Protein 1MZR (pdb70)

Nearest PDB structures (foldseek):
  1mzr-assembly1_A  TM=1.001E+00  e=5.559E-54  Escherichia coli
  1a80-assembly1_A  TM=9.757E-01  e=2.999E-34  Corynebacterium sp.
  1m9h-assembly1_A  TM=9.745E-01  e=7.508E-33  Corynebacterium sp.
  4mhb-assembly4_D  TM=9.679E-01  e=5.496E-32  Yersinia pestis
  4mhb-assembly1_A  TM=9.652E-01  e=3.002E-31  Yersinia pestis

CATH classification: 3.20.20.100

Radius of gyration: 33.35 Å; Cα contacts (8 Å, |Δi|>4): 1087; chains: 2; bounding box: 93×65×57 Å

Foldseek 3Di:
DAQDWDQFPVRDIGGLEAAEEAQDDLVLQLLQVLLLVVLPHQEYEEEVVSVRLLSQLVSVVVDPDDPVSHAYEYEDDDVCLQPLVVRLVVSCVSSVHQAHAEYEHEACLVVVRSNLNSVVVVVVCVVVVRYVFYAYELAAPVNQVVNCVPPVDGHREYEYADELQAHPPPRCVVCVVVRHAYEHECHCVVPVVLHQPDPLLVVVCVVVVARSLLVSLLLCVLVRHRYHYYDSDSVVSNSNVPNPPDHADPVSNVVSNVNYNNDDDDDHSHHPPD/DDLAQDWAAFPVRQIGGLEAAEAAADDLVLLLLQLLLLVVLPHQEYEEEVVNVRLLSLLVSQVVDPDDVVSHAYEYEDEDVCLQPVVVRLVVSCVSNVHQAHAEYAHEACQVVVRSNLVSVVVVVVCCVVVRYVFYAYEQDAPVNQVVNCVVPVDGHREYEYADELQANPPPRCVVCVVVRHAYAHDCHCVVPVVLHQPDPLLVVVCVVVVAHSLLVSLLLCVQVRHRYYYYDSDSVVSNSNVPNRPDHDDPVSNVVSNVNYNNDDPDDRRHPPDD

Secondary structure (DSSP, 8-state):
-PPPEEE-TTS-EEESB-EE--S--HHHHHHHHHHHHHHT--EEE--GGGT-HHHHHHHHHHS-S-GGG-EEEEEE-GGGTT-HHHHHHHHHHHHT-S-EEEEEES---TTT--HHHHHHHHHHHHHTTSEEEEEEES--HHHHHHHHHHHS---SEEEEE-BTTB--HHHHHHHHHTT-EEEEESTTTTT-TTTTTSHHHHHHHHHHT--HHHHHHHHHHHTT-EE--B---HHHHHHTT--SS----HHHHHHHHTT------S--TTTTT-/---PPPEEE-TTS-EEESB-EE--S--HHHHHHHHHHHHHHT--EEE--GGGT-HHHHHHHHHH-SS-GGG-EEEEEE-GGGTT-HHHHHHHHHHHHT-S-EEEEEES---TTT--HHHHHHHHHHHHHTTSEEEEEEES--HHHHHHHHHHHS---SEEEEE-BTTB--HHHHHHHHHTT-EEEEESTTTTTTTTTTTSHHHHHHHHHHT--HHHHHHHHHHHTT-EE--B---HHHHHHHH--SS----HHHHHHHHTT------S--TTTS--

Sequence (550 aa):
ANPTVIKLQDGNVMPQLGLGVWQASNEEVITAIQKALEVGYRSIDTAAAYKNEEGVGKALKNASVNREELFITTKLWNDDHKRPREALLDSLKKLQLDYIDLYLMHWPVPAIDHYVEAWKGMIELQKEGLIKSIGVCNFQIHHLQRLIDETGVTPVINQIELHPLMQQRQLHAWNATHKIQTESWSPLAQGGKGVFDQKVIRDLADKYGKTPAQIVIRWHLDSGLVVIPKSVTPSRIAENFDVWDFRLDKDELGEIAKLDQGKRLGPDPDQFGGGLANPTVIKLQDGNVMPQLGLGVWQASNEEVITAIQKALEVGYRSIDTAAAYKNEEGVGKALKNASVNREELFITTKLWNDDHKRPREALLDSLKKLQLDYIDLYLMHWPVPAIDHYVEAWKGMIELQKEGLIKSIGVCNFQIHHLQRLIDETGVTPVINQIELHPLMQQRQLHAWNATHKIQTESWSPLAQGGKGVFDQKVIRDLADKYGKTPAQIVIRWHLDSGLVVIPKSVTPSRIAENFDVWDFRLDKDELGEIAKLDQGKRLGPDPDQFGG

Structure (mmCIF, N/CA/C/O backbone):
data_1MZR
#
_entry.id   1MZR
#
_cell.length_a   139.177
_cell.length_b   145.697
_cell.length_c   79.511
_cell.angle_alpha   90.00
_cell.angle_beta   90.00
_cell.angle_gamma   90.00
#
_symmetry.space_group_name_H-M   'C 2 2 21'
#
loop_
_entity.id
_entity.type
_entity.pdbx_description
1 polymer '2,5-diketo-D-gluconate reductase A'
2 non-polymer 'PHOSPHATE ION'
3 non-polymer GLYCEROL
4 water water
#
loop_
_atom_site.group_PDB
_atom_site.id
_atom_site.type_symbol
_atom_site.label_atom_id
_atom_site.label_alt_id
_atom_site.label_comp_id
_atom_site.label_asym_id
_atom_site.label_entity_id
_atom_site.label_seq_id
_atom_site.pdbx_PDB_ins_code
_atom_site.Cartn_x
_atom_site.Cartn_y
_atom_site.Cartn_z
_atom_site.occupancy
_atom_site.B_iso_or_equiv
_atom_site.auth_seq_id
_atom_site.auth_comp_id
_atom_site.auth_asym_id
_atom_site.auth_atom_id
_atom_site.pdbx_PDB_model_num
ATOM 1 N N . ALA A 1 23 ? 35.038 66.736 12.415 1.00 55.59 3 ALA A N 1
ATOM 2 C CA . ALA A 1 23 ? 34.630 65.779 11.347 1.00 54.95 3 ALA A CA 1
ATOM 3 C C . ALA A 1 23 ? 33.354 65.028 11.717 1.00 54.44 3 ALA A C 1
ATOM 4 O O . ALA A 1 23 ? 32.973 64.947 12.888 1.00 54.29 3 ALA A O 1
ATOM 6 N N . ASN A 1 24 ? 32.692 64.479 10.708 1.00 53.36 4 ASN A N 1
ATOM 7 C CA . ASN A 1 24 ? 31.463 63.733 10.935 1.00 52.55 4 ASN A CA 1
ATOM 8 C C . ASN A 1 24 ? 31.757 62.240 11.005 1.00 50.02 4 ASN A C 1
ATOM 9 O O . ASN A 1 24 ? 32.695 61.752 10.366 1.00 50.09 4 ASN A O 1
ATOM 14 N N . PRO A 1 25 ? 30.970 61.495 11.800 1.00 46.65 5 PRO A N 1
ATOM 15 C CA . PRO A 1 25 ? 31.205 60.052 11.892 1.00 43.74 5 PRO A CA 1
ATOM 16 C C . PRO A 1 25 ? 31.154 59.481 10.471 1.00 41.04 5 PRO A C 1
ATOM 17 O O . PRO A 1 25 ? 30.259 59.817 9.695 1.00 39.75 5 PRO A O 1
ATOM 21 N N . THR A 1 26 ? 32.110 58.630 10.125 1.00 38.01 6 THR A N 1
ATOM 22 C CA . THR A 1 26 ? 32.138 58.062 8.787 1.00 34.73 6 THR A CA 1
ATOM 23 C C . THR A 1 26 ? 31.191 56.881 8.621 1.00 34.46 6 THR A C 1
ATOM 24 O O . THR A 1 26 ? 30.785 56.237 9.595 1.00 32.14 6 THR A O 1
ATOM 28 N N . VAL A 1 27 ? 30.828 56.613 7.372 1.00 33.40 7 VAL A N 1
ATOM 29 C CA . VAL A 1 27 ? 29.975 55.481 7.052 1.00 32.46 7 VAL A CA 1
ATOM 30 C C . VAL A 1 27 ? 30.730 54.626 6.038 1.00 32.15 7 VAL A C 1
ATOM 31 O O . VAL A 1 27 ? 31.647 55.100 5.368 1.00 30.83 7 VAL A O 1
ATOM 35 N N . ILE A 1 28 ? 30.346 53.362 5.941 1.00 31.09 8 ILE A N 1
ATOM 36 C CA . ILE A 1 28 ? 30.978 52.434 5.018 1.00 31.50 8 ILE A CA 1
ATOM 37 C C . ILE A 1 28 ? 29.914 51.890 4.072 1.00 31.76 8 ILE A C 1
ATOM 38 O O . ILE A 1 28 ? 28.813 51.554 4.504 1.00 30.89 8 ILE A O 1
ATOM 43 N N . LYS A 1 29 ? 30.235 51.815 2.784 1.00 32.29 9 LYS A N 1
ATOM 44 C CA . LYS A 1 29 ? 29.285 51.285 1.809 1.00 31.79 9 LYS A CA 1
ATOM 45 C C . LYS A 1 29 ? 29.584 49.799 1.684 1.00 29.58 9 LYS A C 1
ATOM 46 O O . LYS A 1 29 ? 30.705 49.411 1.371 1.00 27.91 9 LYS A O 1
ATOM 52 N N . LEU A 1 30 ? 28.588 48.965 1.938 1.00 28.67 10 LEU A N 1
ATOM 53 C CA . LEU A 1 30 ? 28.783 47.531 1.837 1.00 27.06 10 LEU A CA 1
ATOM 54 C C . LEU A 1 30 ? 28.697 47.132 0.368 1.00 27.63 10 LEU A C 1
ATOM 55 O O . LEU A 1 30 ? 28.203 47.897 -0.457 1.00 26.99 10 LEU A O 1
ATOM 60 N N . GLN A 1 31 ? 29.187 45.935 0.057 1.00 27.15 11 GLN A N 1
ATOM 61 C CA . GLN A 1 31 ? 29.213 45.408 -1.305 1.00 26.98 11 GLN A CA 1
ATOM 62 C C . GLN A 1 31 ? 27.840 45.311 -1.968 1.00 27.19 11 GLN A C 1
ATOM 63 O O . GLN A 1 31 ? 27.748 45.270 -3.190 1.00 29.45 11 GLN A O 1
ATOM 69 N N . ASP A 1 32 ? 26.778 45.277 -1.174 1.00 25.72 12 ASP A N 1
ATOM 70 C CA . ASP A 1 32 ? 25.430 45.167 -1.719 1.00 24.79 12 ASP A CA 1
ATOM 71 C C . ASP A 1 32 ? 24.806 46.549 -1.927 1.00 25.80 12 ASP A C 1
ATOM 72 O O . ASP A 1 32 ? 23.614 46.667 -2.238 1.00 25.75 12 ASP A O 1
ATOM 77 N N . GLY A 1 33 ? 25.606 47.589 -1.715 1.00 25.19 13 GLY A N 1
ATOM 78 C CA . GLY A 1 33 ? 25.119 48.942 -1.888 1.00 27.13 13 GLY A CA 1
ATOM 79 C C . GLY A 1 33 ? 24.567 49.617 -0.642 1.00 28.05 13 GLY A C 1
ATOM 80 O O . GLY A 1 33 ? 24.376 50.831 -0.636 1.00 27.60 13 GLY A O 1
ATOM 81 N N . ASN A 1 34 ? 24.297 48.851 0.413 1.00 28.61 14 ASN A N 1
ATOM 82 C CA . ASN A 1 34 ? 23.776 49.447 1.637 1.00 26.67 14 ASN A CA 1
ATOM 83 C C . ASN A 1 34 ? 24.891 50.185 2.374 1.00 25.68 14 ASN A C 1
ATOM 84 O O . ASN A 1 34 ? 26.065 49.856 2.221 1.00 26.34 14 ASN A O 1
ATOM 89 N N . VAL A 1 35 ? 24.523 51.209 3.142 1.00 26.03 15 VAL A N 1
ATOM 90 C CA . VAL A 1 35 ? 25.499 52.013 3.879 1.00 25.78 15 VAL A CA 1
ATOM 91 C C . VAL A 1 35 ? 25.409 51.753 5.375 1.00 25.47 15 VAL A C 1
ATOM 92 O O . VAL A 1 35 ? 24.317 51.664 5.943 1.00 26.24 15 VAL A O 1
ATOM 96 N N . MET A 1 36 ? 26.565 51.646 6.017 1.00 24.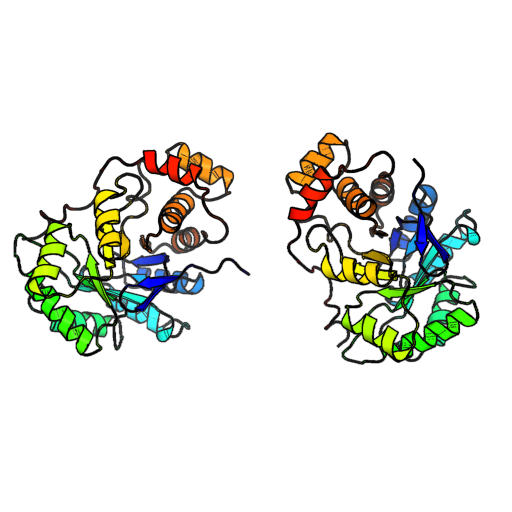56 16 MET A N 1
ATOM 97 C CA . MET A 1 36 ? 26.601 51.344 7.439 1.00 22.98 16 MET A CA 1
ATOM 98 C C . MET A 1 36 ? 27.553 52.251 8.209 1.00 22.45 16 MET A C 1
ATOM 99 O O . MET A 1 36 ? 28.651 52.547 7.733 1.00 22.66 16 MET A O 1
ATOM 104 N N . PRO A 1 37 ? 27.130 52.731 9.398 1.00 21.12 17 PRO A N 1
ATOM 105 C CA . PRO A 1 37 ? 28.001 53.597 10.204 1.00 21.47 17 PRO A CA 1
ATOM 106 C C . PRO A 1 37 ? 29.249 52.776 10.538 1.00 20.82 17 PRO A C 1
ATOM 107 O O . PRO A 1 37 ? 29.143 51.595 10.846 1.00 21.90 17 PRO A O 1
ATOM 111 N N . GLN A 1 38 ? 30.424 53.383 10.473 1.00 20.88 18 GLN A N 1
ATOM 112 C CA . GLN A 1 38 ? 31.647 52.643 10.767 1.00 21.79 18 GLN A CA 1
ATOM 113 C C . GLN A 1 38 ? 31.867 52.336 12.258 1.00 21.49 18 GLN A C 1
ATOM 114 O O . GLN A 1 38 ? 32.622 51.430 12.604 1.00 21.94 18 GLN A O 1
ATOM 120 N N . LEU A 1 39 ? 31.212 53.097 13.127 1.00 21.12 19 LEU A N 1
ATOM 121 C CA . LEU A 1 39 ? 31.323 52.899 14.569 1.00 20.59 19 LEU A CA 1
ATOM 122 C C . LEU A 1 39 ? 29.930 52.680 15.122 1.00 20.58 19 LEU A C 1
ATOM 123 O O . LEU A 1 39 ? 29.021 53.463 14.850 1.00 21.43 19 LEU A O 1
ATOM 128 N N . GLY A 1 40 ? 29.758 51.606 15.884 1.00 21.40 20 GLY A N 1
ATOM 129 C CA . GLY A 1 40 ? 28.470 51.312 16.482 1.00 20.64 20 GLY A CA 1
ATOM 130 C C . GLY A 1 40 ? 28.625 50.848 17.922 1.00 21.66 20 GLY A C 1
ATOM 131 O O . GLY A 1 40 ? 29.748 50.631 18.397 1.00 20.57 20 GLY A O 1
ATOM 132 N N . LEU A 1 41 ? 27.496 50.698 18.612 1.00 21.58 21 LEU A N 1
ATOM 133 C CA . LEU A 1 41 ? 27.488 50.251 19.996 1.00 21.85 21 LEU A CA 1
ATOM 134 C C . LEU A 1 41 ? 27.104 48.795 20.101 1.00 22.12 21 LEU A C 1
ATOM 135 O O . LEU A 1 41 ? 26.053 48.376 19.604 1.00 21.14 21 LEU A O 1
ATOM 140 N N . GLY A 1 42 ? 27.955 48.024 20.762 1.00 21.93 22 GLY A N 1
ATOM 141 C CA . GLY A 1 42 ? 27.663 46.622 20.954 1.00 23.07 22 GLY A CA 1
ATOM 142 C C . GLY A 1 42 ? 26.950 46.448 22.284 1.00 25.42 22 GLY A C 1
ATOM 143 O O . GLY A 1 42 ? 27.347 47.021 23.295 1.00 24.51 22 GLY A O 1
ATOM 144 N N . VAL A 1 43 ? 25.881 45.667 22.275 1.00 27.39 23 VAL A N 1
ATOM 145 C CA . VAL A 1 43 ? 25.115 45.399 23.477 1.00 31.17 23 VAL A CA 1
ATOM 146 C C . VAL A 1 43 ? 25.106 43.887 23.660 1.00 33.95 23 VAL A C 1
ATOM 147 O O . VAL A 1 43 ? 24.632 43.149 22.791 1.00 33.28 23 VAL A O 1
ATOM 151 N N . TRP A 1 44 ? 25.644 43.423 24.780 1.00 35.97 24 TRP A N 1
ATOM 152 C CA . TRP A 1 44 ? 25.687 41.995 25.044 1.00 40.44 24 TRP A CA 1
ATOM 153 C C . TRP A 1 44 ? 24.751 41.555 26.167 1.00 40.88 24 TRP A C 1
ATOM 154 O O . TRP A 1 44 ? 23.627 42.028 26.269 1.00 40.62 24 TRP A O 1
ATOM 165 N N . GLN A 1 45 ? 25.241 40.647 27.001 1.00 44.26 25 GLN A N 1
ATOM 166 C CA . GLN A 1 45 ? 24.512 40.061 28.126 1.00 47.12 25 GLN A CA 1
ATOM 167 C C . GLN A 1 45 ? 23.564 40.940 28.960 1.00 46.68 25 GLN A C 1
ATOM 168 O O . GLN A 1 45 ? 22.403 40.582 29.151 1.00 48.01 25 GLN A O 1
ATOM 174 N N . ALA A 1 46 ? 24.077 42.059 29.464 1.00 45.18 26 ALA A N 1
ATOM 175 C CA . ALA A 1 46 ? 23.347 43.026 30.300 1.00 44.40 26 ALA A CA 1
ATOM 176 C C . ALA A 1 46 ? 21.833 42.896 30.530 1.00 43.12 26 ALA A C 1
ATOM 177 O O . ALA A 1 46 ? 21.098 42.316 29.742 1.00 43.20 26 ALA A O 1
ATOM 179 N N . SER A 1 47 ? 21.376 43.474 31.634 1.00 42.04 27 SER A N 1
ATOM 180 C CA . SER A 1 47 ? 19.962 43.462 31.970 1.00 40.42 27 SER A CA 1
ATOM 181 C C . SER A 1 47 ? 19.257 44.549 31.161 1.00 40.91 27 SER A C 1
ATOM 182 O O . SER A 1 47 ? 19.904 45.417 30.558 1.00 40.44 27 SER A O 1
ATOM 185 N N . ASN A 1 48 ? 17.933 44.491 31.140 1.00 39.75 28 ASN A N 1
ATOM 186 C CA . ASN A 1 48 ? 17.145 45.468 30.415 1.00 40.52 28 ASN A CA 1
ATOM 187 C C . ASN A 1 48 ? 17.465 46.880 30.899 1.00 40.14 28 ASN A C 1
ATOM 188 O O . ASN A 1 48 ? 17.487 47.826 30.110 1.00 39.04 28 ASN A O 1
ATOM 193 N N . GLU A 1 49 ? 17.721 47.014 32.199 1.00 38.49 29 GLU A N 1
ATOM 194 C CA . GLU A 1 49 ? 18.038 48.318 32.768 1.00 37.20 29 GLU A CA 1
ATOM 195 C C . GLU A 1 49 ? 19.287 48.876 32.106 1.00 35.00 29 GLU A C 1
ATOM 196 O O . GLU A 1 49 ? 19.284 49.998 31.599 1.00 33.21 29 GLU A O 1
ATOM 202 N N . GLU A 1 50 ? 20.357 48.087 32.126 1.00 32.21 30 GLU A N 1
ATOM 203 C CA . GLU A 1 50 ? 21.614 48.511 31.537 1.00 31.42 30 GLU A CA 1
ATOM 204 C C . GLU A 1 50 ? 21.460 48.802 30.048 1.00 29.78 30 GLU A C 1
ATOM 205 O O . GLU A 1 50 ? 21.923 49.831 29.559 1.00 27.89 30 GLU A O 1
ATOM 211 N N . VAL A 1 51 ? 20.786 47.901 29.338 1.00 29.62 31 VAL A N 1
ATOM 212 C CA . VAL A 1 51 ? 20.576 48.040 27.901 1.00 27.93 31 VAL A CA 1
ATOM 213 C C . VAL A 1 51 ? 19.843 49.324 27.512 1.00 26.77 31 VAL A C 1
ATOM 214 O O . VAL A 1 51 ? 20.333 50.093 26.687 1.00 24.14 31 VAL A O 1
ATOM 218 N N . ILE A 1 52 ? 18.675 49.557 28.101 1.00 25.94 32 ILE A N 1
ATOM 219 C CA . ILE A 1 52 ? 17.896 50.753 27.783 1.00 25.54 32 ILE A CA 1
ATOM 220 C C . ILE A 1 52 ? 18.668 52.040 28.047 1.00 24.75 32 ILE A C 1
ATOM 221 O O . ILE A 1 52 ? 18.651 52.967 27.235 1.00 22.72 32 ILE A O 1
ATOM 226 N N . THR A 1 53 ? 19.355 52.093 29.183 1.00 24.03 33 THR A N 1
ATOM 227 C CA . THR A 1 53 ? 20.130 53.268 29.536 1.00 23.77 33 THR A CA 1
ATOM 228 C C . THR A 1 53 ? 21.338 53.444 28.608 1.00 23.40 33 THR A C 1
ATOM 229 O O . THR A 1 53 ? 21.650 54.559 28.190 1.00 22.28 33 THR A O 1
ATOM 233 N N . ALA A 1 54 ? 22.013 52.346 28.286 1.00 21.82 34 ALA A N 1
ATOM 234 C CA . ALA A 1 54 ? 23.176 52.414 27.412 1.00 22.67 34 ALA A CA 1
ATOM 235 C C . ALA A 1 54 ? 22.800 52.942 26.036 1.00 22.41 34 ALA A C 1
ATOM 236 O O . ALA A 1 54 ? 23.482 53.809 25.492 1.00 21.44 34 ALA A O 1
ATOM 238 N N . ILE A 1 55 ? 21.717 52.420 25.468 1.00 23.44 35 ILE A N 1
ATOM 239 C CA . ILE A 1 55 ? 21.302 52.860 24.143 1.00 25.40 35 ILE A CA 1
ATOM 240 C C . ILE A 1 55 ? 20.848 54.318 24.156 1.00 27.31 35 ILE A C 1
ATOM 241 O O . ILE A 1 55 ? 21.220 55.091 23.274 1.00 28.31 35 ILE A O 1
ATOM 246 N N . GLN A 1 56 ? 20.059 54.709 25.154 1.00 28.34 36 GLN A N 1
ATOM 247 C CA . GLN A 1 56 ? 19.622 56.100 25.227 1.00 28.63 36 GLN A CA 1
ATOM 248 C C . GLN A 1 56 ? 20.861 57.008 25.209 1.00 27.02 36 GLN A C 1
ATOM 249 O O . GLN A 1 56 ? 20.911 58.009 24.490 1.00 24.40 36 GLN A O 1
ATOM 255 N N . LYS A 1 57 ? 21.873 56.644 25.990 1.00 25.06 37 LYS A N 1
ATOM 256 C CA . LYS A 1 57 ? 23.094 57.434 26.042 1.00 25.59 37 LYS A CA 1
ATOM 257 C C . LYS A 1 57 ? 23.811 57.468 24.684 1.00 26.56 37 LYS A C 1
ATOM 258 O O . LYS A 1 57 ? 24.196 58.535 24.197 1.00 26.77 37 LYS A O 1
ATOM 264 N N . ALA A 1 58 ? 23.976 56.303 24.065 1.00 26.05 38 ALA A N 1
ATOM 265 C CA . ALA A 1 58 ? 24.644 56.214 22.768 1.00 25.48 38 ALA A CA 1
ATOM 266 C C . ALA A 1 58 ? 23.941 57.013 21.649 1.00 26.32 38 ALA A C 1
ATOM 267 O O . ALA A 1 58 ? 24.591 57.735 20.890 1.00 24.36 38 ALA A O 1
ATOM 269 N N . LEU A 1 59 ? 22.620 56.883 21.543 1.00 26.37 39 LEU A N 1
ATOM 270 C CA . LEU A 1 59 ? 21.884 57.608 20.505 1.00 27.99 39 LEU A CA 1
ATOM 271 C C . LEU A 1 59 ? 22.028 59.099 20.743 1.00 28.84 39 LEU A C 1
ATOM 272 O O . LEU A 1 59 ? 22.143 59.887 19.804 1.00 29.08 39 LEU A O 1
ATOM 277 N N . GLU A 1 60 ? 22.049 59.474 22.014 1.00 29.57 40 GLU A N 1
ATOM 278 C CA . GLU A 1 60 ? 22.181 60.866 22.396 1.00 31.25 40 GLU A CA 1
ATOM 279 C C . GLU A 1 60 ? 23.538 61.448 21.989 1.00 30.31 40 GLU A C 1
ATOM 280 O O . GLU A 1 60 ? 23.618 62.579 21.512 1.00 30.34 40 GLU A O 1
ATOM 286 N N . VAL A 1 61 ? 24.603 60.671 22.167 1.00 29.16 41 VAL A N 1
ATOM 287 C CA . VAL A 1 61 ? 25.936 61.150 21.835 1.00 27.46 41 VAL A CA 1
ATOM 288 C C . VAL A 1 61 ? 26.223 61.116 20.332 1.00 27.34 41 VAL A C 1
ATOM 289 O O . VAL A 1 61 ? 27.115 61.805 19.858 1.00 28.90 41 VAL A O 1
ATOM 293 N N . GLY A 1 62 ? 25.472 60.320 19.578 1.00 27.32 42 GLY A N 1
ATOM 294 C CA . GLY A 1 62 ? 25.696 60.269 18.138 1.00 26.60 42 GLY A CA 1
ATOM 295 C C . GLY A 1 62 ? 25.706 58.914 17.449 1.00 25.40 42 GLY A C 1
ATOM 296 O O . GLY A 1 62 ? 25.675 58.850 16.224 1.00 24.75 42 GLY A O 1
ATOM 297 N N . TYR A 1 63 ? 25.756 57.828 18.211 1.00 24.83 43 TYR A N 1
ATOM 298 C CA . TYR A 1 63 ? 25.771 56.495 17.609 1.00 24.83 43 TYR A CA 1
ATOM 299 C C . TYR A 1 63 ? 24.518 56.306 16.772 1.00 24.66 43 TYR A C 1
ATOM 300 O O . TYR A 1 63 ? 23.431 56.680 17.189 1.00 25.03 43 TYR A O 1
ATOM 309 N N . ARG A 1 64 ? 24.668 55.723 15.594 1.00 24.00 44 ARG A N 1
ATOM 310 C CA . ARG A 1 64 ? 23.519 55.471 14.742 1.00 24.69 44 ARG A CA 1
ATOM 311 C C . ARG A 1 64 ? 23.505 54.001 14.364 1.00 25.57 44 ARG A C 1
ATOM 312 O O . ARG A 1 64 ? 22.702 53.559 13.540 1.00 28.16 44 ARG A O 1
ATOM 320 N N . SER A 1 65 ? 24.413 53.249 14.976 1.00 23.91 45 SER A N 1
ATOM 321 C CA . SER A 1 65 ? 24.512 51.821 14.735 1.00 21.89 45 SER A CA 1
ATOM 322 C C . SER A 1 65 ? 24.465 51.109 16.085 1.00 20.57 45 SER A C 1
ATOM 323 O O . SER A 1 65 ? 25.280 51.388 16.962 1.00 21.03 45 SER A O 1
ATOM 326 N N . ILE A 1 66 ? 23.492 50.215 16.245 1.00 20.12 46 ILE A N 1
ATOM 327 C CA . ILE A 1 66 ? 23.312 49.430 17.471 1.00 22.05 46 ILE A CA 1
ATOM 328 C C . ILE A 1 66 ? 23.403 47.946 17.108 1.00 22.14 46 ILE A C 1
ATOM 329 O O . ILE A 1 66 ? 22.681 47.473 16.229 1.00 22.63 46 ILE A O 1
ATOM 334 N N . ASP A 1 67 ? 24.259 47.212 17.811 1.00 21.66 47 ASP A N 1
ATOM 335 C CA . ASP A 1 67 ? 24.464 45.786 17.544 1.00 22.35 47 ASP A CA 1
ATOM 336 C C . ASP A 1 67 ? 24.038 44.909 18.733 1.00 22.53 47 ASP A C 1
ATOM 337 O O . ASP A 1 67 ? 24.542 45.058 19.845 1.00 21.22 47 ASP A O 1
ATOM 342 N N . THR A 1 68 ? 23.106 43.996 18.492 1.00 22.05 48 THR A N 1
ATOM 343 C CA . THR A 1 68 ? 22.637 43.102 19.543 1.00 22.95 48 THR A CA 1
ATOM 344 C C . THR 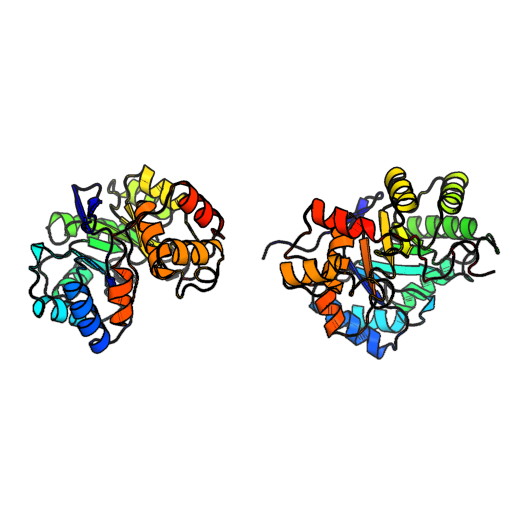A 1 68 ? 22.582 41.674 18.996 1.00 21.97 48 THR A C 1
ATOM 345 O O . THR A 1 68 ? 23.045 41.418 17.884 1.00 22.28 48 THR A O 1
ATOM 349 N N . ALA A 1 69 ? 22.056 40.743 19.786 1.00 21.81 49 ALA A N 1
ATOM 350 C CA . ALA A 1 69 ? 21.952 39.344 19.365 1.00 24.02 49 ALA A CA 1
ATOM 351 C C . ALA A 1 69 ? 20.804 38.643 20.094 1.00 25.26 49 ALA A C 1
ATOM 352 O O . ALA A 1 69 ? 20.557 38.908 21.276 1.00 25.84 49 ALA A O 1
ATOM 354 N N . ALA A 1 70 ? 20.112 37.742 19.401 1.00 25.39 50 ALA A N 1
ATOM 355 C CA . ALA A 1 70 ? 19.006 37.031 20.024 1.00 25.28 50 ALA A CA 1
ATOM 356 C C . ALA A 1 70 ? 19.494 36.249 21.243 1.00 26.41 50 ALA A C 1
ATOM 357 O O . ALA A 1 70 ? 18.801 36.177 22.254 1.00 24.74 50 ALA A O 1
ATOM 359 N N . ALA A 1 71 ? 20.698 35.690 21.165 1.00 26.11 51 ALA A N 1
ATOM 360 C CA . ALA A 1 71 ? 21.216 34.902 22.281 1.00 28.68 51 ALA A CA 1
ATOM 361 C C . ALA A 1 71 ? 21.396 35.686 23.570 1.00 29.23 51 ALA A C 1
ATOM 362 O O . ALA A 1 71 ? 21.493 35.096 24.641 1.00 29.41 51 ALA A O 1
ATOM 364 N N . TYR A 1 72 ? 21.438 37.010 23.484 1.00 30.89 52 TYR A N 1
ATOM 365 C CA . TYR A 1 72 ? 21.623 37.802 24.689 1.00 32.89 52 TYR A CA 1
ATOM 366 C C . TYR A 1 72 ? 20.331 38.037 25.458 1.00 34.57 52 TYR A C 1
ATOM 367 O O . TYR A 1 72 ? 20.353 38.565 26.565 1.00 34.05 52 TYR A O 1
ATOM 376 N N . LYS A 1 73 ? 19.207 37.641 24.869 1.00 35.35 53 LYS A N 1
ATOM 377 C CA . LYS A 1 73 ? 17.915 37.776 25.533 1.00 36.57 53 LYS A CA 1
ATOM 378 C C . LYS A 1 73 ? 17.499 39.184 25.949 1.00 36.33 53 LYS A C 1
ATOM 379 O O . LYS A 1 73 ? 16.740 39.334 26.908 1.00 36.80 53 LYS A O 1
ATOM 385 N N . ASN A 1 74 ? 17.992 40.216 25.267 1.00 35.36 54 ASN A N 1
ATOM 386 C CA . ASN A 1 74 ? 17.592 41.572 25.619 1.00 33.28 54 ASN A CA 1
ATOM 387 C C . ASN A 1 74 ? 17.147 42.404 24.422 1.00 30.87 54 ASN A C 1
ATOM 388 O O . ASN A 1 74 ? 17.185 43.634 24.452 1.00 29.62 54 ASN A O 1
ATOM 393 N N . GLU A 1 75 ? 16.702 41.726 23.374 1.00 30.14 55 GLU A N 1
ATOM 394 C CA . GLU A 1 75 ? 16.228 42.416 22.187 1.00 30.10 55 GLU A CA 1
ATOM 395 C C . GLU A 1 75 ? 15.000 43.256 22.535 1.00 31.52 55 GLU A C 1
ATOM 396 O O . GLU A 1 75 ? 14.787 44.318 21.947 1.00 30.69 55 GLU A O 1
ATOM 402 N N . GLU A 1 76 ? 14.191 42.781 23.482 1.00 31.79 56 GLU A N 1
ATOM 403 C CA . GLU A 1 76 ? 12.998 43.519 23.899 1.00 34.01 56 GLU A CA 1
ATOM 404 C C . GLU A 1 76 ? 13.409 44.849 24.514 1.00 32.29 56 GLU A C 1
ATOM 405 O O . GLU A 1 76 ? 12.798 45.879 24.242 1.00 31.65 56 GLU A O 1
ATOM 411 N N . GLY A 1 77 ? 14.455 44.819 25.335 1.00 29.74 57 GLY A N 1
ATOM 412 C CA . GLY A 1 77 ? 14.941 46.041 25.949 1.00 29.12 57 GLY A CA 1
ATOM 413 C C . GLY A 1 77 ? 15.483 46.979 24.882 1.00 28.53 57 GLY A C 1
ATOM 414 O O . GLY A 1 77 ? 15.291 48.195 24.946 1.00 27.72 57 GLY A O 1
ATOM 415 N N . VAL A 1 78 ? 16.167 46.408 23.894 1.00 27.48 58 VAL A N 1
ATOM 416 C CA . VAL A 1 78 ? 16.719 47.196 22.799 1.00 26.04 58 VAL A CA 1
ATOM 417 C C . VAL A 1 78 ? 15.582 47.824 21.996 1.00 25.69 58 VAL A C 1
ATOM 418 O O . VAL A 1 78 ? 15.660 48.982 21.582 1.00 23.85 58 VAL A O 1
ATOM 422 N N . GLY A 1 79 ? 14.537 47.036 21.766 1.00 26.50 59 GLY A N 1
ATOM 423 C CA . GLY A 1 79 ? 13.392 47.513 21.015 1.00 28.62 59 GLY A CA 1
ATOM 424 C C . GLY A 1 79 ? 12.731 48.681 21.725 1.00 29.40 59 GLY A C 1
ATOM 425 O O . GLY A 1 79 ? 12.396 49.680 21.089 1.00 29.77 59 GLY A O 1
ATOM 426 N N . LYS A 1 80 ? 12.557 48.559 23.041 1.00 28.52 60 LYS A N 1
ATOM 427 C CA . LYS A 1 80 ? 11.936 49.618 23.835 1.00 30.35 60 LYS A CA 1
ATOM 428 C C . LYS A 1 80 ? 12.769 50.888 23.828 1.00 29.44 60 LYS A C 1
ATOM 429 O O . LYS A 1 80 ? 12.223 51.984 23.815 1.00 29.76 60 LYS A O 1
ATOM 435 N N . ALA A 1 81 ? 14.090 50.745 23.836 1.00 27.59 61 ALA A N 1
ATOM 436 C CA . ALA A 1 81 ? 14.955 51.909 23.818 1.00 27.71 61 ALA A CA 1
ATOM 437 C C . ALA A 1 81 ? 14.840 52.635 22.482 1.00 28.74 61 ALA A C 1
ATOM 438 O O . ALA A 1 81 ? 14.907 53.859 22.433 1.00 27.84 61 ALA A O 1
ATOM 440 N N . LEU A 1 82 ? 14.674 51.885 21.395 1.00 30.83 62 LEU A N 1
ATOM 441 C CA . LEU A 1 82 ? 14.561 52.501 20.073 1.00 32.91 62 LEU A CA 1
ATOM 442 C C . LEU A 1 82 ? 13.247 53.279 19.937 1.00 34.59 62 LEU A C 1
ATOM 443 O O . LEU A 1 82 ? 13.215 54.353 19.341 1.00 35.42 62 LEU A O 1
ATOM 448 N N . LYS A 1 83 ? 12.165 52.743 20.490 1.00 36.81 63 LYS A N 1
ATOM 449 C CA . LYS A 1 83 ? 10.884 53.445 20.438 1.00 40.06 63 LYS A CA 1
ATOM 450 C C . LYS A 1 83 ? 11.041 54.779 21.172 1.00 41.91 63 LYS A C 1
ATOM 451 O O . LYS A 1 83 ? 10.801 55.847 20.604 1.00 42.31 63 LYS A O 1
ATOM 457 N N . ASN A 1 84 ? 11.465 54.693 22.433 1.00 43.54 64 ASN A N 1
ATOM 458 C CA . ASN A 1 84 ? 11.666 55.854 23.297 1.00 45.78 64 ASN A CA 1
ATOM 459 C C . ASN A 1 84 ? 12.534 56.935 22.670 1.00 47.64 64 ASN A C 1
ATOM 460 O O . ASN A 1 84 ? 12.377 58.119 22.968 1.00 48.54 64 ASN A O 1
ATOM 465 N N . ALA A 1 85 ? 13.462 56.522 21.815 1.00 49.03 65 ALA A N 1
ATOM 466 C CA . ALA A 1 85 ? 14.367 57.453 21.162 1.00 49.50 65 ALA A CA 1
ATOM 467 C C . ALA A 1 85 ? 13.627 58.330 20.162 1.00 49.99 65 ALA A C 1
ATOM 468 O O . ALA A 1 85 ? 12.525 57.998 19.734 1.00 50.08 65 ALA A O 1
ATOM 470 N N . SER A 1 86 ? 14.241 59.452 19.797 1.00 51.11 66 SER A N 1
ATOM 471 C CA . SER A 1 86 ? 13.651 60.371 18.831 1.00 52.30 66 SER A CA 1
ATOM 472 C C . SER A 1 86 ? 14.165 60.086 17.425 1.00 51.71 66 SER A C 1
ATOM 473 O O . SER A 1 86 ? 13.471 60.337 16.441 1.00 53.27 66 SER A O 1
ATOM 476 N N . VAL A 1 87 ? 15.384 59.563 17.334 1.00 50.46 67 VAL A N 1
ATOM 477 C CA . VAL A 1 87 ? 15.985 59.238 16.047 1.00 48.36 67 VAL A CA 1
ATOM 478 C C . VAL A 1 87 ? 14.974 58.424 15.242 1.00 47.11 67 VAL A C 1
ATOM 479 O O . VAL A 1 87 ? 14.301 57.564 15.793 1.00 46.98 67 VAL A O 1
ATOM 483 N N . ASN A 1 88 ? 14.861 58.700 13.947 1.00 45.72 68 ASN A N 1
ATOM 484 C CA . ASN A 1 88 ? 13.916 57.970 13.102 1.00 45.36 68 ASN A CA 1
ATOM 485 C C . ASN A 1 88 ? 14.482 56.604 12.729 1.00 43.38 68 ASN A C 1
ATOM 486 O O . ASN A 1 88 ? 15.693 56.449 12.576 1.00 41.83 68 ASN A O 1
ATOM 491 N N . ARG A 1 89 ? 13.598 55.622 12.578 1.00 42.51 69 ARG A N 1
ATOM 492 C CA . ARG A 1 89 ? 14.003 54.269 12.208 1.00 40.74 69 ARG A CA 1
ATOM 493 C C . ARG A 1 89 ? 14.977 54.297 11.043 1.00 41.12 69 ARG A C 1
ATOM 494 O O . ARG A 1 89 ? 16.084 53.761 11.134 1.00 41.54 69 ARG A O 1
ATOM 502 N N . GLU A 1 90 ? 14.553 54.926 9.949 1.00 40.31 70 GLU A N 1
ATOM 503 C CA . GLU A 1 90 ? 15.366 55.020 8.743 1.00 40.49 70 GLU A CA 1
ATOM 504 C C . GLU A 1 90 ? 16.789 55.520 8.970 1.00 38.58 70 GLU A C 1
ATOM 505 O O . GLU A 1 90 ? 17.676 55.271 8.145 1.00 36.99 70 GLU A O 1
ATOM 511 N N . GLU A 1 91 ? 17.007 56.225 10.077 1.00 36.33 71 GLU A N 1
ATOM 512 C CA . GLU A 1 91 ? 18.333 56.754 10.395 1.00 36.27 71 GLU A CA 1
ATOM 513 C C . GLU A 1 91 ? 19.153 55.772 11.230 1.00 33.44 71 GLU A C 1
ATOM 514 O O . GLU A 1 91 ? 20.353 55.957 11.428 1.00 32.68 71 GLU A O 1
ATOM 520 N N . LEU A 1 92 ? 18.497 54.731 11.720 1.00 30.90 72 LEU A N 1
ATOM 521 C CA . LEU A 1 92 ? 19.162 53.738 12.552 1.00 29.35 72 LEU A CA 1
ATOM 522 C C . LEU A 1 92 ? 19.583 52.473 11.811 1.00 28.02 72 LEU A C 1
ATOM 523 O O . LEU A 1 92 ? 18.859 51.948 10.953 1.00 28.06 72 LEU A O 1
ATOM 528 N N . PHE A 1 93 ? 20.768 51.990 12.158 1.00 25.16 73 PHE A N 1
ATOM 529 C CA . PHE A 1 93 ? 21.289 50.778 11.573 1.00 22.24 73 PHE A CA 1
ATOM 530 C C . PHE A 1 93 ? 21.305 49.754 12.701 1.00 21.88 73 PHE A C 1
ATOM 531 O O . PHE A 1 93 ? 22.178 49.773 13.575 1.00 20.36 73 PHE A O 1
ATOM 539 N N . ILE A 1 94 ? 20.316 48.872 12.684 1.00 21.16 74 ILE A N 1
ATOM 540 C CA . ILE A 1 94 ? 20.193 47.857 13.709 1.00 21.64 74 ILE A CA 1
ATOM 541 C C . ILE A 1 94 ? 20.663 46.498 13.218 1.00 21.87 74 ILE A C 1
ATOM 542 O O . ILE A 1 94 ? 20.290 46.054 12.128 1.00 23.73 74 ILE A O 1
ATOM 547 N N . THR A 1 95 ? 21.487 45.847 14.033 1.00 20.45 75 THR A N 1
ATOM 548 C CA . THR A 1 95 ? 22.018 44.524 13.720 1.00 19.35 75 THR A CA 1
ATOM 549 C C . THR A 1 95 ? 21.609 43.537 14.804 1.00 20.59 75 THR A C 1
ATOM 550 O O . THR A 1 95 ? 21.650 43.860 15.995 1.00 18.28 75 THR A O 1
ATOM 554 N N . THR A 1 96 ? 21.159 42.353 14.410 1.00 20.54 76 THR A N 1
ATOM 555 C CA . THR A 1 96 ? 20.884 41.329 15.408 1.00 21.42 76 THR A CA 1
ATOM 556 C C . THR A 1 96 ? 21.403 40.043 14.801 1.00 21.87 76 THR A C 1
ATOM 557 O O . THR A 1 96 ? 21.821 40.035 13.636 1.00 21.11 76 THR A O 1
ATOM 561 N N . LYS A 1 97 ? 21.394 38.958 15.566 1.00 22.66 77 LYS A N 1
ATOM 562 C CA . LYS A 1 97 ? 21.976 37.727 15.062 1.00 21.58 77 LYS A CA 1
ATOM 563 C C . LYS A 1 97 ? 21.196 36.448 15.307 1.00 22.84 77 LYS A C 1
ATOM 564 O O . LYS A 1 97 ? 20.505 36.310 16.322 1.00 23.50 77 LYS A O 1
ATOM 570 N N . LEU A 1 98 ? 21.354 35.506 14.375 1.00 21.27 78 LEU A N 1
ATOM 571 C CA . LEU A 1 98 ? 20.709 34.194 14.416 1.00 20.23 78 LEU A CA 1
ATOM 572 C C . LEU A 1 98 ? 21.486 33.273 15.353 1.00 21.25 78 LEU A C 1
ATOM 573 O O . LEU A 1 98 ? 22.664 32.993 15.106 1.00 23.14 78 LEU A O 1
ATOM 578 N N . TRP A 1 99 ? 20.843 32.803 16.422 1.00 21.43 79 TRP A N 1
ATOM 579 C CA . TRP A 1 99 ? 21.510 31.929 17.384 1.00 23.27 79 TRP A CA 1
ATOM 580 C C . TRP A 1 99 ? 21.819 30.522 16.851 1.00 23.97 79 TRP A C 1
ATOM 581 O O . TRP A 1 99 ? 21.153 30.019 15.951 1.00 23.97 79 TRP A O 1
ATOM 592 N N . ASN A 1 100 ? 22.842 29.901 17.430 1.00 24.50 80 ASN A N 1
ATOM 593 C CA . ASN A 1 100 ? 23.304 28.577 17.026 1.00 26.53 80 ASN A CA 1
ATOM 594 C C . ASN A 1 100 ? 22.242 27.496 16.816 1.00 28.95 80 ASN A C 1
ATOM 595 O O . ASN A 1 100 ? 22.235 26.813 15.782 1.00 28.31 80 ASN A O 1
ATOM 600 N N . ASP A 1 101 ? 21.336 27.325 17.773 1.00 30.05 81 ASP A N 1
ATOM 601 C CA . ASP A 1 101 ? 20.354 26.273 17.592 1.00 31.88 81 ASP A CA 1
ATOM 602 C C . ASP A 1 101 ? 19.159 26.638 16.728 1.00 30.50 81 ASP A C 1
ATOM 603 O O . ASP A 1 101 ? 18.147 25.941 16.740 1.00 31.28 81 ASP A O 1
ATOM 608 N N . ASP A 1 102 ? 19.287 27.709 15.951 1.00 29.12 82 ASP A N 1
ATOM 609 C CA . ASP A 1 102 ? 18.204 28.125 15.060 1.00 28.84 82 ASP A CA 1
ATOM 610 C C . ASP A 1 102 ? 18.624 28.067 13.594 1.00 28.86 82 ASP A C 1
ATOM 611 O O . ASP A 1 102 ? 17.870 28.486 12.709 1.00 28.92 82 ASP A O 1
ATOM 616 N N . HIS A 1 103 ? 19.819 27.539 13.332 1.00 26.56 83 HIS A N 1
ATOM 617 C CA . HIS A 1 103 ? 20.304 27.468 11.958 1.00 27.76 83 HIS A CA 1
ATOM 618 C C . HIS A 1 103 ? 19.344 26.836 10.961 1.00 28.18 83 HIS A C 1
ATOM 619 O O . HIS A 1 103 ? 19.323 27.234 9.800 1.00 28.00 83 HIS A O 1
ATOM 626 N N . LYS A 1 104 ? 18.545 25.871 11.399 1.00 29.03 84 LYS A N 1
ATOM 627 C CA . LYS A 1 104 ? 17.600 25.225 10.491 1.00 33.49 84 LYS A CA 1
ATOM 628 C C . LYS A 1 104 ? 16.277 25.994 10.367 1.00 34.24 84 LYS A C 1
ATOM 629 O O . LYS A 1 104 ? 15.491 25.729 9.463 1.00 36.38 84 LYS A O 1
ATOM 635 N N . ARG A 1 105 ? 16.035 26.946 11.263 1.00 34.36 85 ARG A N 1
ATOM 636 C CA . ARG A 1 105 ? 14.794 27.724 11.225 1.00 33.34 85 ARG A CA 1
ATOM 637 C C . ARG A 1 105 ? 15.047 29.237 11.298 1.00 30.27 85 ARG A C 1
ATOM 638 O O . ARG A 1 105 ? 14.558 29.920 12.195 1.00 30.30 85 ARG A O 1
ATOM 646 N N . PRO A 1 106 ? 15.802 29.786 10.335 1.00 28.95 86 PRO A N 1
ATOM 647 C CA . PRO A 1 106 ? 16.072 31.228 10.372 1.00 28.05 86 PRO A CA 1
ATOM 648 C C . PRO A 1 106 ? 14.835 32.136 10.296 1.00 28.48 86 PRO A C 1
ATOM 649 O O . PRO A 1 106 ? 14.811 33.192 10.935 1.00 28.25 86 PRO A O 1
ATOM 653 N N . ARG A 1 107 ? 13.825 31.738 9.519 1.00 27.50 87 ARG A N 1
ATOM 654 C CA . ARG A 1 107 ? 12.597 32.534 9.395 1.00 28.47 87 ARG A CA 1
ATOM 655 C C . ARG A 1 107 ? 11.928 32.714 10.764 1.00 27.98 87 ARG A C 1
ATOM 656 O O . ARG A 1 107 ? 11.584 33.827 11.158 1.00 29.77 87 ARG A O 1
ATOM 664 N N . GLU A 1 108 ? 11.754 31.613 11.484 1.00 28.13 88 GLU A N 1
ATOM 665 C CA . GLU A 1 108 ? 11.142 31.628 12.807 1.00 27.28 88 GLU A CA 1
ATOM 666 C C . GLU A 1 108 ? 11.962 32.492 13.783 1.00 28.44 88 GLU A C 1
ATOM 667 O O . GLU A 1 108 ? 11.407 33.257 14.576 1.00 27.44 88 GLU A O 1
ATOM 673 N N . ALA A 1 109 ? 13.287 32.380 13.714 1.00 26.97 89 ALA A N 1
ATOM 674 C CA . ALA A 1 109 ? 14.166 33.149 14.600 1.00 25.23 89 ALA A CA 1
ATOM 675 C C . ALA A 1 109 ? 14.145 34.646 14.296 1.00 24.80 89 ALA A C 1
ATOM 676 O O . ALA A 1 109 ? 14.103 35.476 15.208 1.00 23.70 89 ALA A O 1
ATOM 678 N N . LEU A 1 110 ? 14.179 34.986 13.013 1.00 25.86 90 LEU A N 1
ATOM 679 C CA . LEU A 1 110 ? 14.169 36.387 12.587 1.00 28.45 90 LEU A CA 1
ATOM 680 C C . LEU A 1 110 ? 12.882 37.110 12.992 1.00 30.41 90 LEU A C 1
ATOM 681 O O . LEU A 1 110 ? 12.929 38.224 13.526 1.00 28.96 90 LEU A O 1
ATOM 686 N N . LEU A 1 111 ? 11.738 36.474 12.732 1.00 30.78 91 LEU A N 1
ATOM 687 C CA . LEU A 1 111 ? 10.439 37.053 13.077 1.00 31.68 91 LEU A CA 1
ATOM 688 C C . LEU A 1 111 ? 10.354 37.230 14.588 1.00 31.55 91 LEU A C 1
ATOM 689 O O . LEU A 1 111 ? 9.810 38.214 15.076 1.00 32.25 91 LEU A O 1
ATOM 694 N N . ASP A 1 112 ? 10.894 36.271 15.329 1.00 30.44 92 ASP A N 1
ATOM 695 C CA . ASP A 1 112 ? 10.890 36.364 16.776 1.00 31.00 92 ASP A CA 1
ATOM 696 C C . ASP A 1 112 ? 11.730 37.584 17.189 1.00 30.37 92 ASP A C 1
ATOM 697 O O . ASP A 1 112 ? 11.365 38.313 18.114 1.00 30.09 92 ASP A O 1
ATOM 702 N N . SER A 1 113 ? 12.849 37.805 16.496 1.00 27.73 93 SER A N 1
ATOM 703 C CA . SER A 1 113 ? 13.721 38.946 16.789 1.00 26.54 93 SER A CA 1
ATOM 704 C C . SER A 1 113 ? 13.030 40.244 16.437 1.00 25.23 93 SER A C 1
ATOM 705 O O . SER A 1 113 ? 12.953 41.158 17.252 1.00 25.75 93 SER A O 1
ATOM 708 N N . LEU A 1 114 ? 12.546 40.328 15.207 1.00 24.35 94 LEU A N 1
ATOM 709 C CA . LEU A 1 114 ? 11.851 41.524 14.743 1.00 25.98 94 LEU A CA 1
ATOM 710 C C . LEU A 1 114 ? 10.696 41.877 15.687 1.00 27.20 94 LEU A C 1
ATOM 711 O O . LEU A 1 114 ? 10.445 43.052 15.966 1.00 27.96 94 LEU A O 1
ATOM 716 N N . LYS A 1 115 ? 10.017 40.859 16.207 1.00 28.42 95 LYS A N 1
ATOM 717 C CA . LYS A 1 115 ? 8.911 41.098 17.123 1.00 30.23 95 LYS A CA 1
ATOM 718 C C . LYS A 1 115 ? 9.422 41.712 18.422 1.00 30.31 95 LYS A C 1
ATOM 719 O O . LYS A 1 115 ? 8.898 42.724 18.888 1.00 31.21 95 LYS A O 1
ATOM 725 N N . LYS A 1 116 ? 10.447 41.106 19.008 1.00 29.78 96 LYS A N 1
ATOM 726 C CA . LYS A 1 116 ? 11.001 41.627 20.247 1.00 28.62 96 LYS A CA 1
ATOM 727 C C . LYS A 1 116 ? 11.601 43.014 20.058 1.00 28.27 96 LYS A C 1
ATOM 728 O O . LYS A 1 116 ? 11.472 43.878 20.926 1.00 28.94 96 LYS A O 1
ATOM 734 N N . LEU A 1 117 ? 12.243 43.237 18.917 1.00 26.42 97 LEU A N 1
ATOM 735 C CA . LEU A 1 117 ? 12.848 44.533 18.622 1.00 24.86 97 LEU A CA 1
ATOM 736 C C . LEU A 1 117 ? 11.796 45.563 18.183 1.00 25.61 97 LEU A C 1
ATOM 737 O O . LEU A 1 117 ? 12.080 46.756 18.095 1.00 23.47 97 LEU A O 1
ATOM 742 N N . GLN A 1 118 ? 10.586 45.095 17.897 1.00 27.52 98 GLN A N 1
ATOM 743 C CA . GLN A 1 118 ? 9.515 45.974 17.434 1.00 28.73 98 GLN A CA 1
ATOM 744 C C . GLN A 1 118 ? 9.903 46.669 16.132 1.00 27.30 98 GLN A C 1
ATOM 745 O O . GLN A 1 118 ? 9.702 47.868 15.981 1.00 28.95 98 GLN A O 1
ATOM 751 N N . LEU A 1 119 ? 10.458 45.911 15.192 1.00 26.75 99 LEU A N 1
ATOM 752 C CA . LEU A 1 119 ? 10.864 46.457 13.898 1.00 26.01 99 LEU A CA 1
ATOM 753 C C . LEU A 1 119 ? 10.174 45.662 12.796 1.00 25.25 99 LEU A C 1
ATOM 754 O O . LEU A 1 119 ? 9.691 44.560 13.036 1.00 25.96 99 LEU A O 1
ATOM 759 N N . ASP A 1 120 ? 10.115 46.216 11.591 1.00 25.67 100 ASP A N 1
ATOM 760 C CA . ASP A 1 120 ? 9.484 45.506 10.483 1.00 25.38 100 ASP A CA 1
ATOM 761 C C . ASP A 1 120 ? 10.584 44.832 9.695 1.00 26.56 100 ASP A C 1
ATOM 762 O O . ASP A 1 120 ? 10.334 43.884 8.951 1.00 26.18 100 ASP A O 1
ATOM 767 N N . TYR A 1 121 ? 11.804 45.342 9.862 1.00 25.93 101 TYR A N 1
ATOM 768 C CA . TYR A 1 121 ? 12.963 44.815 9.156 1.00 26.48 101 TYR A CA 1
ATOM 769 C C . TYR A 1 121 ? 14.247 45.068 9.955 1.00 27.11 101 TYR A C 1
ATOM 770 O O . TYR A 1 121 ? 14.291 45.953 10.817 1.00 25.69 101 TYR A O 1
ATOM 779 N N . ILE A 1 122 ? 15.286 44.287 9.668 1.00 26.38 102 ILE A N 1
ATOM 780 C CA . ILE A 1 122 ? 16.570 44.459 10.341 1.00 24.89 102 ILE A CA 1
ATOM 781 C C . ILE A 1 122 ? 17.541 44.960 9.269 1.00 24.44 102 ILE A C 1
ATOM 782 O O . ILE A 1 122 ? 17.441 44.570 8.099 1.00 25.08 102 ILE A O 1
ATOM 787 N N . ASP A 1 123 ? 18.459 45.840 9.645 1.00 22.74 103 ASP A N 1
ATOM 788 C CA . ASP A 1 123 ? 19.407 46.374 8.672 1.00 21.97 103 ASP A CA 1
ATOM 789 C C . ASP A 1 123 ? 20.511 45.401 8.289 1.00 22.18 103 ASP A C 1
ATOM 790 O O . ASP A 1 123 ? 20.996 45.406 7.152 1.00 20.06 103 ASP A O 1
ATOM 795 N N . LEU A 1 124 ? 20.902 44.570 9.250 1.00 20.59 104 LEU A N 1
ATOM 796 C CA . LEU A 1 124 ? 21.952 43.589 9.047 1.00 18.53 104 LEU A CA 1
ATOM 797 C C . LEU A 1 124 ? 21.635 42.361 9.883 1.00 19.35 104 LEU A C 1
ATOM 798 O O . LEU A 1 124 ? 21.434 42.455 11.100 1.00 16.67 104 LEU A O 1
ATOM 803 N N . TYR A 1 125 ? 21.555 41.209 9.233 1.00 17.78 105 TYR A N 1
ATOM 804 C CA . TYR A 1 125 ? 21.280 39.986 9.969 1.00 20.62 105 TYR A CA 1
ATOM 805 C C . TYR A 1 125 ? 22.538 39.137 9.820 1.00 21.17 105 TYR A C 1
ATOM 806 O O . TYR A 1 125 ? 22.992 38.887 8.700 1.00 22.25 105 TYR A O 1
ATOM 815 N N . LEU A 1 126 ? 23.092 38.712 10.955 1.00 21.36 106 LEU A N 1
ATOM 816 C CA . LEU A 1 126 ? 24.328 37.935 10.993 1.00 20.41 106 LEU A CA 1
ATOM 817 C C . LEU A 1 126 ? 24.174 36.578 11.648 1.00 21.11 106 LEU A C 1
ATOM 818 O O . LEU A 1 126 ? 23.449 36.426 12.644 1.00 21.20 106 LEU A O 1
ATOM 823 N N . MET A 1 127 ? 24.856 35.581 11.096 1.00 20.55 107 MET A N 1
ATOM 824 C CA . MET A 1 127 ? 24.816 34.262 11.705 1.00 20.22 107 MET A CA 1
ATOM 825 C C . MET A 1 127 ? 25.814 34.442 12.846 1.00 19.55 107 MET A C 1
ATOM 826 O O . MET A 1 127 ? 26.944 34.868 12.611 1.00 20.69 107 MET A O 1
ATOM 831 N N . HIS A 1 128 ? 25.393 34.145 14.071 1.00 18.97 108 HIS A N 1
ATOM 832 C CA . HIS A 1 128 ? 26.253 34.328 15.239 1.00 17.46 108 HIS A CA 1
ATOM 833 C C . HIS A 1 128 ? 27.541 33.499 15.220 1.00 17.84 108 HIS A C 1
ATOM 834 O O . HIS A 1 128 ? 28.605 34.032 15.516 1.00 18.36 108 HIS A O 1
ATOM 841 N N . TRP A 1 129 ? 27.446 32.209 14.891 1.00 18.30 109 TRP A N 1
ATOM 842 C CA . TRP A 1 129 ? 28.621 31.320 14.805 1.00 18.26 109 TRP A CA 1
ATOM 843 C C . TRP A 1 129 ? 28.376 30.278 13.723 1.00 19.60 109 TRP A C 1
ATOM 844 O O . TRP A 1 129 ? 27.227 29.927 13.423 1.00 18.39 109 TRP A O 1
ATOM 855 N N . PRO A 1 130 ? 29.449 29.758 13.122 1.00 19.14 110 PRO A N 1
ATOM 856 C CA . PRO A 1 130 ? 29.210 28.748 12.085 1.00 18.93 110 PRO A CA 1
ATOM 857 C C . PRO A 1 130 ? 28.875 27.383 12.701 1.00 20.10 110 PRO A C 1
ATOM 858 O O . PRO A 1 130 ? 28.112 26.601 12.126 1.00 21.61 110 PRO A O 1
ATOM 862 N N . VAL A 1 131 ? 29.423 27.116 13.885 1.00 19.95 111 VAL A N 1
ATOM 863 C CA . VAL A 1 131 ? 29.205 25.840 14.562 1.00 20.59 111 VAL A CA 1
ATOM 864 C C . VAL A 1 131 ? 29.455 24.699 13.549 1.00 21.77 111 VAL A C 1
ATOM 865 O O . VAL A 1 131 ? 28.562 23.913 13.234 1.00 21.75 111 VAL A O 1
ATOM 869 N N . PRO A 1 132 ? 30.684 24.610 13.022 1.00 22.68 112 PRO A N 1
ATOM 870 C CA . PRO A 1 132 ? 31.031 23.567 12.049 1.00 23.06 112 PRO A CA 1
ATOM 871 C C . PRO A 1 132 ? 30.749 22.137 12.520 1.00 23.95 112 PRO A C 1
ATOM 872 O O . PRO A 1 132 ? 30.534 21.251 11.700 1.00 26.45 112 PRO A O 1
ATOM 876 N N . ALA A 1 133 ? 30.747 21.907 13.830 1.00 25.06 113 ALA A N 1
ATOM 877 C CA . ALA A 1 133 ? 30.466 20.569 14.360 1.00 26.64 113 ALA A CA 1
ATOM 878 C C . ALA A 1 133 ? 29.056 20.097 13.977 1.00 27.61 113 ALA A C 1
ATOM 879 O O . ALA A 1 133 ? 28.850 18.922 13.684 1.00 26.88 113 ALA A O 1
ATOM 881 N N . ILE A 1 134 ? 28.091 21.016 13.982 1.00 28.93 114 ILE A N 1
ATOM 882 C CA . ILE A 1 134 ? 26.703 20.686 13.630 1.00 29.38 114 ILE A CA 1
ATOM 883 C C . ILE A 1 134 ? 26.549 20.736 12.113 1.00 29.57 114 ILE A C 1
ATOM 884 O O . ILE A 1 134 ? 25.823 19.946 11.514 1.00 30.57 114 ILE A O 1
ATOM 889 N N . ASP A 1 135 ? 27.240 21.688 11.502 1.00 29.34 115 ASP A N 1
ATOM 890 C CA . ASP A 1 135 ? 27.218 21.854 10.061 1.00 29.14 115 ASP A CA 1
ATOM 891 C C . ASP A 1 135 ? 25.832 22.105 9.463 1.00 29.70 115 ASP A C 1
ATOM 892 O O . ASP A 1 135 ? 25.359 21.346 8.615 1.00 29.86 115 ASP A O 1
ATOM 897 N N . HIS A 1 136 ? 25.186 23.172 9.916 1.00 27.35 116 HIS A N 1
ATOM 898 C CA . HIS A 1 136 ? 23.882 23.569 9.390 1.00 27.15 116 HIS A CA 1
ATOM 899 C C . HIS A 1 136 ? 23.988 25.026 8.985 1.00 26.88 116 HIS A C 1
ATOM 900 O O . HIS A 1 136 ? 22.978 25.669 8.722 1.00 25.19 116 HIS A O 1
ATOM 907 N N . TYR A 1 137 ? 25.214 25.550 8.938 1.00 25.86 117 TYR A N 1
ATOM 908 C CA . TYR A 1 137 ? 25.383 26.950 8.609 1.00 24.19 117 TYR A CA 1
ATOM 909 C C . TYR A 1 137 ? 25.056 27.273 7.160 1.00 24.95 117 TYR A C 1
ATOM 910 O O . TYR A 1 137 ? 24.687 28.404 6.842 1.00 24.24 117 TYR A O 1
ATOM 919 N N . VAL A 1 138 ? 25.172 26.281 6.282 1.00 24.95 118 VAL A N 1
ATOM 920 C CA . VAL A 1 138 ? 24.825 26.498 4.886 1.00 24.92 118 VAL A CA 1
ATOM 921 C C . VAL A 1 138 ? 23.298 26.663 4.820 1.00 26.75 118 VAL A C 1
ATOM 922 O O . VAL A 1 138 ? 22.793 27.560 4.141 1.00 27.27 118 VAL A O 1
ATOM 926 N N . GLU A 1 139 ? 22.578 25.796 5.528 1.00 27.83 119 GLU A N 1
ATOM 927 C CA . GLU A 1 139 ? 21.116 25.847 5.572 1.00 30.29 119 GLU A CA 1
ATOM 928 C C . GLU A 1 139 ? 20.659 27.197 6.093 1.00 29.50 119 GLU A C 1
ATOM 929 O O . GLU A 1 139 ? 19.727 27.797 5.562 1.00 29.72 119 GLU A O 1
ATOM 935 N N . ALA A 1 140 ? 21.323 27.669 7.141 1.00 27.83 120 ALA A N 1
ATOM 936 C CA . ALA A 1 140 ? 20.990 28.953 7.729 1.00 26.15 120 ALA A CA 1
ATOM 937 C C . ALA A 1 140 ? 21.135 30.064 6.690 1.00 25.84 120 ALA A C 1
ATOM 938 O O . ALA A 1 140 ? 20.241 30.900 6.531 1.00 25.61 120 ALA A O 1
ATOM 940 N N . TRP A 1 141 ? 22.254 30.054 5.973 1.00 23.65 121 TRP A N 1
ATOM 941 C CA . TRP A 1 141 ? 22.546 31.071 4.966 1.00 23.00 121 TRP A CA 1
ATOM 942 C C . TRP A 1 141 ? 21.529 31.086 3.825 1.00 24.72 121 TRP A C 1
ATOM 943 O O . TRP A 1 141 ? 21.133 32.152 3.349 1.00 24.57 121 TRP A O 1
ATOM 954 N N . LYS A 1 142 ? 21.120 29.909 3.368 1.00 24.94 122 LYS A N 1
ATOM 955 C CA . LYS A 1 142 ? 20.147 29.835 2.284 1.00 25.85 122 LYS A CA 1
ATOM 956 C C . LYS A 1 142 ? 18.843 30.451 2.767 1.00 26.73 122 LYS A C 1
ATOM 957 O O . LYS A 1 142 ? 18.170 31.160 2.026 1.00 27.52 122 LYS A O 1
ATOM 963 N N . GLY A 1 143 ? 18.498 30.177 4.022 1.00 27.13 123 GLY A N 1
ATOM 964 C CA . GLY A 1 143 ? 17.287 30.732 4.591 1.00 26.93 123 GLY A CA 1
ATOM 965 C C . GLY A 1 143 ? 17.403 32.242 4.700 1.00 28.55 123 GLY A C 1
ATOM 966 O O . GLY A 1 143 ? 16.446 32.967 4.416 1.00 29.86 123 GLY A O 1
ATOM 967 N N . MET A 1 144 ? 18.581 32.724 5.096 1.00 26.31 124 MET A N 1
ATOM 968 C CA . MET A 1 144 ? 18.800 34.155 5.240 1.00 24.02 124 MET A CA 1
ATOM 969 C C . MET A 1 144 ? 18.718 34.845 3.890 1.00 23.93 124 MET A C 1
ATOM 970 O O . MET A 1 144 ? 18.290 35.999 3.795 1.00 22.88 124 MET A O 1
ATOM 975 N N . ILE A 1 145 ? 19.129 34.128 2.848 1.00 23.70 125 ILE A N 1
ATOM 976 C CA . ILE A 1 145 ? 19.096 34.646 1.486 1.00 24.31 125 ILE A CA 1
ATOM 977 C C . ILE A 1 145 ? 17.651 34.853 1.048 1.00 25.91 125 ILE A C 1
ATOM 978 O O . ILE A 1 145 ? 17.349 35.779 0.299 1.00 24.90 125 ILE A O 1
ATOM 983 N N . GLU A 1 146 ? 16.768 33.991 1.542 1.00 27.96 126 GLU A N 1
ATOM 984 C CA . GLU A 1 146 ? 15.350 34.050 1.215 1.00 30.11 126 GLU A CA 1
ATOM 985 C C . GLU A 1 146 ? 14.618 35.117 2.014 1.00 29.91 126 GLU A C 1
ATOM 986 O O . 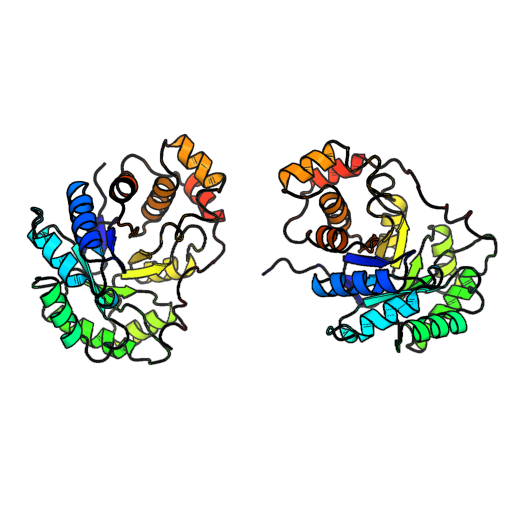GLU A 1 146 ? 13.687 35.736 1.513 1.00 29.32 126 GLU A O 1
ATOM 992 N N . LEU A 1 147 ? 15.034 35.325 3.258 1.00 28.57 127 LEU A N 1
ATOM 993 C CA . LEU A 1 147 ? 14.411 36.342 4.080 1.00 28.38 127 LEU A CA 1
ATOM 994 C C . LEU A 1 147 ? 14.833 37.705 3.541 1.00 28.47 127 LEU A C 1
ATOM 995 O O . LEU A 1 147 ? 14.073 38.670 3.616 1.00 31.60 127 LEU A O 1
ATOM 1000 N N . GLN A 1 148 ? 16.033 37.782 2.974 1.00 28.19 128 GLN A N 1
ATOM 1001 C CA . GLN A 1 148 ? 16.519 39.040 2.411 1.00 28.39 128 GLN A CA 1
ATOM 1002 C C . GLN A 1 148 ? 15.722 39.402 1.162 1.00 30.87 128 GLN A C 1
ATOM 1003 O O . GLN A 1 148 ? 15.435 40.579 0.920 1.00 31.89 128 GLN A O 1
ATOM 1009 N N . LYS A 1 149 ? 15.387 38.395 0.357 1.00 30.87 129 LYS A N 1
ATOM 1010 C CA . LYS A 1 149 ? 14.621 38.636 -0.858 1.00 32.72 129 LYS A CA 1
ATOM 1011 C C . LYS A 1 149 ? 13.252 39.230 -0.517 1.00 32.66 129 LYS A C 1
ATOM 1012 O O . LYS A 1 149 ? 12.760 40.107 -1.219 1.00 32.20 129 LYS A O 1
ATOM 1018 N N . GLU A 1 150 ? 12.663 38.746 0.572 1.00 32.43 130 GLU A N 1
ATOM 1019 C CA . GLU A 1 150 ? 11.363 39.197 1.044 1.00 33.92 130 GLU A CA 1
ATOM 1020 C C . GLU A 1 150 ? 11.435 40.546 1.749 1.00 34.83 130 GLU A C 1
ATOM 1021 O O . GLU A 1 150 ? 10.460 40.991 2.357 1.00 35.01 130 GLU A O 1
ATOM 1027 N N . GLY A 1 151 ? 12.601 41.179 1.681 1.00 34.29 131 GLY A N 1
ATOM 1028 C CA . GLY A 1 151 ? 12.786 42.480 2.294 1.00 34.12 131 GLY A CA 1
ATOM 1029 C C . GLY A 1 151 ? 12.821 42.575 3.810 1.00 33.36 131 GLY A C 1
ATOM 1030 O O . GLY A 1 151 ? 12.862 43.684 4.339 1.00 34.62 131 GLY A O 1
ATOM 1031 N N . LEU A 1 152 ? 12.801 41.445 4.515 1.00 31.82 132 LEU A N 1
ATOM 1032 C CA . LEU A 1 152 ? 12.833 41.470 5.983 1.00 29.82 132 LEU A CA 1
ATOM 1033 C C . LEU A 1 152 ? 14.225 41.807 6.515 1.00 29.24 132 LEU A C 1
ATOM 1034 O O . LEU A 1 152 ? 14.393 42.147 7.688 1.00 28.70 132 LEU A O 1
ATOM 1039 N N . ILE A 1 153 ? 15.218 41.693 5.640 1.00 28.40 133 ILE A N 1
ATOM 1040 C CA . ILE A 1 153 ? 16.601 41.970 5.985 1.00 25.25 133 ILE A CA 1
ATOM 1041 C C . ILE A 1 153 ? 17.167 42.815 4.874 1.00 24.94 133 ILE A C 1
ATOM 1042 O O . ILE A 1 153 ? 16.961 42.496 3.706 1.00 26.89 133 ILE A O 1
ATOM 1047 N N . LYS A 1 154 ? 17.873 43.890 5.204 1.00 25.05 134 LYS A N 1
ATOM 1048 C CA . LYS A 1 154 ? 18.484 44.686 4.143 1.00 24.63 134 LYS A CA 1
ATOM 1049 C C . LYS A 1 154 ? 19.781 43.983 3.713 1.00 24.97 134 LYS A C 1
ATOM 1050 O O . LYS A 1 154 ? 19.947 43.640 2.542 1.00 25.60 134 LYS A O 1
ATOM 1056 N N . SER A 1 155 ? 20.688 43.755 4.666 1.00 23.61 135 SER A N 1
ATOM 1057 C CA . SER A 1 155 ? 21.964 43.092 4.383 1.00 22.58 135 SER A CA 1
ATOM 1058 C C . SER A 1 155 ? 22.194 41.849 5.244 1.00 23.29 135 SER A C 1
ATOM 1059 O O . SER A 1 155 ? 21.821 41.824 6.417 1.00 20.83 135 SER A O 1
ATOM 1062 N N . ILE A 1 156 ? 22.817 40.820 4.668 1.00 22.24 136 ILE A N 1
ATOM 1063 C CA . ILE A 1 156 ? 23.114 39.611 5.432 1.00 21.62 136 ILE A CA 1
ATOM 1064 C C . ILE A 1 156 ? 24.622 39.402 5.540 1.00 21.17 136 ILE A C 1
ATOM 1065 O O . ILE A 1 156 ? 25.379 39.759 4.634 1.00 20.26 136 ILE A O 1
ATOM 1070 N N . GLY A 1 157 ? 25.046 38.843 6.668 1.00 20.47 137 GLY A N 1
ATOM 1071 C CA . GLY A 1 157 ? 26.455 38.602 6.906 1.00 18.07 137 GLY A CA 1
ATOM 1072 C C . GLY A 1 157 ? 26.635 37.543 7.980 1.00 19.55 137 GLY A C 1
ATOM 1073 O O . GLY A 1 157 ? 25.666 36.915 8.407 1.00 19.13 137 GLY A O 1
ATOM 1074 N N . VAL A 1 158 ? 27.874 37.362 8.430 1.00 17.90 138 VAL A N 1
ATOM 1075 C CA . VAL A 1 158 ? 28.181 36.370 9.441 1.00 17.45 138 VAL A CA 1
ATOM 1076 C C . VAL A 1 158 ? 29.129 36.903 10.512 1.00 17.60 138 VAL A C 1
ATOM 1077 O O . VAL A 1 158 ? 29.731 37.969 10.364 1.00 15.62 138 VAL A O 1
ATOM 1081 N N . CYS A 1 159 ? 29.243 36.135 11.591 1.00 16.35 139 CYS A N 1
ATOM 1082 C CA . CYS A 1 159 ? 30.152 36.449 12.681 1.00 17.19 139 CYS A CA 1
ATOM 1083 C C . CYS A 1 159 ? 31.050 35.241 12.871 1.00 17.06 139 CYS A C 1
ATOM 1084 O O . CYS A 1 159 ? 30.616 34.107 12.676 1.00 18.54 139 CYS A O 1
ATOM 1087 N N . ASN A 1 160 ? 32.303 35.481 13.241 1.00 16.78 140 ASN A N 1
ATOM 1088 C CA . ASN A 1 160 ? 33.216 34.395 13.534 1.00 17.06 140 ASN A CA 1
ATOM 1089 C C . ASN A 1 160 ? 33.336 33.320 12.453 1.00 16.77 140 ASN A C 1
ATOM 1090 O O . ASN A 1 160 ? 33.398 32.128 12.753 1.00 15.71 140 ASN A O 1
ATOM 1095 N N . PHE A 1 161 ? 33.354 33.741 11.194 1.00 16.93 141 PHE A N 1
ATOM 1096 C CA . PHE A 1 161 ? 33.505 32.801 10.084 1.00 16.26 141 PHE A CA 1
ATOM 1097 C C . PHE A 1 161 ? 34.952 32.780 9.615 1.00 16.97 141 PHE A C 1
ATOM 1098 O O . PHE A 1 161 ? 35.547 33.833 9.377 1.00 16.91 141 PHE A O 1
ATOM 1106 N N . GLN A 1 162 ? 35.522 31.582 9.499 1.00 17.61 142 GLN A N 1
ATOM 1107 C CA . GLN A 1 162 ? 36.900 31.429 9.037 1.00 18.22 142 GLN A CA 1
ATOM 1108 C C . GLN A 1 162 ? 36.851 31.337 7.524 1.00 19.22 142 GLN A C 1
ATOM 1109 O O . GLN A 1 162 ? 35.790 31.113 6.944 1.00 16.84 142 GLN A O 1
ATOM 1115 N N . ILE A 1 163 ? 38.008 31.496 6.889 1.00 19.14 143 ILE A N 1
ATOM 1116 C CA . ILE A 1 163 ? 38.083 31.431 5.438 1.00 20.05 143 ILE A CA 1
ATOM 1117 C C . ILE A 1 163 ? 37.355 30.219 4.823 1.00 20.51 143 ILE A C 1
ATOM 1118 O O . ILE A 1 163 ? 36.598 30.370 3.869 1.00 20.56 143 ILE A O 1
ATOM 1123 N N . HIS A 1 164 ? 37.563 29.024 5.364 1.00 19.30 144 HIS A N 1
ATOM 1124 C CA . HIS A 1 164 ? 36.919 27.858 4.773 1.00 19.75 144 HIS A CA 1
ATOM 1125 C C . HIS A 1 164 ? 35.402 27.848 4.944 1.00 20.49 144 HIS A C 1
ATOM 1126 O O . HIS A 1 164 ? 34.678 27.255 4.130 1.00 21.04 144 HIS A O 1
ATOM 1133 N N . HIS A 1 165 ? 34.919 28.505 5.993 1.00 17.91 145 HIS A N 1
ATOM 1134 C CA . HIS A 1 165 ? 33.482 28.583 6.224 1.00 19.18 145 HIS A CA 1
ATOM 1135 C C . HIS A 1 165 ? 32.908 29.494 5.131 1.00 18.09 145 HIS A C 1
ATOM 1136 O O . HIS A 1 165 ? 31.878 29.194 4.528 1.00 17.91 145 HIS A O 1
ATOM 1143 N N . LEU A 1 166 ? 33.600 30.601 4.872 1.00 17.69 146 LEU A N 1
ATOM 1144 C CA . LEU A 1 166 ? 33.176 31.556 3.852 1.00 18.55 146 LEU A CA 1
ATOM 1145 C C . LEU A 1 166 ? 33.162 30.924 2.456 1.00 21.20 146 LEU A C 1
ATOM 1146 O O . LEU A 1 166 ? 32.196 31.096 1.707 1.00 19.58 146 LEU A O 1
ATOM 1151 N N . GLN A 1 167 ? 34.229 30.199 2.103 1.00 24.58 147 GLN A N 1
ATOM 1152 C CA . GLN A 1 167 ? 34.293 29.530 0.797 1.00 26.55 147 GLN A CA 1
ATOM 1153 C C . GLN A 1 167 ? 33.125 28.578 0.614 1.00 26.20 147 GLN A C 1
ATOM 1154 O O . GLN A 1 167 ? 32.522 28.530 -0.452 1.00 27.21 147 GLN A O 1
ATOM 1160 N N . ARG A 1 168 ? 32.833 27.799 1.650 1.00 25.94 148 ARG A N 1
ATOM 1161 C CA . ARG A 1 168 ? 31.724 26.850 1.610 1.00 25.84 148 ARG A CA 1
ATOM 1162 C C . ARG A 1 168 ? 30.410 27.586 1.294 1.00 26.58 148 ARG A C 1
ATOM 1163 O O . ARG A 1 168 ? 29.595 27.096 0.512 1.00 25.90 148 ARG A O 1
ATOM 1171 N N . LEU A 1 169 ? 30.198 28.757 1.894 1.00 25.66 149 LEU A N 1
ATOM 1172 C CA . LEU A 1 169 ? 28.963 29.501 1.627 1.00 26.38 149 LEU A CA 1
ATOM 1173 C C . LEU A 1 169 ? 28.935 29.970 0.181 1.00 27.36 149 LEU A C 1
ATOM 1174 O O . LEU A 1 169 ? 27.920 29.854 -0.501 1.00 28.19 149 LEU A O 1
ATOM 1179 N N . ILE A 1 170 ? 30.057 30.510 -0.275 1.00 27.56 150 ILE A N 1
ATOM 1180 C CA . ILE A 1 170 ? 30.177 31.009 -1.629 1.00 28.62 150 ILE A CA 1
ATOM 1181 C C . ILE A 1 170 ? 29.983 29.854 -2.615 1.00 31.07 150 ILE A C 1
ATOM 1182 O O . ILE A 1 170 ? 29.128 29.914 -3.496 1.00 29.65 150 ILE A O 1
ATOM 1187 N N . ASP A 1 171 ? 30.759 28.791 -2.449 1.00 31.15 151 ASP A N 1
ATOM 1188 C CA . ASP A 1 171 ? 30.650 27.642 -3.340 1.00 32.21 151 ASP A CA 1
ATOM 1189 C C . ASP A 1 171 ? 29.231 27.076 -3.417 1.00 31.79 151 ASP A C 1
ATOM 1190 O O . ASP A 1 171 ? 28.763 26.718 -4.493 1.00 31.25 151 ASP A O 1
ATOM 1195 N N . GLU A 1 172 ? 28.532 27.018 -2.291 1.00 29.97 152 GLU A N 1
ATOM 1196 C CA . GLU A 1 172 ? 27.199 26.444 -2.301 1.00 28.50 152 GLU A CA 1
ATOM 1197 C C . GLU A 1 172 ? 25.997 27.334 -2.592 1.00 27.54 152 GLU A C 1
ATOM 1198 O O . GLU A 1 172 ? 24.921 26.818 -2.879 1.00 26.76 152 GLU A O 1
ATOM 1204 N N . THR A 1 173 ? 26.157 28.652 -2.537 1.00 26.28 153 THR A N 1
ATOM 1205 C CA . THR A 1 173 ? 25.021 29.540 -2.792 1.00 25.61 153 THR A CA 1
ATOM 1206 C C . THR A 1 173 ? 25.311 30.665 -3.780 1.00 26.36 153 THR A C 1
ATOM 1207 O O . THR A 1 173 ? 24.386 31.295 -4.305 1.00 27.44 153 THR A O 1
ATOM 1211 N N . GLY A 1 174 ? 26.590 30.927 -4.023 1.00 25.34 154 GLY A N 1
ATOM 1212 C CA . GLY A 1 174 ? 26.946 32.005 -4.919 1.00 24.88 154 GLY A CA 1
ATOM 1213 C C . GLY A 1 174 ? 26.727 33.353 -4.248 1.00 26.13 154 GLY A C 1
ATOM 1214 O O . GLY A 1 174 ? 26.998 34.394 -4.849 1.00 26.02 154 GLY A O 1
ATOM 1215 N N . VAL A 1 175 ? 26.246 33.346 -3.003 1.00 24.80 155 VAL A N 1
ATOM 1216 C CA . VAL A 1 175 ? 25.998 34.592 -2.277 1.00 24.85 155 VAL A CA 1
ATOM 1217 C C . VAL A 1 175 ? 27.010 34.854 -1.160 1.00 23.84 155 VAL A C 1
ATOM 1218 O O . VAL A 1 175 ? 27.089 34.119 -0.172 1.00 24.53 155 VAL A O 1
ATOM 1222 N N . THR A 1 176 ? 27.780 35.918 -1.324 1.00 22.84 156 THR A N 1
ATOM 1223 C CA . THR A 1 176 ? 28.808 36.276 -0.364 1.00 23.63 156 THR A CA 1
ATOM 1224 C C . THR A 1 176 ? 28.330 37.235 0.712 1.00 24.87 156 THR A C 1
ATOM 1225 O O . THR A 1 176 ? 27.561 38.163 0.448 1.00 24.87 156 THR A O 1
ATOM 1229 N N . PRO A 1 177 ? 28.778 37.014 1.956 1.00 24.51 157 PRO A N 1
ATOM 1230 C CA . PRO A 1 177 ? 28.383 37.887 3.060 1.00 22.19 157 PRO A CA 1
ATOM 1231 C C . PRO A 1 177 ? 28.933 39.290 2.812 1.00 20.50 157 PRO A C 1
ATOM 1232 O O . PRO A 1 177 ? 29.993 39.444 2.202 1.00 20.78 157 PRO A O 1
ATOM 1236 N N . VAL A 1 178 ? 28.223 40.316 3.265 1.00 18.99 158 VAL A N 1
ATOM 1237 C CA . VAL A 1 178 ? 28.729 41.678 3.098 1.00 17.74 158 VAL A CA 1
ATOM 1238 C C . VAL A 1 178 ? 29.532 42.072 4.347 1.00 17.00 158 VAL A C 1
ATOM 1239 O O . VAL A 1 178 ? 30.287 43.042 4.342 1.00 16.48 158 VAL A O 1
ATOM 1243 N N . ILE A 1 179 ? 29.372 41.290 5.414 1.00 18.53 159 ILE A N 1
ATOM 1244 C CA . ILE A 1 179 ? 30.055 41.544 6.685 1.00 17.22 159 ILE A CA 1
ATOM 1245 C C . ILE A 1 179 ? 30.499 40.230 7.325 1.00 17.43 159 ILE A C 1
ATOM 1246 O O . ILE A 1 179 ? 29.769 39.231 7.267 1.00 16.69 159 ILE A O 1
ATOM 1251 N N . ASN A 1 180 ? 31.707 40.234 7.898 1.00 16.12 160 ASN A N 1
ATOM 1252 C CA . ASN A 1 180 ? 32.208 39.095 8.682 1.00 16.84 160 ASN A CA 1
ATOM 1253 C C . ASN A 1 180 ? 32.665 39.774 9.983 1.00 16.19 160 ASN A C 1
ATOM 1254 O O . ASN A 1 180 ? 33.709 40.444 10.023 1.00 16.52 160 ASN A O 1
ATOM 1259 N N . GLN A 1 181 ? 31.853 39.636 11.032 1.00 17.51 161 GLN A N 1
ATOM 1260 C CA . GLN A 1 181 ? 32.147 40.242 12.328 1.00 14.50 161 GLN A CA 1
ATOM 1261 C C . GLN A 1 181 ? 32.982 39.281 13.170 1.00 15.86 161 GLN A C 1
ATOM 1262 O O . GLN A 1 181 ? 32.484 38.266 13.647 1.00 16.60 161 GLN A O 1
ATOM 1268 N N . ILE A 1 182 ? 34.251 39.630 13.381 1.00 16.28 162 ILE A N 1
ATOM 1269 C CA . ILE A 1 182 ? 35.182 38.761 14.092 1.00 14.77 162 ILE A CA 1
ATOM 1270 C C . ILE A 1 182 ? 35.943 39.441 15.232 1.00 16.67 162 ILE A C 1
ATOM 1271 O O . ILE A 1 182 ? 36.000 40.671 15.305 1.00 17.65 162 ILE A O 1
ATOM 1276 N N . GLU A 1 183 ? 36.524 38.640 16.123 1.00 16.43 163 GLU A N 1
ATOM 1277 C CA . GLU A 1 183 ? 37.303 39.197 17.223 1.00 16.05 163 GLU A CA 1
ATOM 1278 C C . GLU A 1 183 ? 38.556 39.780 16.587 1.00 17.75 163 GLU A C 1
ATOM 1279 O O . GLU A 1 183 ? 39.300 39.075 15.900 1.00 16.98 163 GLU A O 1
ATOM 1285 N N . LEU A 1 184 ? 38.796 41.062 16.819 1.00 16.90 164 LEU A N 1
ATOM 1286 C CA . LEU A 1 184 ? 39.963 41.702 16.246 1.00 16.54 164 LEU A CA 1
ATOM 1287 C C . LEU A 1 184 ? 40.349 42.884 17.124 1.00 16.88 164 LEU A C 1
ATOM 1288 O O . LEU A 1 184 ? 39.529 43.756 17.410 1.00 17.71 164 LEU A O 1
ATOM 1293 N N . HIS A 1 185 ? 41.608 42.894 17.556 1.00 17.99 165 HIS A N 1
ATOM 1294 C CA . HIS A 1 185 ? 42.146 43.945 18.416 1.00 17.06 165 HIS A CA 1
ATOM 1295 C C . HIS A 1 185 ? 43.671 43.982 18.258 1.00 17.83 165 HIS A C 1
ATOM 1296 O O . HIS A 1 185 ? 44.240 43.179 17.519 1.00 18.47 165 HIS A O 1
ATOM 1303 N N . PRO A 1 186 ? 44.356 44.916 18.942 1.00 18.77 166 PRO A N 1
ATOM 1304 C CA . PRO A 1 186 ? 45.814 44.988 18.805 1.00 17.67 166 PRO A CA 1
ATOM 1305 C C . PRO A 1 186 ? 46.603 43.708 19.064 1.00 17.96 166 PRO A C 1
ATOM 1306 O O . PRO A 1 186 ? 47.697 43.549 18.524 1.00 17.89 166 PRO A O 1
ATOM 1310 N N . LEU A 1 187 ? 46.065 42.795 19.873 1.00 18.34 167 LEU A N 1
ATOM 1311 C CA . LEU A 1 187 ? 46.774 41.544 20.159 1.00 17.34 167 LEU A CA 1
ATOM 1312 C C . LEU A 1 187 ? 46.476 40.408 19.156 1.00 17.49 167 LEU A C 1
ATOM 1313 O O . LEU A 1 187 ? 47.182 39.382 19.130 1.00 15.70 167 LEU A O 1
ATOM 1318 N N . MET A 1 188 ? 45.427 40.587 18.353 1.00 16.11 168 MET A N 1
ATOM 1319 C CA . MET A 1 188 ? 45.066 39.626 17.301 1.00 18.47 168 MET A CA 1
ATOM 1320 C C . MET A 1 188 ? 44.479 40.423 16.139 1.00 17.88 168 MET A C 1
ATOM 1321 O O . MET A 1 188 ? 43.263 40.571 15.994 1.00 17.06 168 MET A O 1
ATOM 1326 N N . GLN A 1 189 ? 45.375 40.918 15.298 1.00 19.66 169 GLN A N 1
ATOM 1327 C CA . GLN A 1 189 ? 44.997 41.773 14.187 1.00 18.82 169 GLN A CA 1
ATOM 1328 C C . GLN A 1 189 ? 44.381 41.108 12.952 1.00 18.57 169 GLN A C 1
ATOM 1329 O O . GLN A 1 189 ? 43.916 41.796 12.031 1.00 16.33 169 GLN A O 1
ATOM 1335 N N . GLN A 1 190 ? 44.346 39.778 12.956 1.00 17.20 170 GLN A N 1
ATOM 1336 C CA . GLN A 1 190 ? 43.736 39.013 11.865 1.00 19.53 170 GLN A CA 1
ATOM 1337 C C . GLN A 1 190 ? 44.101 39.551 10.470 1.00 19.38 170 GLN A C 1
ATOM 1338 O O . GLN A 1 190 ? 43.224 39.729 9.628 1.00 18.25 170 GLN A O 1
ATOM 1344 N N . ARG A 1 191 ? 45.383 39.793 10.222 1.00 18.01 171 ARG A N 1
ATOM 1345 C CA . ARG A 1 191 ? 45.800 40.312 8.931 1.00 21.13 171 ARG A CA 1
ATOM 1346 C C . ARG A 1 191 ? 45.325 39.417 7.801 1.00 20.84 171 ARG A C 1
ATOM 1347 O O . ARG A 1 191 ? 44.862 39.892 6.773 1.00 23.35 171 ARG A O 1
ATOM 1355 N N . GLN A 1 192 ? 45.436 38.115 8.004 1.00 21.49 172 GLN A N 1
ATOM 1356 C CA . GLN A 1 192 ? 45.049 37.147 6.993 1.00 21.79 172 GLN A CA 1
ATOM 1357 C C . GLN A 1 192 ? 43.555 37.121 6.649 1.00 20.88 172 GLN A C 1
ATOM 1358 O O . GLN A 1 192 ? 43.189 37.257 5.486 1.00 20.19 172 GLN A O 1
ATOM 1364 N N . LEU A 1 193 ? 42.697 36.934 7.652 1.00 20.00 173 LEU A N 1
ATOM 1365 C CA . LEU A 1 193 ? 41.249 36.883 7.417 1.00 19.46 173 LEU A CA 1
ATOM 1366 C C . LEU A 1 193 ? 40.759 38.240 6.922 1.00 19.35 173 LEU A C 1
ATOM 1367 O O . LEU A 1 193 ? 39.868 38.325 6.068 1.00 19.40 173 LEU A O 1
ATOM 1372 N N . HIS A 1 194 ? 41.347 39.297 7.470 1.00 16.99 174 HIS A N 1
ATOM 1373 C CA . HIS A 1 194 ? 41.013 40.651 7.073 1.00 19.43 174 HIS A CA 1
ATOM 1374 C C . HIS A 1 194 ? 41.295 40.790 5.568 1.00 21.08 174 HIS A C 1
ATOM 1375 O O . HIS A 1 194 ? 40.453 41.281 4.805 1.00 20.49 174 HIS A O 1
ATOM 1382 N N . ALA A 1 195 ? 42.483 40.349 5.155 1.00 19.86 175 ALA A N 1
ATOM 1383 C CA . ALA A 1 195 ? 42.888 40.424 3.755 1.00 21.34 175 ALA A CA 1
ATOM 1384 C C . ALA A 1 195 ? 41.967 39.616 2.860 1.00 20.97 175 ALA A C 1
ATOM 1385 O O . ALA A 1 195 ? 41.554 40.081 1.796 1.00 23.06 175 ALA A O 1
ATOM 1387 N N . TRP A 1 196 ? 41.649 38.402 3.294 1.00 20.02 176 TRP A N 1
ATOM 1388 C CA . TRP A 1 196 ? 40.783 37.517 2.532 1.00 19.08 176 TRP A CA 1
ATOM 1389 C C . TRP A 1 196 ? 39.363 38.093 2.402 1.00 20.92 176 TRP A C 1
ATOM 1390 O O . TRP A 1 196 ? 38.746 38.005 1.332 1.00 19.01 176 TRP A O 1
ATOM 1401 N N . ASN A 1 197 ? 38.843 38.655 3.496 1.00 20.21 177 ASN A N 1
ATOM 1402 C CA . ASN A 1 197 ? 37.506 39.267 3.506 1.00 19.85 177 ASN A CA 1
ATOM 1403 C C . ASN A 1 197 ? 37.471 40.358 2.429 1.00 20.61 177 ASN A C 1
ATOM 1404 O O . ASN A 1 197 ? 36.594 40.377 1.562 1.00 19.08 177 ASN A O 1
ATOM 1409 N N . ALA A 1 198 ? 38.426 41.281 2.519 1.00 21.72 178 ALA A N 1
ATOM 1410 C CA . ALA A 1 198 ? 38.512 42.399 1.587 1.00 23.53 178 ALA A CA 1
ATOM 1411 C C . ALA A 1 198 ? 38.579 41.938 0.129 1.00 25.15 178 ALA A C 1
ATOM 1412 O O . ALA A 1 198 ? 37.872 42.471 -0.724 1.00 26.56 178 ALA A O 1
ATOM 1414 N N . THR A 1 199 ? 39.430 40.954 -0.147 1.00 25.47 179 THR A N 1
ATOM 1415 C CA . THR A 1 199 ? 39.591 40.441 -1.501 1.00 26.78 179 THR A CA 1
ATOM 1416 C C . THR A 1 199 ? 38.281 39.915 -2.054 1.00 26.37 179 THR A C 1
ATOM 1417 O O . THR A 1 199 ? 38.061 39.935 -3.256 1.00 28.09 179 THR A O 1
ATOM 1421 N N . HIS A 1 200 ? 37.405 39.450 -1.175 1.00 25.90 180 HIS A N 1
ATOM 1422 C CA . HIS A 1 200 ? 36.122 38.916 -1.605 1.00 26.08 180 HIS A CA 1
ATOM 1423 C C . HIS A 1 200 ? 34.990 39.891 -1.340 1.00 25.59 180 HIS A C 1
ATOM 1424 O O . HIS A 1 200 ? 33.832 39.500 -1.241 1.00 26.63 180 HIS A O 1
ATOM 1431 N N . LYS A 1 201 ? 35.336 41.169 -1.242 1.00 25.01 181 LYS A N 1
ATOM 1432 C CA . LYS A 1 201 ? 34.353 42.213 -0.990 1.00 26.45 181 LYS A CA 1
ATOM 1433 C C . LYS A 1 201 ? 33.503 41.981 0.259 1.00 24.32 181 LYS A C 1
ATOM 1434 O O . LYS A 1 201 ? 32.299 42.263 0.282 1.00 23.14 181 LYS A O 1
ATOM 1440 N N . ILE A 1 202 ? 34.144 41.460 1.297 1.00 23.54 182 ILE A N 1
ATOM 1441 C CA . ILE A 1 202 ? 33.478 41.240 2.566 1.00 21.20 182 ILE A CA 1
ATOM 1442 C C . ILE A 1 202 ? 34.067 42.282 3.499 1.00 21.32 182 ILE A C 1
ATOM 1443 O O . ILE A 1 202 ? 35.287 42.398 3.599 1.00 18.79 182 ILE A O 1
ATOM 1448 N N . GLN A 1 203 ? 33.205 43.052 4.158 1.00 20.81 183 GLN A N 1
ATOM 1449 C CA . GLN A 1 203 ? 33.657 44.084 5.083 1.00 21.47 183 GLN A CA 1
ATOM 1450 C C . GLN A 1 203 ? 33.914 43.489 6.453 1.00 21.61 183 GLN A C 1
ATOM 1451 O O . GLN A 1 203 ? 33.016 42.914 7.071 1.00 20.51 183 GLN A O 1
ATOM 1457 N N . THR A 1 204 ? 35.144 43.644 6.923 1.00 20.89 184 THR A N 1
ATOM 1458 C CA . THR A 1 204 ? 35.545 43.129 8.226 1.00 19.78 184 THR A CA 1
ATOM 1459 C C . THR A 1 204 ? 35.033 44.037 9.343 1.00 18.95 184 THR A C 1
ATOM 1460 O O . THR A 1 204 ? 35.235 45.250 9.299 1.00 17.30 184 THR A O 1
ATOM 1464 N N . GLU A 1 205 ? 34.371 43.446 10.334 1.00 18.46 185 GLU A N 1
ATOM 1465 C CA . GLU A 1 205 ? 33.845 44.200 11.475 1.00 18.75 185 GLU A CA 1
ATOM 1466 C C . GLU A 1 205 ? 34.439 43.622 12.766 1.00 17.80 185 GLU A C 1
ATOM 1467 O O . GLU A 1 205 ? 34.395 42.412 12.983 1.00 18.23 185 GLU A O 1
ATOM 1473 N N . SER A 1 206 ? 34.994 44.481 13.618 1.00 18.13 186 SER A N 1
ATOM 1474 C CA . SER A 1 206 ? 35.635 44.028 14.858 1.00 20.08 186 SER A CA 1
ATOM 1475 C C . SER A 1 206 ? 34.784 43.972 16.115 1.00 20.60 186 SER A C 1
ATOM 1476 O O . SER A 1 206 ? 34.181 44.978 16.486 1.00 20.86 186 SER A O 1
ATOM 1479 N N . TRP A 1 207 ? 34.720 42.813 16.768 1.00 20.34 187 TRP A N 1
ATOM 1480 C CA . TRP A 1 207 ? 34.048 42.782 18.063 1.00 22.61 187 TRP A CA 1
ATOM 1481 C C . TRP A 1 207 ? 35.198 42.628 19.073 1.00 22.74 187 TRP A C 1
ATOM 1482 O O . TRP A 1 207 ? 36.286 42.155 18.725 1.00 22.59 187 TRP A O 1
ATOM 1493 N N . SER A 1 208 ? 34.981 43.076 20.303 1.00 23.39 188 SER A N 1
ATOM 1494 C CA . SER A 1 208 ? 36.030 43.052 21.319 1.00 21.36 188 SER A CA 1
ATOM 1495 C C . SER A 1 208 ? 37.212 43.858 20.752 1.00 21.73 188 SER A C 1
ATOM 1496 O O . SER A 1 208 ? 38.375 43.440 20.824 1.00 22.29 188 SER A O 1
ATOM 1499 N N . PRO A 1 209 ? 36.924 45.043 20.187 1.00 20.82 189 PRO A N 1
ATOM 1500 C CA . PRO A 1 209 ? 37.986 45.870 19.614 1.00 21.25 189 PRO A CA 1
ATOM 1501 C C . PRO A 1 209 ? 39.020 46.357 20.618 1.00 21.82 189 PRO A C 1
ATOM 1502 O O . PRO A 1 209 ? 40.142 46.673 20.241 1.00 20.26 189 PRO A O 1
ATOM 1506 N N . LEU A 1 210 ? 38.643 46.419 21.891 1.00 22.40 190 LEU A N 1
ATOM 1507 C CA . LEU A 1 210 ? 39.574 46.874 22.920 1.00 26.08 190 LEU A CA 1
ATOM 1508 C C . LEU A 1 210 ? 40.275 45.716 23.617 1.00 27.16 190 LEU A C 1
ATOM 1509 O O . LEU A 1 210 ? 40.814 45.886 24.703 1.00 28.25 190 LEU A O 1
ATOM 1514 N N . ALA A 1 211 ? 40.275 44.544 22.992 1.00 28.02 191 ALA A N 1
ATOM 1515 C CA . ALA A 1 211 ? 40.912 43.372 23.585 1.00 30.27 191 ALA A CA 1
ATOM 1516 C C . ALA A 1 211 ? 40.390 43.145 24.997 1.00 32.29 191 ALA A C 1
ATOM 1517 O O . ALA A 1 211 ? 41.167 42.957 25.938 1.00 31.15 191 ALA A O 1
ATOM 1519 N N . GLN A 1 212 ? 39.071 43.178 25.137 1.00 35.40 192 GLN A N 1
ATOM 1520 C CA . GLN A 1 212 ? 38.418 42.957 26.420 1.00 39.85 192 GLN A CA 1
ATOM 1521 C C . GLN A 1 212 ? 39.196 43.576 27.573 1.00 42.30 192 GLN A C 1
ATOM 1522 O O . GLN A 1 212 ? 39.970 42.885 28.245 1.00 45.04 192 GLN A O 1
ATOM 1528 N N . GLY A 1 213 ? 39.018 44.875 27.794 1.00 42.40 193 GLY A N 1
ATOM 1529 C CA . GLY A 1 213 ? 39.712 45.510 28.902 1.00 42.93 193 GLY A CA 1
ATOM 1530 C C . GLY A 1 213 ? 40.969 46.302 28.604 1.00 42.58 193 GLY A C 1
ATOM 1531 O O . GLY A 1 213 ? 41.269 47.254 29.323 1.00 44.50 193 GLY A O 1
ATOM 1532 N N . GLY A 1 214 ? 41.721 45.917 27.580 1.00 40.47 194 GLY A N 1
ATOM 1533 C CA . GLY A 1 214 ? 42.926 46.659 27.253 1.00 38.90 194 GLY A CA 1
ATOM 1534 C C . GLY A 1 214 ? 44.182 46.064 27.853 1.00 39.00 194 GLY A C 1
ATOM 1535 O O . GLY A 1 214 ? 45.288 46.572 27.647 1.00 38.40 194 GLY A O 1
ATOM 1536 N N . LYS A 1 215 ? 44.008 44.981 28.599 1.00 38.73 195 LYS A N 1
ATOM 1537 C CA . LYS A 1 215 ? 45.123 44.291 29.236 1.00 39.12 195 LYS A CA 1
ATOM 1538 C C . LYS A 1 215 ? 46.142 43.904 28.165 1.00 37.44 195 LYS A C 1
ATOM 1539 O O . LYS A 1 215 ? 45.812 43.178 27.227 1.00 37.57 195 LYS A O 1
ATOM 1545 N N . GLY A 1 216 ? 47.373 44.388 28.307 1.00 35.25 196 GLY A N 1
ATOM 1546 C CA . GLY A 1 216 ? 48.407 44.075 27.332 1.00 33.52 196 GLY A CA 1
ATOM 1547 C C . GLY A 1 216 ? 48.373 45.000 26.124 1.00 32.39 196 GLY A C 1
ATOM 1548 O O . GLY A 1 216 ? 49.091 44.791 25.141 1.00 31.73 196 GLY A O 1
ATOM 1549 N N . VAL A 1 217 ? 47.530 46.029 26.198 1.00 30.21 197 VAL A N 1
ATOM 1550 C CA . VAL A 1 217 ? 47.407 46.995 25.111 1.00 28.98 197 VAL A CA 1
ATOM 1551 C C . VAL A 1 217 ? 47.505 48.431 25.630 1.00 28.65 197 VAL A C 1
ATOM 1552 O O . VAL A 1 217 ? 48.434 49.165 25.281 1.00 28.85 197 VAL A O 1
ATOM 1556 N N . PHE A 1 218 ? 46.552 48.830 26.467 1.00 28.66 198 PHE A N 1
ATOM 1557 C CA . PHE A 1 218 ? 46.550 50.191 26.994 1.00 31.34 198 PHE A CA 1
ATOM 1558 C C . PHE A 1 218 ? 47.866 50.508 27.693 1.00 31.81 198 PHE A C 1
ATOM 1559 O O . PHE A 1 218 ? 48.327 51.638 27.654 1.00 31.30 198 PHE A O 1
ATOM 1567 N N . ASP A 1 219 ? 48.470 49.498 28.311 1.00 33.78 199 ASP A N 1
ATOM 1568 C CA . ASP A 1 219 ? 49.728 49.664 29.037 1.00 36.57 199 ASP A CA 1
ATOM 1569 C C . ASP A 1 219 ? 50.983 49.639 28.164 1.00 36.49 199 ASP A C 1
ATOM 1570 O O . ASP A 1 219 ? 52.094 49.706 28.682 1.00 34.50 199 ASP A O 1
ATOM 1575 N N . GLN A 1 220 ? 50.812 49.532 26.848 1.00 36.28 200 GLN A N 1
ATOM 1576 C CA . GLN A 1 220 ? 51.956 49.494 25.940 1.00 35.71 200 GLN A CA 1
ATOM 1577 C C . GLN A 1 220 ? 52.471 50.892 25.620 1.00 35.11 200 GLN A C 1
ATOM 1578 O O . GLN A 1 220 ? 51.696 51.833 25.441 1.00 32.40 200 GLN A O 1
ATOM 1584 N N . LYS A 1 221 ? 53.790 51.018 25.538 1.00 35.53 201 LYS A N 1
ATOM 1585 C CA . LYS A 1 221 ? 54.413 52.304 25.265 1.00 36.88 201 LYS A CA 1
ATOM 1586 C C . LYS A 1 221 ? 53.868 52.965 24.001 1.00 37.06 201 LYS A C 1
ATOM 1587 O O . LYS A 1 221 ? 53.611 54.171 23.985 1.00 37.43 201 LYS A O 1
ATOM 1593 N N . VAL A 1 222 ? 53.695 52.185 22.940 1.00 35.96 202 VAL A N 1
ATOM 1594 C CA . VAL A 1 222 ? 53.186 52.744 21.701 1.00 35.23 202 VAL A CA 1
ATOM 1595 C C . VAL A 1 222 ? 51.815 53.382 21.910 1.00 34.24 202 VAL A C 1
ATOM 1596 O O . VAL A 1 222 ? 51.561 54.490 21.435 1.00 34.69 202 VAL A O 1
ATOM 1600 N N . ILE A 1 223 ? 50.934 52.695 22.630 1.00 32.36 203 ILE A N 1
ATOM 1601 C CA . ILE A 1 223 ? 49.604 53.228 22.874 1.00 32.30 203 ILE A CA 1
ATOM 1602 C C . ILE A 1 223 ? 49.645 54.433 23.818 1.00 34.10 203 ILE A C 1
ATOM 1603 O O . ILE A 1 223 ? 49.006 55.457 23.549 1.00 33.29 203 ILE A O 1
ATOM 1608 N N . ARG A 1 224 ? 50.397 54.316 24.912 1.00 35.67 204 ARG A N 1
ATOM 1609 C CA . ARG A 1 224 ? 50.490 55.403 25.887 1.00 38.00 204 ARG A CA 1
ATOM 1610 C C . ARG A 1 224 ? 51.013 56.706 25.287 1.00 38.09 204 ARG A C 1
ATOM 1611 O O . ARG A 1 224 ? 50.463 57.780 25.544 1.00 39.28 204 ARG A O 1
ATOM 1619 N N . ASP A 1 225 ? 52.078 56.621 24.497 1.00 38.12 205 ASP A N 1
ATOM 1620 C CA . ASP A 1 225 ? 52.642 57.812 23.871 1.00 37.37 205 ASP A CA 1
ATOM 1621 C C . ASP A 1 225 ? 51.623 58.410 22.898 1.00 36.94 205 ASP A C 1
ATOM 1622 O O . ASP A 1 225 ? 51.473 59.632 22.818 1.00 36.60 205 ASP A O 1
ATOM 1627 N N . LEU A 1 226 ? 50.923 57.543 22.166 1.00 35.21 206 LEU A N 1
ATOM 1628 C CA . LEU A 1 226 ? 49.901 57.985 21.222 1.00 33.94 206 LEU A CA 1
ATOM 1629 C C . LEU A 1 226 ? 48.807 58.717 22.003 1.00 33.47 206 LEU A C 1
ATOM 1630 O O . LEU A 1 226 ? 48.344 59.789 21.603 1.00 31.81 206 LEU A O 1
ATOM 1635 N N . ALA A 1 227 ? 48.401 58.125 23.122 1.00 33.92 207 ALA A N 1
ATOM 1636 C CA . ALA A 1 227 ? 47.372 58.707 23.980 1.00 35.77 207 ALA A CA 1
ATOM 1637 C C . ALA A 1 227 ? 47.770 60.106 24.452 1.00 37.44 207 ALA A C 1
ATOM 1638 O O . ALA A 1 227 ? 46.939 61.008 24.524 1.00 37.23 207 ALA A O 1
ATOM 1640 N N . ASP A 1 228 ? 49.046 60.285 24.766 1.00 39.11 208 ASP A N 1
ATOM 1641 C CA . ASP A 1 228 ? 49.527 61.574 25.236 1.00 41.95 208 ASP A CA 1
ATOM 1642 C C . ASP A 1 228 ? 49.744 62.580 24.112 1.00 40.81 208 ASP A C 1
ATOM 1643 O O . ASP A 1 228 ? 49.544 63.776 24.302 1.00 41.35 208 ASP A O 1
ATOM 1648 N N . LYS A 1 229 ? 50.151 62.102 22.942 1.00 40.11 209 LYS A N 1
ATOM 1649 C CA . LYS A 1 229 ? 50.355 62.992 21.805 1.00 39.46 209 LYS A CA 1
ATOM 1650 C C . LYS A 1 229 ? 49.025 63.581 21.327 1.00 39.13 209 LYS A C 1
ATOM 1651 O O . LYS A 1 229 ? 48.953 64.750 20.942 1.00 39.16 209 LYS A O 1
ATOM 1657 N N . TYR A 1 230 ? 47.973 62.769 21.351 1.00 37.41 210 TYR A N 1
ATOM 1658 C CA . TYR A 1 230 ? 46.666 63.224 20.889 1.00 36.44 210 TYR A CA 1
ATOM 1659 C C . TYR A 1 230 ? 45.712 63.665 21.990 1.00 35.49 210 TYR A C 1
ATOM 1660 O O . TYR A 1 230 ? 44.642 64.188 21.699 1.00 35.89 210 TYR A O 1
ATOM 1669 N N . GLY A 1 231 ? 46.100 63.458 23.244 1.00 35.38 211 GLY A N 1
ATOM 1670 C CA . GLY A 1 231 ? 45.245 63.846 24.353 1.00 35.20 211 GLY A CA 1
ATOM 1671 C C . GLY A 1 231 ? 43.990 62.999 24.380 1.00 35.43 211 GLY A C 1
ATOM 1672 O O . GLY A 1 231 ? 42.897 63.481 24.666 1.00 37.12 211 GLY A O 1
ATOM 1673 N N . LYS A 1 232 ? 44.156 61.720 24.084 1.00 33.60 212 LYS A N 1
ATOM 1674 C CA . LYS A 1 232 ? 43.042 60.788 24.062 1.00 33.16 212 LYS A CA 1
ATOM 1675 C C . LYS A 1 232 ? 43.313 59.655 25.028 1.00 32.51 212 LYS A C 1
ATOM 1676 O O . LYS A 1 232 ? 44.448 59.451 25.455 1.00 33.05 212 LYS A O 1
ATOM 1682 N N . THR A 1 233 ? 42.263 58.919 25.370 1.00 31.86 213 THR A N 1
ATOM 1683 C CA . THR A 1 233 ? 42.407 57.770 26.245 1.00 31.23 213 THR A CA 1
ATOM 1684 C C . THR A 1 233 ? 42.954 56.637 25.377 1.00 31.03 213 THR A C 1
ATOM 1685 O O . THR A 1 233 ? 42.824 56.665 24.149 1.00 30.49 213 THR A O 1
ATOM 1689 N N . PRO A 1 234 ? 43.581 55.628 26.000 1.00 29.84 214 PRO A N 1
ATOM 1690 C CA . PRO A 1 234 ? 44.111 54.521 25.204 1.00 28.43 214 PRO A CA 1
ATOM 1691 C C . PRO A 1 234 ? 43.002 53.864 24.377 1.00 27.34 214 PRO A C 1
ATOM 1692 O O . PRO A 1 234 ? 43.223 53.474 23.235 1.00 27.97 214 PRO A O 1
ATOM 1696 N N . ALA A 1 235 ? 41.809 53.745 24.955 1.00 26.56 215 ALA A N 1
ATOM 1697 C CA . ALA A 1 235 ? 40.685 53.133 24.249 1.00 26.06 215 ALA A CA 1
ATOM 1698 C C . ALA A 1 235 ? 40.338 53.950 23.004 1.00 26.03 215 ALA A C 1
ATOM 1699 O O . ALA A 1 235 ? 39.991 53.399 21.956 1.00 26.72 215 ALA A O 1
ATOM 1701 N N . GLN A 1 236 ? 40.435 55.267 23.120 1.00 25.86 216 GLN A N 1
ATOM 1702 C CA . GLN A 1 236 ? 40.155 56.137 21.989 1.00 25.59 216 GLN A CA 1
ATOM 1703 C C . GLN A 1 236 ? 41.228 55.943 20.906 1.00 25.09 216 GLN A C 1
ATOM 1704 O O . GLN A 1 236 ? 40.920 55.974 19.712 1.00 24.14 216 GLN A O 1
ATOM 1710 N N . ILE A 1 237 ? 42.476 55.724 21.321 1.00 23.52 217 ILE A N 1
ATOM 1711 C CA . ILE A 1 237 ? 43.562 55.499 20.365 1.00 23.97 217 ILE A CA 1
ATOM 1712 C C . ILE A 1 237 ? 43.329 54.187 19.601 1.00 24.06 217 ILE A C 1
ATOM 1713 O O . ILE A 1 237 ? 43.469 54.131 18.369 1.00 23.95 217 ILE A O 1
ATOM 1718 N N . VAL A 1 238 ? 42.965 53.143 20.343 1.00 21.29 218 VAL A N 1
ATOM 1719 C CA . VAL A 1 238 ? 42.708 51.828 19.767 1.00 21.53 218 VAL A CA 1
ATOM 1720 C C . VAL A 1 238 ? 41.494 51.834 18.834 1.00 21.03 218 VAL A C 1
ATOM 1721 O O . VAL A 1 238 ? 41.500 51.178 17.795 1.00 19.72 218 VAL A O 1
ATOM 1725 N N . ILE A 1 239 ? 40.446 52.561 19.200 1.00 20.51 219 ILE A N 1
ATOM 1726 C CA . ILE A 1 239 ? 39.277 52.615 18.334 1.00 19.58 219 ILE A CA 1
ATOM 1727 C C . ILE A 1 239 ? 39.636 53.355 17.041 1.00 20.32 219 ILE A C 1
ATOM 1728 O O . ILE A 1 239 ? 39.204 52.965 15.949 1.00 20.09 219 ILE A O 1
ATOM 1733 N N . ARG A 1 240 ? 40.424 54.418 17.158 1.00 19.25 220 ARG A N 1
ATOM 1734 C CA . ARG A 1 240 ? 40.827 55.183 15.976 1.00 20.77 220 ARG A CA 1
ATOM 1735 C C . ARG A 1 240 ? 41.644 54.260 15.067 1.00 22.11 220 ARG A C 1
ATOM 1736 O O . ARG A 1 240 ? 41.572 54.351 13.845 1.00 23.27 2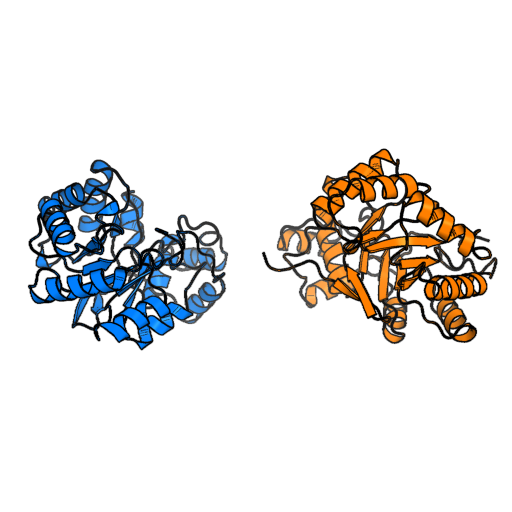20 ARG A O 1
ATOM 1744 N N . TRP A 1 241 ? 42.422 53.377 15.688 1.00 21.81 221 TRP A N 1
ATOM 1745 C CA . TRP A 1 241 ? 43.244 52.423 14.961 1.00 21.75 221 TRP A CA 1
ATOM 1746 C C . TRP A 1 241 ? 42.358 51.541 14.080 1.00 22.97 221 TRP A C 1
ATOM 1747 O O . TRP A 1 241 ? 42.656 51.329 12.901 1.00 22.93 221 TRP A O 1
ATOM 1758 N N . HIS A 1 242 ? 41.268 51.031 14.648 1.00 21.74 222 HIS A N 1
ATOM 1759 C CA . HIS A 1 242 ? 40.352 50.204 13.878 1.00 21.86 222 HIS A CA 1
ATOM 1760 C C . HIS A 1 242 ? 39.803 51.014 12.706 1.00 21.96 222 HIS A C 1
ATOM 1761 O O . HIS A 1 242 ? 39.742 50.520 11.585 1.00 22.71 222 HIS A O 1
ATOM 1768 N N . LEU A 1 243 ? 39.393 52.252 12.973 1.00 21.26 223 LEU A N 1
ATOM 1769 C CA . LEU A 1 243 ? 38.824 53.109 11.937 1.00 23.57 223 LEU A CA 1
ATOM 1770 C C . LEU A 1 243 ? 39.807 53.355 10.797 1.00 24.52 223 LEU A C 1
ATOM 1771 O O . LEU A 1 243 ? 39.476 53.115 9.638 1.00 23.92 223 LEU A O 1
ATOM 1776 N N . ASP A 1 244 ? 41.012 53.817 11.129 1.00 26.25 224 ASP A N 1
ATOM 1777 C CA . ASP A 1 244 ? 42.026 54.085 10.112 1.00 28.54 224 ASP A CA 1
ATOM 1778 C C . ASP A 1 244 ? 42.539 52.826 9.413 1.00 27.64 224 ASP A C 1
ATOM 1779 O O . ASP A 1 244 ? 43.264 52.914 8.417 1.00 28.67 224 ASP A O 1
ATOM 1784 N N . SER A 1 245 ? 42.158 51.660 9.931 1.00 26.47 225 SER A N 1
ATOM 1785 C CA . SER A 1 245 ? 42.538 50.379 9.321 1.00 23.31 225 SER A CA 1
ATOM 1786 C C . SER A 1 245 ? 41.414 49.954 8.364 1.00 24.10 225 SER A C 1
ATOM 1787 O O . SER A 1 245 ? 41.475 48.886 7.750 1.00 23.99 225 SER A O 1
ATOM 1790 N N . GLY A 1 246 ? 40.376 50.782 8.272 1.00 22.19 226 GLY A N 1
ATOM 1791 C CA . GLY A 1 246 ? 39.263 50.491 7.383 1.00 21.93 226 GLY A CA 1
ATOM 1792 C C . GLY A 1 246 ? 38.298 49.453 7.920 1.00 23.05 226 GLY A C 1
ATOM 1793 O O . GLY A 1 246 ? 37.598 48.789 7.159 1.00 24.09 226 GLY A O 1
ATOM 1794 N N . LEU A 1 247 ? 38.249 49.313 9.237 1.00 20.35 227 LEU A N 1
ATOM 1795 C CA . LEU A 1 247 ? 37.362 48.342 9.852 1.00 20.05 227 LEU A CA 1
ATOM 1796 C C . LEU A 1 247 ? 36.097 48.981 10.415 1.00 20.11 227 LEU A C 1
ATOM 1797 O O . LEU A 1 247 ? 36.105 50.148 10.833 1.00 21.32 227 LEU A O 1
ATOM 1802 N N . VAL A 1 248 ? 35.002 48.226 10.397 1.00 19.15 228 VAL A N 1
ATOM 1803 C CA . VAL A 1 248 ? 33.765 48.690 11.021 1.00 20.49 228 VAL A CA 1
ATOM 1804 C C . VAL A 1 248 ? 34.032 48.212 12.459 1.00 21.07 228 VAL A C 1
ATOM 1805 O O . VAL A 1 248 ? 34.529 47.104 12.645 1.00 21.99 228 VAL A O 1
ATOM 1809 N N . VAL A 1 249 ? 33.732 49.023 13.471 1.00 22.31 229 VAL A N 1
ATOM 1810 C CA . VAL A 1 249 ? 34.042 48.613 14.844 1.00 22.81 229 VAL A CA 1
ATOM 1811 C C . VAL A 1 249 ? 32.879 48.763 15.817 1.00 23.94 229 VAL A C 1
ATOM 1812 O O . VAL A 1 249 ? 32.120 49.742 15.762 1.00 22.83 229 VAL A O 1
ATOM 1816 N N . ILE A 1 250 ? 32.742 47.781 16.707 1.00 24.30 230 ILE A N 1
ATOM 1817 C CA . ILE A 1 250 ? 31.642 47.749 17.666 1.00 25.10 230 ILE A CA 1
ATOM 1818 C C . ILE A 1 250 ? 32.046 47.648 19.148 1.00 25.07 230 ILE A C 1
ATOM 1819 O O . ILE A 1 250 ? 31.829 46.625 19.793 1.00 25.69 230 ILE A O 1
ATOM 1824 N N . PRO A 1 251 ? 32.630 48.712 19.712 1.00 23.78 231 PRO A N 1
ATOM 1825 C CA . PRO A 1 251 ? 33.006 48.601 21.129 1.00 23.93 231 PRO A CA 1
ATOM 1826 C C . PRO A 1 251 ? 31.773 48.384 22.007 1.00 24.26 231 PRO A C 1
ATOM 1827 O O . PRO A 1 251 ? 30.741 49.030 21.816 1.00 23.45 231 PRO A O 1
ATOM 1831 N N . LYS A 1 252 ? 31.881 47.450 22.942 1.00 24.69 232 LYS A N 1
ATOM 1832 C CA . LYS A 1 252 ? 30.787 47.120 23.852 1.00 26.71 232 LYS A CA 1
ATOM 1833 C C . LYS A 1 252 ? 30.937 47.838 25.183 1.00 27.37 232 LYS A C 1
ATOM 1834 O O . LYS A 1 252 ? 32.022 47.857 25.764 1.00 27.45 232 LYS A O 1
ATOM 1840 N N . SER A 1 253 ? 29.844 48.416 25.672 1.00 27.35 233 SER A N 1
ATOM 1841 C CA . SER A 1 253 ? 29.870 49.116 26.949 1.00 26.82 233 SER A CA 1
ATOM 1842 C C . SER A 1 253 ? 28.488 49.550 27.402 1.00 26.64 233 SER A C 1
ATOM 1843 O O . SER A 1 253 ? 27.639 49.902 26.579 1.00 25.78 233 SER A O 1
ATOM 1846 N N . VAL A 1 254 ? 28.270 49.522 28.715 1.00 23.27 234 VAL A N 1
ATOM 1847 C CA . VAL A 1 254 ? 27.004 49.963 29.282 1.00 22.41 234 VAL A CA 1
ATOM 1848 C C . VAL A 1 254 ? 27.255 51.075 30.303 1.00 21.32 234 VAL A C 1
ATOM 1849 O O . VAL A 1 254 ? 26.360 51.458 31.043 1.00 23.19 234 VAL A O 1
ATOM 1853 N N . THR A 1 255 ? 28.481 51.595 30.319 1.00 21.11 235 THR A N 1
ATOM 1854 C CA . THR A 1 255 ? 28.875 52.677 31.222 1.00 20.65 235 THR A CA 1
ATOM 1855 C C . THR A 1 255 ? 28.744 54.000 30.465 1.00 21.46 235 THR A C 1
ATOM 1856 O O . THR A 1 255 ? 29.498 54.269 29.532 1.00 21.17 235 THR A O 1
ATOM 1860 N N . PRO A 1 256 ? 27.799 54.855 30.874 1.00 22.05 236 PRO A N 1
ATOM 1861 C CA . PRO A 1 256 ? 27.590 56.145 30.205 1.00 21.32 236 PRO A CA 1
ATOM 1862 C C . PRO A 1 256 ? 28.845 56.915 29.784 1.00 23.65 236 PRO A C 1
ATOM 1863 O O . PRO A 1 256 ? 28.981 57.285 28.611 1.00 23.93 236 PRO A O 1
ATOM 1867 N N . SER A 1 257 ? 29.767 57.156 30.714 1.00 21.78 237 SER A N 1
ATOM 1868 C CA . SER A 1 257 ? 30.958 57.921 30.362 1.00 22.97 237 SER A CA 1
ATOM 1869 C C . SER A 1 257 ? 31.855 57.253 29.324 1.00 22.47 237 SER A C 1
ATOM 1870 O O . SER A 1 257 ? 32.518 57.933 28.547 1.00 23.16 237 SER A O 1
ATOM 1873 N N . ARG A 1 258 ? 31.888 55.927 29.306 1.00 22.71 238 ARG A N 1
ATOM 1874 C CA . ARG A 1 258 ? 32.715 55.221 28.337 1.00 22.78 238 ARG A CA 1
ATOM 1875 C C . ARG A 1 258 ? 32.052 55.105 26.963 1.00 21.15 238 ARG A C 1
ATOM 1876 O O . ARG A 1 258 ? 32.730 55.032 25.942 1.00 20.92 238 ARG A O 1
ATOM 1884 N N . ILE A 1 259 ? 30.726 55.097 26.947 1.00 20.68 239 ILE A N 1
ATOM 1885 C CA . ILE A 1 259 ? 29.974 55.031 25.707 1.00 21.05 239 ILE A CA 1
ATOM 1886 C C . ILE A 1 259 ? 30.280 56.331 24.962 1.00 24.07 239 ILE A C 1
ATOM 1887 O O . ILE A 1 259 ? 30.471 56.336 23.742 1.00 23.39 239 ILE A O 1
ATOM 1892 N N . ALA A 1 260 ? 30.360 57.430 25.713 1.00 23.15 240 ALA A N 1
ATOM 1893 C CA . ALA A 1 260 ? 30.639 58.738 25.134 1.00 24.66 240 ALA A CA 1
ATOM 1894 C C . ALA A 1 260 ? 32.102 58.849 24.705 1.00 26.13 240 ALA A C 1
ATOM 1895 O O . ALA A 1 260 ? 32.411 59.323 23.612 1.00 26.56 240 ALA A O 1
ATOM 1897 N N . GLU A 1 261 ? 33.001 58.420 25.582 1.00 26.21 241 GLU A N 1
ATOM 1898 C CA . GLU A 1 261 ? 34.435 58.444 25.310 1.00 27.19 241 GLU A CA 1
ATOM 1899 C C . GLU A 1 261 ? 34.779 57.708 23.998 1.00 26.85 241 GLU A C 1
ATOM 1900 O O . GLU A 1 261 ? 35.527 58.223 23.167 1.00 25.15 241 GLU A O 1
ATOM 1906 N N . ASN A 1 262 ? 34.222 56.508 23.831 1.00 25.21 242 ASN A N 1
ATOM 1907 C CA . ASN A 1 262 ? 34.461 55.678 22.650 1.00 24.86 242 ASN A CA 1
ATOM 1908 C C . ASN A 1 262 ? 33.967 56.297 21.352 1.00 25.99 242 ASN A C 1
ATOM 1909 O O . ASN A 1 262 ? 34.396 55.890 20.281 1.00 26.55 242 ASN A O 1
ATOM 1914 N N . PHE A 1 263 ? 33.065 57.271 21.437 1.00 25.79 243 PHE A N 1
ATOM 1915 C CA . PHE A 1 263 ? 32.553 57.903 20.230 1.00 25.67 243 PHE A CA 1
ATOM 1916 C C . PHE A 1 263 ? 33.330 59.174 19.869 1.00 26.93 243 PHE A C 1
ATOM 1917 O O . PHE A 1 263 ? 33.205 59.700 18.757 1.00 26.22 243 PHE A O 1
ATOM 1925 N N . ASP A 1 264 ? 34.134 59.657 20.811 1.00 25.84 244 ASP A N 1
ATOM 1926 C CA . ASP A 1 264 ? 34.911 60.870 20.610 1.00 27.42 244 ASP A CA 1
ATOM 1927 C C . ASP A 1 264 ? 36.238 60.522 19.946 1.00 28.25 244 ASP A C 1
ATOM 1928 O O . ASP A 1 264 ? 37.306 60.693 20.538 1.00 27.17 244 ASP A O 1
ATOM 1933 N N . VAL A 1 265 ? 36.164 60.043 18.706 1.00 27.59 245 VAL A N 1
ATOM 1934 C CA . VAL A 1 265 ? 37.362 59.646 17.967 1.00 28.68 245 VAL A CA 1
ATOM 1935 C C . VAL A 1 265 ? 37.396 60.208 16.543 1.00 29.30 245 VAL A C 1
ATOM 1936 O O . VAL A 1 265 ? 38.148 59.732 15.694 1.00 30.05 245 VAL A O 1
ATOM 1940 N N . TRP A 1 266 ? 36.593 61.234 16.296 1.00 30.78 246 TRP A N 1
ATOM 1941 C CA . TRP A 1 266 ? 36.501 61.836 14.971 1.00 32.18 246 TRP A CA 1
ATOM 1942 C C . TRP A 1 266 ? 37.349 63.081 14.738 1.00 33.32 246 TRP A C 1
ATOM 1943 O O . TRP A 1 266 ? 37.416 63.577 13.614 1.00 34.91 246 TRP A O 1
ATOM 1954 N N . ASP A 1 267 ? 38.008 63.573 15.782 1.00 33.46 247 ASP A N 1
ATOM 1955 C CA . ASP A 1 267 ? 38.818 64.775 15.659 1.00 33.27 247 ASP A CA 1
ATOM 1956 C C . ASP A 1 267 ? 40.315 64.518 15.537 1.00 33.11 247 ASP A C 1
ATOM 1957 O O . ASP A 1 267 ? 41.131 65.357 15.909 1.00 31.69 247 ASP A O 1
ATOM 1962 N N . PHE A 1 268 ? 40.679 63.352 15.021 1.00 32.36 248 PHE A N 1
ATOM 1963 C CA . PHE A 1 268 ? 42.080 63.034 14.832 1.00 32.09 248 PHE A CA 1
ATOM 1964 C C . PHE A 1 268 ? 42.197 61.776 14.011 1.00 32.17 248 PHE A C 1
ATOM 1965 O O . PHE A 1 268 ? 41.216 61.076 13.812 1.00 32.02 248 PHE A O 1
ATOM 1973 N N . ARG A 1 269 ? 43.395 61.518 13.506 1.00 33.87 249 ARG A N 1
ATOM 1974 C CA . ARG A 1 269 ? 43.660 60.346 12.689 1.00 36.26 249 ARG A CA 1
ATOM 1975 C C . ARG A 1 269 ? 45.089 59.896 12.949 1.00 35.39 249 ARG A C 1
ATOM 1976 O O . ARG A 1 269 ? 45.967 60.726 13.175 1.00 36.31 249 ARG A O 1
ATOM 1984 N N . LEU A 1 270 ? 45.327 58.589 12.927 1.00 34.42 250 LEU A N 1
ATOM 1985 C CA . LEU A 1 270 ? 46.672 58.069 13.156 1.00 33.17 250 LEU A CA 1
ATOM 1986 C C . LEU A 1 270 ? 47.464 58.089 11.844 1.00 34.35 250 LEU A C 1
ATOM 1987 O O . LEU A 1 270 ? 46.909 57.825 10.776 1.00 34.01 250 LEU A O 1
ATOM 1992 N N . ASP A 1 271 ? 48.752 58.418 11.933 1.00 34.96 251 ASP A N 1
ATOM 1993 C CA . ASP A 1 271 ? 49.635 58.476 10.764 1.00 37.90 251 ASP A CA 1
ATOM 1994 C C . ASP A 1 271 ? 50.004 57.075 10.284 1.00 37.74 251 ASP A C 1
ATOM 1995 O O . ASP A 1 271 ? 49.901 56.110 11.036 1.00 38.12 251 ASP A O 1
ATOM 2000 N N . LYS A 1 272 ? 50.438 56.971 9.033 1.00 38.49 252 LYS A N 1
ATOM 2001 C CA . LYS A 1 272 ? 50.839 55.684 8.465 1.00 39.73 252 LYS A CA 1
ATOM 2002 C C . LYS A 1 272 ? 51.872 55.052 9.385 1.00 38.26 252 LYS A C 1
ATOM 2003 O O . LYS A 1 272 ? 51.822 53.861 9.677 1.00 39.05 252 LYS A O 1
ATOM 2009 N N . ASP A 1 273 ? 52.809 55.867 9.849 1.00 37.69 253 ASP A N 1
ATOM 2010 C CA . ASP A 1 273 ? 53.855 55.388 10.732 1.00 36.82 253 ASP A CA 1
ATOM 2011 C C . ASP A 1 273 ? 53.333 54.965 12.088 1.00 35.27 253 ASP A C 1
ATOM 2012 O O . ASP A 1 273 ? 53.807 53.990 12.672 1.00 34.36 253 ASP A O 1
ATOM 2017 N N . GLU A 1 274 ? 52.355 55.700 12.595 1.00 33.04 254 GLU A N 1
ATOM 2018 C CA . GLU A 1 274 ? 51.771 55.369 13.883 1.00 33.03 254 GLU A CA 1
ATOM 2019 C C . GLU A 1 274 ? 51.004 54.049 13.774 1.00 31.51 254 GLU A C 1
ATOM 2020 O O . GLU A 1 274 ? 51.048 53.223 14.683 1.00 30.37 254 GLU A O 1
ATOM 2026 N N . LEU A 1 275 ? 50.319 53.847 12.653 1.00 30.44 255 LEU A N 1
ATOM 2027 C CA . LEU A 1 275 ? 49.585 52.603 12.433 1.00 30.17 255 LEU A CA 1
ATOM 2028 C C . LEU A 1 275 ? 50.613 51.460 12.373 1.00 29.87 255 LEU A C 1
ATOM 2029 O O . LEU A 1 275 ? 50.388 50.369 12.896 1.00 30.26 255 LEU A O 1
ATOM 2034 N N . GLY A 1 276 ? 51.754 51.724 11.746 1.00 30.02 256 GLY A N 1
ATOM 2035 C CA . GLY A 1 276 ? 52.785 50.708 11.647 1.00 28.43 256 GLY A CA 1
ATOM 2036 C C . GLY A 1 276 ? 53.295 50.284 13.014 1.00 29.13 256 GLY A C 1
ATOM 2037 O O . GLY A 1 276 ? 53.594 49.111 13.246 1.00 28.94 256 GLY A O 1
ATOM 2038 N N . GLU A 1 277 ? 53.400 51.245 13.925 1.00 28.52 257 GLU A N 1
ATOM 2039 C CA . GLU A 1 277 ? 53.868 50.969 15.275 1.00 27.57 257 GLU A CA 1
ATOM 2040 C C . GLU A 1 277 ? 52.884 50.087 16.034 1.00 26.41 257 GLU A C 1
ATOM 2041 O O . GLU A 1 277 ? 53.286 49.224 16.816 1.00 24.87 257 GLU A O 1
ATOM 2047 N N . ILE A 1 278 ? 51.592 50.302 15.811 1.00 25.06 258 ILE A N 1
ATOM 2048 C CA . ILE A 1 278 ? 50.591 49.496 16.497 1.00 23.70 258 ILE A CA 1
ATOM 2049 C C . ILE A 1 278 ? 50.567 48.088 15.917 1.00 23.28 258 ILE A C 1
ATOM 2050 O O . ILE A 1 278 ? 50.273 47.121 16.614 1.00 22.02 258 ILE A O 1
ATOM 2055 N N . ALA A 1 279 ? 50.909 47.980 14.640 1.00 23.35 259 ALA A N 1
ATOM 2056 C CA . ALA A 1 279 ? 50.929 46.696 13.950 1.00 23.86 259 ALA A CA 1
ATOM 2057 C C . ALA A 1 279 ? 51.862 45.692 14.622 1.00 24.52 259 ALA A C 1
ATOM 2058 O O . ALA A 1 279 ? 51.620 44.493 14.545 1.00 25.30 259 ALA A O 1
ATOM 2060 N N . LYS A 1 280 ? 52.913 46.180 15.283 1.00 24.56 260 LYS A N 1
ATOM 2061 C CA . LYS A 1 280 ? 53.871 45.305 15.962 1.00 25.77 260 LYS A CA 1
ATOM 2062 C C . LYS A 1 280 ? 53.293 44.624 17.184 1.00 25.12 260 LYS A C 1
ATOM 2063 O O . LYS A 1 280 ? 53.928 43.741 17.743 1.00 25.06 260 LYS A O 1
ATOM 2069 N N . LEU A 1 281 ? 52.120 45.045 17.636 1.00 23.29 261 LEU A N 1
ATOM 2070 C CA . LEU A 1 281 ? 51.544 44.429 18.828 1.00 23.55 261 LEU A CA 1
ATOM 2071 C C . LEU A 1 281 ? 50.875 43.082 18.566 1.00 23.02 261 LEU A C 1
ATOM 2072 O O . LEU A 1 281 ? 50.597 42.335 19.503 1.00 20.95 261 LEU A O 1
ATOM 2077 N N . ASP A 1 282 ? 50.622 42.770 17.299 1.00 21.87 262 ASP A N 1
ATOM 2078 C CA . ASP A 1 282 ? 49.958 41.516 16.947 1.00 21.68 262 ASP A CA 1
ATOM 2079 C C . ASP A 1 282 ? 50.663 40.299 17.536 1.00 20.96 262 ASP A C 1
ATOM 2080 O O . ASP A 1 282 ? 51.860 40.108 17.350 1.00 22.60 262 ASP A O 1
ATOM 2085 N N . GLN A 1 283 ? 49.907 39.476 18.245 1.00 22.44 263 GLN A N 1
ATOM 2086 C CA . GLN A 1 283 ? 50.441 38.262 18.863 1.00 24.52 263 GLN A CA 1
ATOM 2087 C C . GLN A 1 283 ? 49.610 37.073 18.423 1.00 23.27 263 GLN A C 1
ATOM 2088 O O . GLN A 1 283 ? 49.880 35.949 18.827 1.00 22.57 263 GLN A O 1
ATOM 2094 N N . GLY A 1 284 ? 48.584 37.330 17.619 1.00 24.08 264 GLY A N 1
ATOM 2095 C CA . GLY A 1 284 ? 47.698 36.263 17.191 1.00 23.53 264 GLY A CA 1
ATOM 2096 C C . GLY A 1 284 ? 47.057 35.650 18.431 1.00 23.39 264 GLY A C 1
ATOM 2097 O O . GLY A 1 284 ? 46.837 34.449 18.488 1.00 23.71 264 GLY A O 1
ATOM 2098 N N . LYS A 1 285 ? 46.754 36.482 19.428 1.00 22.94 265 LYS A N 1
ATOM 2099 C CA . LYS A 1 285 ? 46.175 36.008 20.691 1.00 23.10 265 LYS A CA 1
ATOM 2100 C C . LYS A 1 285 ? 44.665 36.134 20.771 1.00 22.95 265 LYS A C 1
ATOM 2101 O O . LYS A 1 285 ? 44.130 37.238 20.929 1.00 20.67 265 LYS A O 1
ATOM 2107 N N . ARG A 1 286 ? 43.979 34.996 20.674 1.00 23.27 266 ARG A N 1
ATOM 2108 C CA . ARG A 1 286 ? 42.517 34.966 20.739 1.00 23.39 266 ARG A CA 1
ATOM 2109 C C . ARG A 1 286 ? 42.060 34.973 22.191 1.00 24.18 266 ARG A C 1
ATOM 2110 O O . ARG A 1 286 ? 42.506 34.154 22.985 1.00 24.33 266 ARG A O 1
ATOM 2118 N N . LEU A 1 287 ? 41.155 35.886 22.527 1.00 25.00 267 LEU A N 1
ATOM 2119 C CA . LEU A 1 287 ? 40.653 36.001 23.891 1.00 25.39 267 LEU A CA 1
ATOM 2120 C C . LEU A 1 287 ? 39.260 35.414 24.060 1.00 26.64 267 LEU A C 1
ATOM 2121 O O . LEU A 1 287 ? 38.899 34.973 25.148 1.00 27.58 267 LEU A O 1
ATOM 2126 N N . GLY A 1 288 ? 38.477 35.421 22.985 1.00 26.01 268 GLY A N 1
ATOM 2127 C CA . GLY A 1 288 ? 37.128 34.894 23.059 1.00 24.99 268 GLY A CA 1
ATOM 2128 C C . GLY A 1 288 ? 37.025 33.463 22.589 1.00 23.84 268 GLY A C 1
ATOM 2129 O O . GLY A 1 288 ? 38.040 32.800 22.393 1.00 24.64 268 GLY A O 1
ATOM 2130 N N . PRO A 1 289 ? 35.798 32.963 22.386 1.00 23.45 269 PRO A N 1
ATOM 2131 C CA . PRO A 1 289 ? 35.552 31.592 21.933 1.00 22.74 269 PRO A CA 1
ATOM 2132 C C . PRO A 1 289 ? 36.174 31.307 20.566 1.00 23.29 269 PRO A C 1
ATOM 2133 O O . PRO A 1 289 ? 36.350 32.204 19.734 1.00 22.61 269 PRO A O 1
ATOM 2137 N N . ASP A 1 290 ? 36.485 30.038 20.348 1.00 22.29 270 ASP A N 1
ATOM 2138 C CA . ASP A 1 290 ? 37.102 29.571 19.119 1.00 22.67 270 ASP A CA 1
ATOM 2139 C C . ASP A 1 290 ? 36.064 29.218 18.046 1.00 22.76 270 ASP A C 1
ATOM 2140 O O . ASP A 1 290 ? 35.261 28.304 18.221 1.00 22.99 270 ASP A O 1
ATOM 2145 N N . PRO A 1 291 ? 36.082 29.939 16.910 1.00 22.79 271 PRO A N 1
ATOM 2146 C CA . PRO A 1 291 ? 35.164 29.747 15.777 1.00 22.63 271 PRO A CA 1
ATOM 2147 C C . PRO A 1 291 ? 35.036 28.302 15.323 1.00 24.04 271 PRO A C 1
ATOM 2148 O O . PRO A 1 291 ? 33.958 27.850 14.936 1.00 22.77 271 PRO A O 1
ATOM 2152 N N . ASP A 1 292 ? 36.153 27.587 15.352 1.00 24.67 272 ASP A N 1
ATOM 2153 C CA . ASP A 1 292 ? 36.186 26.202 14.910 1.00 25.98 272 ASP A CA 1
ATOM 2154 C C . ASP A 1 292 ? 35.698 25.182 15.932 1.00 26.06 272 ASP A C 1
ATOM 2155 O O . ASP A 1 292 ? 35.452 24.038 15.580 1.00 27.58 272 ASP A O 1
ATOM 2160 N N . GLN A 1 293 ? 35.544 25.583 17.188 1.00 26.74 273 GLN A N 1
ATOM 2161 C CA . GLN A 1 293 ? 35.096 24.637 18.207 1.00 27.82 273 GLN A CA 1
ATOM 2162 C C . GLN A 1 293 ? 33.826 25.042 18.946 1.00 27.28 273 GLN A C 1
ATOM 2163 O O . GLN A 1 293 ? 33.101 24.183 19.432 1.00 26.80 273 GLN A O 1
ATOM 2169 N N . PHE A 1 294 ? 33.547 26.340 19.020 1.00 26.78 274 PHE A N 1
ATOM 2170 C CA . PHE A 1 294 ? 32.374 26.801 19.749 1.00 25.68 274 PHE A CA 1
ATOM 2171 C C . PHE A 1 294 ? 31.065 26.253 19.197 1.00 25.42 274 PHE A C 1
ATOM 2172 O O . PHE A 1 294 ? 30.821 26.264 17.980 1.00 23.81 274 PHE A O 1
ATOM 2180 N N . GLY A 1 295 ? 30.240 25.759 20.119 1.00 25.85 275 GLY A N 1
ATOM 2181 C CA . GLY A 1 295 ? 28.953 25.187 19.767 1.00 28.72 275 GLY A CA 1
ATOM 2182 C C . GLY A 1 295 ? 29.020 23.684 19.544 1.00 31.02 275 GLY A C 1
ATOM 2183 O O . GLY A 1 295 ? 27.991 23.010 19.505 1.00 29.14 275 GLY A O 1
ATOM 2184 N N . GLY A 1 296 ? 30.237 23.161 19.412 1.00 32.20 276 GLY A N 1
ATOM 2185 C CA . GLY A 1 296 ? 30.422 21.743 19.162 1.00 36.67 276 GLY A CA 1
ATOM 2186 C C . GLY A 1 296 ? 30.610 20.870 20.391 1.00 39.63 276 GLY A C 1
ATOM 2187 O O . GLY A 1 296 ? 30.453 21.381 21.525 1.00 40.79 276 GLY A O 1
ATOM 2189 N N . GLY B 1 21 ? 53.118 29.142 23.717 1.00 57.79 1 GLY B N 1
ATOM 2190 C CA . GLY B 1 21 ? 54.313 29.248 24.591 1.00 57.62 1 GLY B CA 1
ATOM 2191 C C . GLY B 1 21 ? 55.597 29.006 23.827 1.00 57.85 1 GLY B C 1
ATOM 2192 O O . GLY B 1 21 ? 56.214 27.945 23.942 1.00 58.63 1 GLY B O 1
ATOM 2193 N N . LEU B 1 22 ? 55.996 29.990 23.031 1.00 56.98 2 LEU B N 1
ATOM 2194 C CA . LEU B 1 22 ? 57.219 29.874 22.258 1.00 55.89 2 LEU B CA 1
ATOM 2195 C C . LEU B 1 22 ? 58.413 30.280 23.132 1.00 54.43 2 LEU B C 1
ATOM 2196 O O . LEU B 1 22 ? 58.257 30.501 24.342 1.00 55.59 2 LEU B O 1
ATOM 2201 N N . ALA B 1 23 ? 59.598 30.368 22.531 1.00 50.87 3 ALA B N 1
ATOM 2202 C CA . ALA B 1 23 ? 60.808 30.714 23.276 1.00 45.61 3 ALA B CA 1
ATOM 2203 C C . ALA B 1 23 ? 61.154 29.539 24.187 1.00 41.66 3 ALA B C 1
ATOM 2204 O O . ALA B 1 23 ? 61.194 29.680 25.407 1.00 42.26 3 ALA B O 1
ATOM 2206 N N . ASN B 1 24 ? 61.372 28.372 23.589 1.00 37.09 4 ASN B N 1
ATOM 2207 C CA . ASN B 1 24 ? 61.723 27.179 24.352 1.00 33.21 4 ASN B CA 1
ATOM 2208 C C . ASN B 1 24 ? 63.176 27.284 24.793 1.00 29.57 4 ASN B C 1
ATOM 2209 O O . ASN B 1 24 ? 63.962 27.998 24.175 1.00 28.08 4 ASN B O 1
ATOM 2214 N N . PRO B 1 25 ? 63.550 26.566 25.866 1.00 25.49 5 PRO B N 1
ATOM 2215 C CA . PRO B 1 25 ? 64.938 26.610 26.331 1.00 24.10 5 PRO B CA 1
ATOM 2216 C C . PRO B 1 25 ? 65.832 26.121 25.182 1.00 24.06 5 PRO B C 1
ATOM 2217 O O . PRO B 1 25 ? 65.467 25.224 24.415 1.00 22.85 5 PRO B O 1
ATOM 2221 N N . THR B 1 26 ? 67.001 26.721 25.061 1.00 21.97 6 THR B N 1
ATOM 2222 C CA . THR B 1 26 ? 67.916 26.359 24.001 1.00 20.16 6 THR B CA 1
ATOM 2223 C C . THR B 1 26 ? 68.704 25.089 24.297 1.00 19.39 6 THR B C 1
ATOM 2224 O O . THR B 1 26 ? 69.049 24.815 25.445 1.00 17.56 6 THR B O 1
ATOM 2228 N N . VAL B 1 27 ? 68.955 24.305 23.247 1.00 17.29 7 VAL B N 1
ATOM 2229 C CA . VAL B 1 27 ? 69.754 23.093 23.347 1.00 16.44 7 VAL B CA 1
ATOM 2230 C C . VAL B 1 27 ? 70.879 23.272 22.321 1.00 16.62 7 VAL B C 1
ATOM 2231 O O . VAL B 1 27 ? 70.696 23.951 21.312 1.00 14.17 7 VAL B O 1
ATOM 2235 N N . ILE B 1 28 ? 72.038 22.675 22.566 1.00 15.72 8 ILE B N 1
ATOM 2236 C CA . ILE B 1 28 ? 73.148 22.836 21.642 1.00 17.90 8 ILE B CA 1
ATOM 2237 C C . ILE B 1 28 ? 73.755 21.498 21.240 1.00 17.90 8 ILE B C 1
ATOM 2238 O O . ILE B 1 28 ? 73.806 20.557 22.040 1.00 18.11 8 ILE B O 1
ATOM 2243 N N . LYS B 1 29 ? 74.211 21.413 19.994 1.00 17.77 9 LYS B N 1
ATOM 2244 C CA . LYS B 1 29 ? 74.810 20.182 19.494 1.00 18.80 9 LYS B CA 1
ATOM 2245 C C . LYS B 1 29 ? 76.294 20.146 19.839 1.00 19.18 9 LYS B C 1
ATOM 2246 O O . LYS B 1 29 ? 77.016 21.099 19.549 1.00 19.98 9 LYS B O 1
ATOM 2252 N N . LEU B 1 30 ? 76.744 19.065 20.476 1.00 18.26 10 LEU B N 1
ATOM 2253 C CA . LEU B 1 30 ? 78.162 18.936 20.804 1.00 16.86 10 LEU B CA 1
ATOM 2254 C C . LEU B 1 30 ? 78.828 18.333 19.563 1.00 18.73 10 LEU B C 1
ATOM 2255 O O . LEU B 1 30 ? 78.147 17.783 18.673 1.00 17.37 10 LEU B O 1
ATOM 2260 N N . GLN B 1 31 ? 80.151 18.441 19.505 1.00 18.30 11 GLN B N 1
ATOM 2261 C CA . GLN B 1 31 ? 80.917 17.949 18.370 1.00 18.95 11 GLN B CA 1
ATOM 2262 C C . GLN B 1 31 ? 80.705 16.470 18.075 1.00 19.57 11 GLN B C 1
ATOM 2263 O O . GLN B 1 31 ? 80.863 16.054 16.939 1.00 17.46 11 GLN B O 1
ATOM 2269 N N . ASP B 1 32 ? 80.343 15.668 19.075 1.00 18.69 12 ASP B N 1
ATOM 2270 C CA . ASP B 1 32 ? 80.138 14.245 18.806 1.00 17.90 12 ASP B CA 1
ATOM 2271 C C . ASP B 1 32 ? 78.696 13.931 18.393 1.00 18.88 12 ASP B C 1
ATOM 2272 O O . ASP B 1 32 ? 78.337 12.769 18.225 1.00 18.78 12 ASP B O 1
ATOM 2277 N N . GLY B 1 33 ? 77.878 14.967 18.216 1.00 18.05 13 GLY B N 1
ATOM 2278 C CA . GLY B 1 33 ? 76.495 14.754 17.810 1.00 16.38 13 GLY B CA 1
ATOM 2279 C C . GLY B 1 33 ? 75.504 14.697 18.964 1.00 18.05 13 GLY B C 1
ATOM 2280 O O . GLY B 1 33 ? 74.292 14.773 18.747 1.00 17.16 13 GLY B O 1
ATOM 2281 N N . ASN B 1 34 ? 76.013 14.559 20.189 1.00 16.78 14 ASN B N 1
ATOM 2282 C CA . ASN B 1 34 ? 75.161 14.508 21.373 1.00 17.38 14 ASN B CA 1
ATOM 2283 C C . ASN B 1 34 ? 74.588 15.916 21.537 1.00 16.78 14 ASN B C 1
ATOM 2284 O O . ASN B 1 34 ? 75.253 16.897 21.206 1.00 18.08 14 ASN B O 1
ATOM 2289 N N . VAL B 1 35 ? 73.354 16.020 22.017 1.00 15.87 15 VAL B N 1
ATOM 2290 C CA . VAL B 1 35 ? 72.720 17.324 22.192 1.00 14.55 15 VAL B CA 1
ATOM 2291 C C . VAL B 1 35 ? 72.533 17.566 23.681 1.00 14.92 15 VAL B C 1
ATOM 2292 O O . VAL B 1 35 ? 72.036 16.698 24.410 1.00 15.09 15 VAL B O 1
ATOM 2296 N N . MET B 1 36 ? 72.915 18.759 24.113 1.00 14.58 16 MET B N 1
ATOM 2297 C CA . MET B 1 36 ? 72.873 19.136 25.525 1.00 15.95 16 MET B CA 1
ATOM 2298 C C . MET B 1 36 ? 72.103 20.426 25.820 1.00 15.19 16 MET B C 1
ATOM 2299 O O . MET B 1 36 ? 72.268 21.424 25.133 1.00 14.36 16 MET B O 1
ATOM 2304 N N . PRO B 1 37 ? 71.234 20.414 26.841 1.00 14.99 17 PRO B N 1
ATOM 2305 C CA . PRO B 1 37 ? 70.495 21.646 27.152 1.00 14.77 17 PRO B CA 1
ATOM 2306 C C . PRO B 1 37 ? 71.532 22.738 27.453 1.00 15.30 17 PRO B C 1
ATOM 2307 O O . PRO B 1 37 ? 72.501 22.473 28.157 1.00 15.05 17 PRO B O 1
ATOM 2311 N N . GLN B 1 38 ? 71.337 23.954 26.952 1.00 13.83 18 GLN B N 1
ATOM 2312 C CA . GLN B 1 38 ? 72.314 25.006 27.208 1.00 15.77 18 GLN B CA 1
ATOM 2313 C C . GLN B 1 38 ? 72.352 25.534 28.648 1.00 15.73 18 GLN B C 1
ATOM 2314 O O . GLN B 1 38 ? 73.346 26.115 29.059 1.00 14.98 18 GLN B O 1
ATOM 2320 N N . LEU B 1 39 ? 71.272 25.354 29.401 1.00 15.07 19 LEU B N 1
ATOM 2321 C CA . LEU B 1 39 ? 71.223 25.818 30.792 1.00 15.00 19 LEU B CA 1
ATOM 2322 C C . LEU B 1 39 ? 70.930 24.630 31.701 1.00 15.35 19 LEU B C 1
ATOM 2323 O O . LEU B 1 39 ? 69.941 23.936 31.504 1.00 17.10 19 LEU B O 1
ATOM 2328 N N . GLY B 1 40 ? 71.798 24.389 32.683 1.00 17.06 20 GLY B N 1
ATOM 2329 C CA . GLY B 1 40 ? 71.607 23.274 33.598 1.00 15.45 20 GLY B CA 1
ATOM 2330 C C . GLY B 1 40 ? 71.744 23.671 35.065 1.00 17.39 20 GLY B C 1
ATOM 2331 O O . GLY B 1 40 ? 72.134 24.799 35.386 1.00 15.72 20 GLY B O 1
ATOM 2332 N N . LEU B 1 41 ? 71.426 22.736 35.958 1.00 16.06 21 LEU B N 1
ATOM 2333 C CA . LEU B 1 41 ? 71.501 22.983 37.387 1.00 18.78 21 LEU B CA 1
ATOM 2334 C C . LEU B 1 41 ? 72.759 22.414 38.013 1.00 19.74 21 LEU B C 1
ATOM 2335 O O . LEU B 1 41 ? 73.038 21.214 37.903 1.00 18.40 21 LEU B O 1
ATOM 2340 N N . GLY B 1 42 ? 73.508 23.285 38.678 1.00 19.14 22 GLY B N 1
ATOM 2341 C CA . GLY B 1 42 ? 74.709 22.856 39.352 1.00 20.93 22 GLY B CA 1
ATOM 2342 C C . GLY B 1 42 ? 74.407 22.520 40.800 1.00 24.68 22 GLY B C 1
ATOM 2343 O O . GLY B 1 42 ? 73.750 23.294 41.503 1.00 22.96 22 GLY B O 1
ATOM 2344 N N . VAL B 1 43 ? 74.858 21.348 41.232 1.00 27.80 23 VAL B N 1
ATOM 2345 C CA . VAL B 1 43 ? 74.681 20.908 42.609 1.00 33.32 23 VAL B CA 1
ATOM 2346 C C . VAL B 1 43 ? 76.061 20.589 43.179 1.00 36.80 23 VAL B C 1
ATOM 2347 O O . VAL B 1 43 ? 76.686 19.599 42.797 1.00 37.12 23 VAL B O 1
ATOM 2351 N N . TRP B 1 44 ? 76.547 21.446 44.070 1.00 40.06 24 TRP B N 1
ATOM 2352 C CA . TRP B 1 44 ? 77.849 21.234 44.695 1.00 43.55 24 TRP B CA 1
ATOM 2353 C C . TRP B 1 44 ? 77.608 20.745 46.112 1.00 44.22 24 TRP B C 1
ATOM 2354 O O . TRP B 1 44 ? 76.815 19.834 46.332 1.00 44.99 24 TRP B O 1
ATOM 2365 N N . GLN B 1 45 ? 78.286 21.358 47.072 1.00 45.39 25 GLN B N 1
ATOM 2366 C CA . GLN B 1 45 ? 78.135 20.987 48.473 1.00 46.65 25 GLN B CA 1
ATOM 2367 C C . GLN B 1 45 ? 76.664 21.106 48.859 1.00 45.28 25 GLN B C 1
ATOM 2368 O O . GLN B 1 45 ? 75.999 22.064 48.457 1.00 45.04 25 GLN B O 1
ATOM 2374 N N . ALA B 1 46 ? 76.159 20.139 49.625 1.00 43.51 26 ALA B N 1
ATOM 2375 C CA . ALA B 1 46 ? 74.761 20.154 50.067 1.00 43.26 26 ALA B CA 1
ATOM 2376 C C . ALA B 1 46 ? 74.336 18.824 50.671 1.00 43.03 26 ALA B C 1
ATOM 2377 O O . ALA B 1 46 ? 74.924 17.791 50.378 1.00 44.10 26 ALA B O 1
ATOM 2379 N N . SER B 1 47 ? 73.307 18.851 51.511 1.00 42.54 27 SER B N 1
ATOM 2380 C CA . SER B 1 47 ? 72.806 17.626 52.117 1.00 43.21 27 SER B CA 1
ATOM 2381 C C . SER B 1 47 ? 71.954 16.898 51.077 1.00 43.91 27 SER B C 1
ATOM 2382 O O . SER B 1 47 ? 71.416 17.520 50.156 1.00 42.34 27 SER B O 1
ATOM 2385 N N . ASN B 1 48 ? 71.844 15.581 51.213 1.00 44.83 28 ASN B N 1
ATOM 2386 C CA . ASN B 1 48 ? 71.048 14.806 50.276 1.00 46.20 28 ASN B CA 1
ATOM 2387 C C . ASN B 1 48 ? 69.601 15.253 50.367 1.00 45.07 28 ASN B C 1
ATOM 2388 O O . ASN B 1 48 ? 68.815 15.025 49.453 1.00 46.65 28 ASN B O 1
ATOM 2393 N N . GLU B 1 49 ? 69.252 15.896 51.472 1.00 43.59 29 GLU B N 1
ATOM 2394 C CA . GLU B 1 49 ? 67.899 16.395 51.646 1.00 41.81 29 GLU B CA 1
ATOM 2395 C C . GLU B 1 49 ? 67.743 17.670 50.827 1.00 38.37 29 GLU B C 1
ATOM 2396 O O . GLU B 1 49 ? 66.699 17.921 50.236 1.00 36.72 29 GLU B O 1
ATOM 2402 N N . GLU B 1 50 ? 68.788 18.484 50.806 1.00 35.71 30 GLU B N 1
ATOM 2403 C CA . GLU B 1 50 ? 68.756 19.716 50.041 1.00 34.05 30 GLU B CA 1
ATOM 2404 C C . GLU B 1 50 ? 68.818 19.427 48.541 1.00 31.65 30 GLU B C 1
ATOM 2405 O O . GLU B 1 50 ? 68.130 20.086 47.758 1.00 30.72 30 GLU B O 1
ATOM 2411 N N . VAL B 1 51 ? 69.621 18.440 48.138 1.00 29.14 31 VAL B N 1
ATOM 2412 C CA . VAL B 1 51 ? 69.733 18.105 46.722 1.00 26.46 31 VAL B CA 1
ATOM 2413 C C . VAL B 1 51 ? 68.415 17.564 46.185 1.00 26.16 31 VAL B C 1
ATOM 2414 O O . VAL B 1 51 ? 68.003 17.909 45.079 1.00 24.89 31 VAL B O 1
ATOM 2418 N N . ILE B 1 52 ? 67.741 16.731 46.968 1.00 25.58 32 ILE B N 1
ATOM 2419 C CA . ILE B 1 52 ? 66.466 16.170 46.527 1.00 26.34 32 ILE B CA 1
ATOM 2420 C C . ILE B 1 52 ? 65.435 17.275 46.270 1.00 27.33 32 ILE B C 1
ATOM 2421 O O . ILE B 1 52 ? 64.733 17.256 45.248 1.00 28.33 32 ILE B O 1
ATOM 2426 N N . THR B 1 53 ? 65.351 18.242 47.181 1.00 26.53 33 THR B N 1
ATOM 2427 C CA . THR B 1 53 ? 64.407 19.351 47.033 1.00 26.28 33 THR B CA 1
ATOM 2428 C C . THR B 1 53 ? 64.830 20.266 45.878 1.00 24.55 33 THR B C 1
ATOM 2429 O O . THR B 1 53 ? 63.996 20.801 45.139 1.00 24.20 33 THR B O 1
ATOM 2433 N N . ALA B 1 54 ? 66.133 20.430 45.720 1.00 22.93 34 ALA B N 1
ATOM 2434 C CA . ALA B 1 54 ? 66.657 21.271 44.657 1.00 23.04 34 ALA B CA 1
ATOM 2435 C C . ALA B 1 54 ? 66.297 20.706 43.278 1.00 23.24 34 ALA B C 1
ATOM 2436 O O . ALA B 1 54 ? 65.703 21.393 42.437 1.00 22.57 34 ALA B O 1
ATOM 2438 N N . ILE B 1 55 ? 66.646 19.445 43.055 1.00 23.13 35 ILE B N 1
ATOM 2439 C CA . ILE B 1 55 ? 66.377 18.800 41.782 1.00 24.33 35 ILE B CA 1
ATOM 2440 C C . ILE B 1 55 ? 64.888 18.675 41.487 1.00 25.50 35 ILE B C 1
ATOM 2441 O O . ILE B 1 55 ? 64.467 18.844 40.344 1.00 26.43 35 ILE B O 1
ATOM 2446 N N . GLN B 1 56 ? 64.077 18.386 42.502 1.00 26.79 36 GLN B N 1
ATOM 2447 C CA . GLN B 1 56 ? 62.643 18.279 42.255 1.00 26.17 36 GLN B CA 1
ATOM 2448 C C . GLN B 1 56 ? 62.146 19.623 41.745 1.00 24.26 36 GLN B C 1
ATOM 2449 O O . GLN B 1 56 ? 61.389 19.691 40.782 1.00 23.01 36 GLN B O 1
ATOM 2455 N N . LYS B 1 57 ? 62.565 20.698 42.404 1.00 22.65 37 LYS B N 1
ATOM 2456 C CA . LYS B 1 57 ? 62.167 22.042 41.986 1.00 22.08 37 LYS B CA 1
ATOM 2457 C C . LYS B 1 57 ? 62.669 22.292 40.559 1.00 21.60 37 LYS B C 1
ATOM 2458 O O . LYS B 1 57 ? 61.918 22.750 39.688 1.00 22.19 37 LYS B O 1
ATOM 2464 N N . ALA B 1 58 ? 63.941 21.971 40.327 1.00 20.18 38 ALA B N 1
ATOM 2465 C CA . ALA B 1 58 ? 64.568 22.161 39.014 1.00 20.21 38 ALA B CA 1
ATOM 2466 C C . ALA B 1 58 ? 63.796 21.506 37.880 1.00 20.32 38 ALA B C 1
ATOM 2467 O O . ALA B 1 58 ? 63.512 22.149 36.879 1.00 20.80 38 ALA B O 1
ATOM 2469 N N . LEU B 1 59 ? 63.473 20.222 38.033 1.00 20.90 39 LEU B N 1
ATOM 2470 C CA . LEU B 1 59 ? 62.748 19.489 37.002 1.00 22.17 39 LEU B CA 1
ATOM 2471 C C . LEU B 1 59 ? 61.369 20.085 36.761 1.00 24.20 39 LEU B C 1
ATOM 2472 O O . LEU B 1 59 ? 60.889 20.147 35.628 1.00 22.49 39 LEU B O 1
ATOM 2477 N N . GLU B 1 60 ? 60.745 20.524 37.846 1.00 25.03 40 GLU B N 1
ATOM 2478 C CA . GLU B 1 60 ? 59.422 21.130 37.817 1.00 27.89 40 GLU B CA 1
ATOM 2479 C C . GLU B 1 60 ? 59.450 22.402 36.968 1.00 26.63 40 GLU B C 1
ATOM 2480 O O . GLU B 1 60 ? 58.582 22.637 36.130 1.00 24.32 40 GLU B O 1
ATOM 2486 N N . VAL B 1 61 ? 60.474 23.216 37.186 1.00 26.47 41 VAL B N 1
ATOM 2487 C CA . VAL B 1 61 ? 60.642 24.471 36.470 1.00 25.92 41 VAL B CA 1
ATOM 2488 C C . VAL B 1 61 ? 61.017 24.299 34.989 1.00 24.80 41 VAL B C 1
ATOM 2489 O O . VAL B 1 61 ? 60.728 25.174 34.178 1.00 23.77 41 VAL B O 1
ATOM 2493 N N . GLY B 1 62 ? 61.656 23.182 34.637 1.00 21.28 42 GLY B N 1
ATOM 2494 C CA . GLY B 1 62 ? 62.031 22.964 33.249 1.00 20.42 42 GLY B CA 1
ATOM 2495 C C . GLY B 1 62 ? 63.477 22.535 32.985 1.00 20.22 42 GLY B C 1
ATOM 2496 O O . GLY B 1 62 ? 63.818 22.161 31.868 1.00 17.98 42 GLY B O 1
ATOM 2497 N N . TYR B 1 63 ? 64.340 22.604 33.992 1.00 19.41 43 TYR B N 1
ATOM 2498 C CA . TYR B 1 63 ? 65.719 22.188 33.797 1.00 17.78 43 TYR B CA 1
ATOM 2499 C C . TYR B 1 63 ? 65.678 20.741 33.375 1.00 17.47 43 TYR B C 1
ATOM 2500 O O . TYR B 1 63 ? 64.870 19.957 33.881 1.00 19.25 43 TYR B O 1
ATOM 2509 N N . ARG B 1 64 ? 66.549 20.391 32.445 1.00 16.98 44 ARG B N 1
ATOM 2510 C CA . ARG B 1 64 ? 66.647 19.023 31.957 1.00 16.99 44 ARG B CA 1
ATOM 2511 C C . ARG B 1 64 ? 68.114 18.601 32.031 1.00 17.34 44 ARG B C 1
ATOM 2512 O O . ARG B 1 64 ? 68.469 17.475 31.674 1.00 19.89 44 ARG B O 1
ATOM 2520 N N . SER B 1 65 ? 68.954 19.523 32.510 1.00 14.68 45 SER B N 1
ATOM 2521 C CA . SER B 1 65 ? 70.382 19.287 32.663 1.00 15.17 45 SER B CA 1
ATOM 2522 C C . SER B 1 65 ? 70.750 19.420 34.143 1.00 15.19 45 SER B C 1
ATOM 2523 O O . SER B 1 65 ? 70.489 20.461 34.760 1.00 16.03 45 SER B O 1
ATOM 2526 N N . ILE B 1 66 ? 71.334 18.363 34.712 1.00 15.39 46 ILE B N 1
ATOM 2527 C CA . ILE B 1 66 ? 71.733 18.345 36.131 1.00 16.26 46 ILE B CA 1
ATOM 2528 C C . ILE B 1 66 ? 73.238 18.042 36.197 1.00 17.73 46 ILE B C 1
ATOM 2529 O O . ILE B 1 66 ? 73.713 17.058 35.620 1.00 17.88 46 ILE B O 1
ATOM 2534 N N . ASP B 1 67 ? 73.984 18.872 36.916 1.00 15.84 47 ASP B N 1
ATOM 2535 C CA . ASP B 1 67 ? 75.433 18.712 36.990 1.00 16.49 47 ASP B CA 1
ATOM 2536 C C . ASP B 1 67 ? 75.904 18.421 38.402 1.00 15.92 47 ASP B C 1
ATOM 2537 O O . ASP B 1 67 ? 75.651 19.206 39.320 1.00 15.58 47 ASP B O 1
ATOM 2542 N N . THR B 1 68 ? 76.559 17.279 38.590 1.00 14.62 48 THR B N 1
ATOM 2543 C CA . THR B 1 68 ? 77.087 16.952 39.910 1.00 14.71 48 THR B CA 1
ATOM 2544 C C . THR B 1 68 ? 78.526 16.463 39.787 1.00 15.73 48 THR B C 1
ATOM 2545 O O . THR B 1 68 ? 79.155 16.664 38.747 1.00 16.85 48 THR B O 1
ATOM 2549 N N . ALA B 1 69 ? 79.064 15.863 40.849 1.00 17.32 49 ALA B N 1
ATOM 2550 C CA . ALA B 1 69 ? 80.442 15.367 40.861 1.00 17.56 49 ALA B CA 1
ATOM 2551 C C . ALA B 1 69 ? 80.655 14.418 42.034 1.00 19.20 49 ALA B C 1
ATOM 2552 O O . ALA B 1 69 ? 80.113 14.629 43.121 1.00 19.96 49 ALA B O 1
ATOM 2554 N N . ALA B 1 70 ? 81.464 13.389 41.821 1.00 18.53 50 ALA B N 1
ATOM 2555 C CA . ALA B 1 70 ? 81.753 12.433 42.880 1.00 21.30 50 ALA B CA 1
ATOM 2556 C C . ALA B 1 70 ? 82.322 13.153 44.111 1.00 20.27 50 ALA B C 1
ATOM 2557 O O . ALA B 1 70 ? 82.018 12.791 45.237 1.00 20.96 50 ALA B O 1
ATOM 2559 N N . ALA B 1 71 ? 83.135 14.183 43.882 1.00 21.75 51 ALA B N 1
ATOM 2560 C CA . ALA B 1 71 ? 83.763 14.947 44.969 1.00 22.65 51 ALA B CA 1
ATOM 2561 C C . ALA B 1 71 ? 82.822 15.570 46.002 1.00 22.80 51 ALA B C 1
ATOM 2562 O O . ALA B 1 71 ? 83.216 15.768 47.152 1.00 22.55 51 ALA B O 1
ATOM 2564 N N . TYR B 1 72 ? 81.586 15.866 45.609 1.00 23.17 52 TYR B N 1
ATOM 2565 C CA . TYR B 1 72 ? 80.637 16.512 46.516 1.00 23.86 52 TYR B CA 1
ATOM 2566 C C . TYR B 1 72 ? 79.930 15.548 47.441 1.00 25.04 52 TYR B C 1
ATOM 2567 O O . TYR B 1 72 ? 79.170 15.964 48.298 1.00 24.94 52 TYR B O 1
ATOM 2576 N N . LYS B 1 73 ? 80.186 14.257 47.266 1.00 26.36 53 LYS B N 1
ATOM 2577 C CA . LYS B 1 73 ? 79.593 13.240 48.122 1.00 27.32 53 LYS B CA 1
ATOM 2578 C C . LYS B 1 73 ? 78.077 13.289 48.204 1.00 27.03 53 LYS B C 1
ATOM 2579 O O . LYS B 1 73 ? 77.508 12.950 49.239 1.00 27.96 53 LYS B O 1
ATOM 2585 N N . ASN B 1 74 ? 77.415 13.701 47.130 1.00 26.07 54 ASN B N 1
ATOM 2586 C CA . ASN B 1 74 ? 75.957 13.739 47.151 1.00 26.13 54 ASN B CA 1
ATOM 2587 C C . ASN B 1 74 ? 75.263 13.091 45.960 1.00 23.51 54 ASN B C 1
ATOM 2588 O O . ASN B 1 74 ? 74.089 13.364 45.699 1.00 24.69 54 ASN B O 1
ATOM 2593 N N . GLU B 1 75 ? 75.966 12.219 45.244 1.00 22.32 55 GLU B N 1
ATOM 2594 C CA . GLU B 1 75 ? 75.351 11.551 44.098 1.00 20.37 55 GLU B CA 1
ATOM 2595 C C . GLU B 1 75 ? 74.199 10.632 44.533 1.00 19.76 55 GLU B C 1
ATOM 2596 O O . GLU B 1 75 ? 73.276 10.386 43.756 1.00 19.03 55 GLU B O 1
ATOM 2602 N N . GLU B 1 76 ? 74.237 10.124 45.766 1.00 20.57 56 GLU B N 1
ATOM 2603 C CA . GLU B 1 76 ? 73.152 9.256 46.240 1.00 22.27 56 GLU B CA 1
ATOM 2604 C C . GLU B 1 76 ? 71.872 10.094 46.296 1.00 21.02 56 GLU B C 1
ATOM 2605 O O . GLU B 1 76 ? 70.802 9.628 45.910 1.00 20.32 56 GLU B O 1
ATOM 2611 N N . GLY B 1 77 ? 71.988 11.335 46.770 1.00 21.09 57 GLY B N 1
ATOM 2612 C CA . GLY B 1 77 ? 70.830 12.215 46.824 1.00 21.37 57 GLY B CA 1
ATOM 2613 C C . GLY B 1 77 ? 70.332 12.538 45.421 1.00 21.93 57 GLY B C 1
ATOM 2614 O O . GLY B 1 77 ? 69.135 12.453 45.142 1.00 21.87 57 GLY B O 1
ATOM 2615 N N . VAL B 1 78 ? 71.252 12.901 44.528 1.00 20.70 58 VAL B N 1
ATOM 2616 C CA . VAL B 1 78 ? 70.880 13.218 43.159 1.00 19.81 58 VAL B CA 1
ATOM 2617 C C . VAL B 1 78 ? 70.161 12.009 42.563 1.00 19.33 58 VAL B C 1
ATOM 2618 O O . VAL B 1 78 ? 69.167 12.150 41.858 1.00 19.42 58 VAL B O 1
ATOM 2622 N N . GLY B 1 79 ? 70.664 10.818 42.864 1.00 18.95 59 GLY B N 1
ATOM 2623 C CA . GLY B 1 79 ? 70.054 9.611 42.340 1.00 18.23 59 GLY B CA 1
ATOM 2624 C C . GLY B 1 79 ? 68.614 9.415 42.800 1.00 18.71 59 GLY B C 1
ATOM 2625 O O . GLY B 1 79 ? 67.755 9.054 42.001 1.00 17.74 59 GLY B O 1
ATOM 2626 N N . LYS B 1 80 ? 68.348 9.651 44.084 1.00 19.46 60 LYS B N 1
ATOM 2627 C CA . LYS B 1 80 ? 66.996 9.497 44.615 1.00 21.33 60 LYS B CA 1
ATOM 2628 C C . LYS B 1 80 ? 66.047 10.481 43.943 1.00 21.82 60 LYS B C 1
ATOM 2629 O O . LYS B 1 80 ? 64.922 10.123 43.580 1.00 22.19 60 LYS B O 1
ATOM 2635 N N . ALA B 1 81 ? 66.501 11.722 43.776 1.00 20.92 61 ALA B N 1
ATOM 2636 C CA . ALA B 1 81 ? 65.686 12.752 43.130 1.00 22.74 61 ALA B CA 1
ATOM 2637 C C . ALA B 1 81 ? 65.274 12.317 41.719 1.00 24.27 61 ALA B C 1
ATOM 2638 O O . ALA B 1 81 ? 64.099 12.425 41.350 1.00 24.37 61 ALA B O 1
ATOM 2640 N N . LEU B 1 82 ? 66.242 11.824 40.943 1.00 25.41 62 LEU B N 1
ATOM 2641 C CA . LEU B 1 82 ? 65.984 11.376 39.576 1.00 26.29 62 LEU B CA 1
ATOM 2642 C C . LEU B 1 82 ? 64.994 10.231 39.587 1.00 28.69 62 LEU B C 1
ATOM 2643 O O . LEU B 1 82 ? 64.082 10.192 38.766 1.00 28.70 62 LEU B O 1
ATOM 2648 N N . LYS B 1 83 ? 65.161 9.291 40.510 1.00 31.26 63 LYS B N 1
ATOM 2649 C CA . LYS B 1 83 ? 64.212 8.181 40.583 1.00 34.86 63 LYS B CA 1
ATOM 2650 C C . LYS B 1 83 ? 62.817 8.717 40.977 1.00 34.95 63 LYS B C 1
ATOM 2651 O O . LYS B 1 83 ? 61.810 8.248 40.467 1.00 35.01 63 LYS B O 1
ATOM 2657 N N . ASN B 1 84 ? 62.774 9.712 41.865 1.00 36.53 64 ASN B N 1
ATOM 2658 C CA . ASN B 1 84 ? 61.515 10.324 42.321 1.00 38.59 64 ASN B CA 1
ATOM 2659 C C . ASN B 1 84 ? 60.758 11.027 41.188 1.00 38.60 64 ASN B C 1
ATOM 2660 O O . ASN B 1 84 ? 59.532 10.967 41.110 1.00 38.21 64 ASN B O 1
ATOM 2665 N N . ALA B 1 85 ? 61.509 11.702 40.326 1.00 37.90 65 ALA B N 1
ATOM 2666 C CA . ALA B 1 85 ? 60.964 12.465 39.208 1.00 36.84 65 ALA B CA 1
ATOM 2667 C C . ALA B 1 85 ? 60.033 11.720 38.264 1.00 36.36 65 ALA B C 1
ATOM 2668 O O . ALA B 1 85 ? 60.085 10.500 38.139 1.00 35.60 65 ALA B O 1
ATOM 2670 N N . SER B 1 86 ? 59.188 12.487 37.586 1.00 37.01 66 SER B N 1
ATOM 2671 C CA . SER B 1 86 ? 58.240 11.929 36.630 1.00 38.54 66 SER B CA 1
ATOM 2672 C C . SER B 1 86 ? 58.837 12.020 35.232 1.00 37.06 66 SER B C 1
ATOM 2673 O O . SER B 1 86 ? 58.371 11.347 34.309 1.00 38.17 66 SER B O 1
ATOM 2676 N N . VAL B 1 87 ? 59.858 12.861 35.079 1.00 33.33 67 VAL B N 1
ATOM 2677 C CA . VAL B 1 87 ? 60.520 13.032 33.792 1.00 30.35 67 VAL B CA 1
ATOM 2678 C C . VAL B 1 87 ? 61.307 11.769 33.470 1.00 30.01 67 VAL B C 1
ATOM 2679 O O . VAL B 1 87 ? 62.063 11.289 34.307 1.00 30.17 67 VAL B O 1
ATOM 2683 N N . ASN B 1 88 ? 61.142 11.231 32.267 1.00 28.90 68 ASN B N 1
ATOM 2684 C CA . ASN B 1 88 ? 61.867 10.025 31.895 1.00 30.70 68 ASN B CA 1
ATOM 2685 C C . ASN B 1 88 ? 63.372 10.334 31.831 1.00 30.49 68 ASN B C 1
ATOM 2686 O O . ASN B 1 88 ? 63.766 11.401 31.368 1.00 28.03 68 ASN B O 1
ATOM 2691 N N . ARG B 1 89 ? 64.205 9.407 32.299 1.00 31.21 69 ARG B N 1
ATOM 2692 C CA . ARG B 1 89 ? 65.650 9.612 32.301 1.00 30.81 69 ARG B CA 1
ATOM 2693 C C . ARG B 1 89 ? 66.165 9.932 30.896 1.00 29.72 69 ARG B C 1
ATOM 2694 O O . ARG B 1 89 ? 67.106 10.700 30.739 1.00 28.30 69 ARG B O 1
ATOM 2702 N N . GLU B 1 90 ? 65.520 9.369 29.879 1.00 28.67 70 GLU B N 1
ATOM 2703 C CA . GLU B 1 90 ? 65.894 9.606 28.483 1.00 26.68 70 GLU B CA 1
ATOM 2704 C C . GLU B 1 90 ? 65.864 11.108 28.149 1.00 25.37 70 GLU B C 1
ATOM 2705 O O . GLU B 1 90 ? 66.591 11.577 27.276 1.00 24.55 70 GLU B O 1
ATOM 2711 N N . GLU B 1 91 ? 65.020 11.856 28.851 1.00 22.13 71 GLU B N 1
ATOM 2712 C CA . GLU B 1 91 ? 64.895 13.297 28.638 1.00 22.35 71 GLU B CA 1
ATOM 2713 C C . GLU B 1 91 ? 65.873 14.118 29.491 1.00 21.44 71 GLU B C 1
ATOM 2714 O O . GLU B 1 91 ? 65.968 15.338 29.347 1.00 21.32 71 GLU B O 1
ATOM 2720 N N . LEU B 1 92 ? 66.596 13.447 30.379 1.00 19.09 72 LEU B N 1
ATOM 2721 C CA . LEU B 1 92 ? 67.543 14.127 31.252 1.00 19.85 72 LEU B CA 1
ATOM 2722 C C . LEU B 1 92 ? 68.982 14.024 30.774 1.00 17.73 72 LEU B C 1
ATOM 2723 O O . LEU B 1 92 ? 69.387 13.017 30.200 1.00 16.68 72 LEU B O 1
ATOM 2728 N N . PHE B 1 93 ? 69.740 15.092 31.004 1.00 16.71 73 PHE B N 1
ATOM 2729 C CA . PHE B 1 93 ? 71.147 15.137 30.645 1.00 16.09 73 PHE B CA 1
ATOM 2730 C C . PHE B 1 93 ? 71.886 15.247 31.974 1.00 15.63 73 PHE B C 1
ATOM 2731 O O . PHE B 1 93 ? 71.951 16.318 32.580 1.00 17.67 73 PHE B O 1
ATOM 2739 N N . ILE B 1 94 ? 72.426 14.127 32.437 1.00 14.26 74 ILE B N 1
ATOM 2740 C CA . ILE B 1 94 ? 73.120 14.090 33.717 1.00 13.55 74 ILE B CA 1
ATOM 2741 C C . ILE B 1 94 ? 74.648 14.125 33.553 1.00 14.55 74 ILE B C 1
ATOM 2742 O O . ILE B 1 94 ? 75.220 13.373 32.764 1.00 14.80 74 ILE B O 1
ATOM 2747 N N . THR B 1 95 ? 75.298 15.003 34.304 1.00 13.63 75 THR B N 1
ATOM 2748 C CA . THR B 1 95 ? 76.745 15.126 34.242 1.00 16.10 75 THR B CA 1
ATOM 2749 C C . THR B 1 95 ? 77.379 14.879 35.595 1.00 15.71 75 THR B C 1
ATOM 2750 O O . THR B 1 95 ? 76.903 15.391 36.600 1.00 17.95 75 THR B O 1
ATOM 2754 N N . THR B 1 96 ? 78.427 14.068 35.637 1.00 15.08 76 THR B N 1
ATOM 2755 C CA . THR B 1 96 ? 79.138 13.900 36.892 1.00 14.48 76 THR B CA 1
ATOM 2756 C C . THR B 1 96 ? 80.616 13.961 36.544 1.00 16.43 76 THR B C 1
ATOM 2757 O O . THR B 1 96 ? 80.974 14.027 35.358 1.00 13.89 76 THR B O 1
ATOM 2761 N N . LYS B 1 97 ? 81.471 13.969 37.560 1.00 16.50 77 LYS B N 1
ATOM 2762 C CA . LYS B 1 97 ? 82.900 14.138 37.327 1.00 17.12 77 LYS B CA 1
ATOM 2763 C C . LYS B 1 97 ? 83.811 13.149 38.025 1.00 16.24 77 LYS B C 1
ATOM 2764 O O . LYS B 1 97 ? 83.520 12.684 39.127 1.00 14.45 77 LYS B O 1
ATOM 2770 N N . LEU B 1 98 ? 84.920 12.851 37.357 1.00 14.52 78 LEU B N 1
ATOM 2771 C CA . LEU B 1 98 ? 85.958 11.956 37.859 1.00 15.27 78 LEU B CA 1
ATOM 2772 C C . LEU B 1 98 ? 86.884 12.779 38.767 1.00 14.84 78 LEU B C 1
ATOM 2773 O O . LEU B 1 98 ? 87.520 13.723 38.299 1.00 15.98 78 LEU B O 1
ATOM 2778 N N . TRP B 1 99 ? 86.976 12.421 40.046 1.00 15.37 79 TRP B N 1
ATOM 2779 C CA . TRP B 1 99 ? 87.819 13.171 40.986 1.00 15.89 79 TRP B CA 1
ATOM 2780 C C . TRP B 1 99 ? 89.320 12.948 40.814 1.00 16.33 79 TRP B C 1
ATOM 2781 O O . TRP B 1 99 ? 89.754 11.926 40.288 1.00 16.59 79 TRP B O 1
ATOM 2792 N N . ASN B 1 100 ? 90.096 13.911 41.304 1.00 15.97 80 ASN B N 1
ATOM 2793 C CA . ASN B 1 100 ? 91.554 13.908 41.221 1.00 17.77 80 ASN B CA 1
ATOM 2794 C C . ASN B 1 100 ? 92.309 12.655 41.610 1.00 18.18 80 ASN B C 1
ATOM 2795 O O . ASN B 1 100 ? 93.229 12.257 40.899 1.00 20.35 80 ASN B O 1
ATOM 2800 N N . ASP B 1 101 ? 91.950 12.015 42.716 1.00 17.61 81 ASP B N 1
ATOM 2801 C CA . ASP B 1 101 ? 92.709 10.840 43.097 1.00 19.15 81 ASP B CA 1
ATOM 2802 C C . ASP B 1 101 ? 92.304 9.579 42.364 1.00 19.63 81 ASP B C 1
ATOM 2803 O O . ASP B 1 101 ? 92.833 8.507 42.633 1.00 19.23 81 ASP B O 1
ATOM 2808 N N . ASP B 1 102 ? 91.396 9.714 41.401 1.00 18.90 82 ASP B N 1
ATOM 2809 C CA . ASP B 1 102 ? 90.937 8.557 40.642 1.00 17.13 82 ASP B CA 1
ATOM 2810 C C . ASP B 1 102 ? 91.390 8.527 39.185 1.00 16.24 82 ASP B C 1
ATOM 2811 O O . ASP B 1 102 ? 90.867 7.749 38.391 1.00 14.83 82 ASP B O 1
ATOM 2816 N N . HIS B 1 103 ? 92.376 9.347 38.839 1.00 16.79 83 HIS B N 1
ATOM 2817 C CA . HIS B 1 103 ? 92.870 9.397 37.463 1.00 16.38 83 HIS B CA 1
ATOM 2818 C C . HIS B 1 103 ? 93.388 8.076 36.912 1.00 17.22 83 HIS B C 1
ATOM 2819 O O . HIS B 1 103 ? 93.311 7.830 35.711 1.00 17.20 83 HIS B O 1
ATOM 2826 N N . LYS B 1 104 ? 93.907 7.220 37.782 1.00 18.57 84 LYS B N 1
ATOM 2827 C CA . LYS B 1 104 ? 94.419 5.937 37.326 1.00 21.82 84 LYS B CA 1
ATOM 2828 C C . LYS B 1 104 ? 93.390 4.819 37.434 1.00 21.56 84 LYS B C 1
ATOM 2829 O O . LYS B 1 104 ? 93.692 3.669 37.125 1.00 24.60 84 LYS B O 1
ATOM 2835 N N . ARG B 1 105 ? 92.175 5.147 37.867 1.00 20.54 85 ARG B N 1
ATOM 2836 C CA . ARG B 1 105 ? 91.130 4.140 38.001 1.00 18.94 85 ARG B CA 1
ATOM 2837 C C . ARG B 1 105 ? 89.764 4.711 37.644 1.00 17.49 85 ARG B C 1
ATOM 2838 O O . ARG B 1 105 ? 88.818 4.610 38.422 1.00 15.89 85 ARG B O 1
ATOM 2846 N N . PRO B 1 106 ? 89.641 5.322 36.454 1.00 17.01 86 PRO B N 1
ATOM 2847 C CA . PRO B 1 106 ? 88.353 5.895 36.045 1.00 16.06 86 PRO B CA 1
ATOM 2848 C C . PRO B 1 106 ? 87.202 4.903 35.963 1.00 15.71 86 PRO B C 1
ATOM 2849 O O . PRO B 1 106 ? 86.055 5.274 36.197 1.00 15.62 86 PRO B O 1
ATOM 2853 N N . ARG B 1 107 ? 87.491 3.646 35.631 1.00 15.95 87 ARG B N 1
ATOM 2854 C CA . ARG B 1 107 ? 86.417 2.668 35.523 1.00 16.42 87 ARG B CA 1
ATOM 2855 C C . ARG B 1 107 ? 85.753 2.467 36.880 1.00 16.28 87 ARG B C 1
ATOM 2856 O O . ARG B 1 107 ? 84.524 2.480 36.980 1.00 15.57 87 ARG B O 1
ATOM 2864 N N . GLU B 1 108 ? 86.561 2.275 37.918 1.00 15.15 88 GLU B N 1
ATOM 2865 C CA . GLU B 1 108 ? 86.018 2.101 39.266 1.00 16.09 88 GLU B CA 1
ATOM 2866 C C . GLU B 1 108 ? 85.225 3.357 39.641 1.00 16.80 88 GLU B C 1
ATOM 2867 O O . GLU B 1 108 ? 84.093 3.275 40.122 1.00 18.62 88 GLU B O 1
ATOM 2873 N N . ALA B 1 109 ? 85.823 4.523 39.412 1.00 16.67 89 ALA B N 1
ATOM 2874 C CA . ALA B 1 109 ? 85.182 5.792 39.745 1.00 16.62 89 ALA B CA 1
ATOM 2875 C C . ALA B 1 109 ? 83.823 6.000 39.068 1.00 17.24 89 ALA B C 1
ATOM 2876 O O . ALA B 1 109 ? 82.861 6.452 39.710 1.00 17.62 89 ALA B O 1
ATOM 2878 N N . LEU B 1 110 ? 83.731 5.671 37.782 1.00 16.04 90 LEU B N 1
ATOM 2879 C CA . LEU B 1 110 ? 82.469 5.843 37.068 1.00 17.30 90 LEU B CA 1
ATOM 2880 C C . LEU B 1 110 ? 81.416 4.845 37.564 1.00 16.27 90 LEU B C 1
ATOM 2881 O O . LEU B 1 110 ? 80.263 5.210 37.776 1.00 16.10 90 LEU B O 1
ATOM 2886 N N . LEU B 1 111 ? 81.805 3.589 37.745 1.00 15.84 91 LEU B N 1
ATOM 2887 C CA . LEU B 1 111 ? 80.856 2.597 38.234 1.00 17.38 91 LEU B CA 1
ATOM 2888 C C . LEU B 1 111 ? 80.345 3.030 39.611 1.00 17.87 91 LEU B C 1
ATOM 2889 O O . LEU B 1 111 ? 79.167 2.870 39.918 1.00 17.55 91 LEU B O 1
ATOM 2894 N N . ASP B 1 112 ? 81.236 3.591 40.430 1.00 18.73 92 ASP B N 1
ATOM 2895 C CA . ASP B 1 112 ? 80.872 4.082 41.763 1.00 18.49 92 ASP B CA 1
ATOM 2896 C C . ASP B 1 112 ? 79.804 5.180 41.612 1.00 18.34 92 ASP B C 1
ATOM 2897 O O . ASP B 1 112 ? 78.747 5.130 42.245 1.00 17.19 92 ASP B O 1
ATOM 2902 N N . SER B 1 113 ? 80.080 6.172 40.765 1.00 17.97 93 SER B N 1
ATOM 2903 C CA . SER B 1 113 ? 79.131 7.257 40.545 1.00 18.06 93 SER B CA 1
ATOM 2904 C C . SER B 1 113 ? 77.804 6.761 39.983 1.00 16.42 93 SER B C 1
ATOM 2905 O O . SER B 1 113 ? 76.754 7.192 40.436 1.00 17.44 93 SER B O 1
ATOM 2908 N N . LEU B 1 114 ? 77.850 5.864 39.000 1.00 15.78 94 LEU B N 1
ATOM 2909 C CA . LEU B 1 114 ? 76.617 5.357 38.392 1.00 14.80 94 LEU B CA 1
ATOM 2910 C C . LEU B 1 114 ? 75.779 4.626 39.424 1.00 15.15 94 LEU B C 1
ATOM 2911 O O . LEU B 1 114 ? 74.567 4.775 39.450 1.00 14.03 94 LEU B O 1
ATOM 2916 N N . LYS B 1 115 ? 76.432 3.858 40.291 1.00 16.22 95 LYS B N 1
ATOM 2917 C CA . LYS B 1 115 ? 75.723 3.125 41.331 1.00 17.01 95 LYS B CA 1
ATOM 2918 C C . LYS B 1 115 ? 74.956 4.094 42.242 1.00 16.77 95 LYS B C 1
ATOM 2919 O O . LYS B 1 115 ? 73.770 3.903 42.501 1.00 17.33 95 LYS B O 1
ATOM 2925 N N . LYS B 1 116 ? 75.637 5.131 42.715 1.00 16.36 96 LYS B N 1
ATOM 2926 C CA . LYS B 1 116 ? 75.023 6.119 43.593 1.00 17.44 96 LYS B CA 1
ATOM 2927 C C . LYS B 1 116 ? 73.911 6.889 42.894 1.00 18.13 96 LYS B C 1
ATOM 2928 O O . LYS B 1 116 ? 72.888 7.187 43.503 1.00 18.82 96 LYS B O 1
ATOM 2934 N N . LEU B 1 117 ? 74.129 7.214 41.620 1.00 16.42 97 LEU B N 1
ATOM 2935 C CA . LEU B 1 117 ? 73.155 7.956 40.825 1.00 16.56 97 LEU B CA 1
ATOM 2936 C C . LEU B 1 117 ? 72.002 7.058 40.361 1.00 17.46 97 LEU B C 1
ATOM 2937 O O . LEU B 1 117 ? 70.967 7.548 39.909 1.00 14.65 97 LEU B O 1
ATOM 2942 N N . GLN B 1 118 ? 72.193 5.748 40.497 1.00 18.14 98 GLN B N 1
ATOM 2943 C CA . GLN B 1 118 ? 71.213 4.756 40.073 1.00 19.44 98 GLN B CA 1
ATOM 2944 C C . GLN B 1 118 ? 70.956 4.892 38.592 1.00 18.97 98 GLN B C 1
ATOM 2945 O O . GLN B 1 118 ? 69.810 4.918 38.154 1.00 19.87 98 GLN B O 1
ATOM 2951 N N . LEU B 1 119 ? 72.031 4.954 37.815 1.00 19.60 99 LEU B N 1
ATOM 2952 C CA . LEU B 1 119 ? 71.908 5.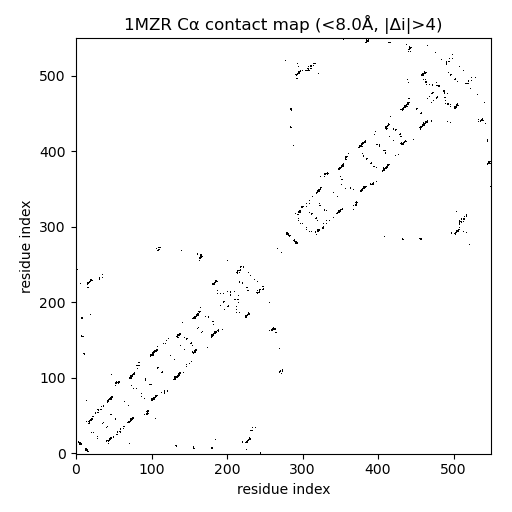100 36.369 1.00 18.33 99 LEU B CA 1
ATOM 2953 C C . LEU B 1 119 ? 72.697 4.020 35.632 1.00 18.34 99 LEU B C 1
ATOM 2954 O O . LEU B 1 119 ? 73.677 3.491 36.160 1.00 16.17 99 LEU B O 1
ATOM 2959 N N . ASP B 1 120 ? 72.275 3.704 34.409 1.00 16.87 100 ASP B N 1
ATOM 2960 C CA . ASP B 1 120 ? 72.979 2.723 33.584 1.00 17.95 100 ASP B CA 1
ATOM 2961 C C . ASP B 1 120 ? 74.121 3.364 32.806 1.00 17.44 100 ASP B C 1
ATOM 2962 O O . ASP B 1 120 ? 75.067 2.681 32.411 1.00 16.64 100 ASP B O 1
ATOM 2967 N N . TYR B 1 121 ? 74.021 4.673 32.577 1.00 15.61 101 TYR B N 1
ATOM 2968 C CA . TYR B 1 121 ? 75.030 5.410 31.823 1.00 15.39 101 TYR B CA 1
ATOM 2969 C C . TYR B 1 121 ? 74.947 6.874 32.208 1.00 16.12 101 TYR B C 1
ATOM 2970 O O . TYR B 1 121 ? 73.928 7.328 32.736 1.00 17.05 101 TYR B O 1
ATOM 2979 N N . ILE B 1 122 ? 76.014 7.616 31.939 1.00 16.32 102 ILE B N 1
ATOM 2980 C CA . ILE B 1 122 ? 76.038 9.041 32.244 1.00 15.19 102 ILE B CA 1
ATOM 2981 C C . ILE B 1 122 ? 76.080 9.794 30.903 1.00 15.30 102 ILE B C 1
ATOM 2982 O O . ILE B 1 122 ? 76.759 9.378 29.963 1.00 16.19 102 ILE B O 1
ATOM 2987 N N . ASP B 1 123 ? 75.343 10.887 30.790 1.00 14.36 103 ASP B N 1
ATOM 2988 C CA . ASP B 1 123 ? 75.329 11.615 29.525 1.00 16.06 103 ASP B CA 1
ATOM 2989 C C . ASP B 1 123 ? 76.655 12.298 29.227 1.00 16.45 103 ASP B C 1
ATOM 2990 O O . ASP B 1 123 ? 77.099 12.359 28.076 1.00 17.12 103 ASP B O 1
ATOM 2995 N N . LEU B 1 124 ? 77.285 12.813 30.272 1.00 15.68 104 LEU B N 1
ATOM 2996 C CA . LEU B 1 124 ? 78.568 13.490 30.125 1.00 14.73 104 LEU B CA 1
ATOM 2997 C C . LEU B 1 124 ? 79.422 13.200 31.359 1.00 14.43 104 LEU B C 1
ATOM 2998 O O . LEU B 1 124 ? 78.965 13.369 32.491 1.00 14.52 104 LEU B O 1
ATOM 3003 N N . TYR B 1 125 ? 80.644 12.735 31.130 1.00 14.16 105 TYR B N 1
ATOM 3004 C CA . TYR B 1 125 ? 81.575 12.432 32.206 1.00 13.70 105 TYR B CA 1
ATOM 3005 C C . TYR B 1 125 ? 82.756 13.353 31.975 1.00 14.85 105 TYR B C 1
ATOM 3006 O O . TYR B 1 125 ? 83.383 13.287 30.917 1.00 14.84 105 TYR B O 1
ATOM 3015 N N . LEU B 1 126 ? 83.041 14.214 32.956 1.00 13.45 106 LEU B N 1
ATOM 3016 C CA . LEU B 1 126 ? 84.135 15.187 32.872 1.00 13.40 106 LEU B CA 1
ATOM 3017 C C . LEU B 1 126 ? 85.256 14.919 33.885 1.00 14.77 106 LEU B C 1
ATOM 3018 O O . LEU B 1 126 ? 84.994 14.511 35.020 1.00 14.89 106 LEU B O 1
ATOM 3023 N N . MET B 1 127 ? 86.500 15.146 33.477 1.00 13.53 107 MET B N 1
ATOM 3024 C CA . MET B 1 127 ? 87.623 14.988 34.403 1.00 13.87 107 MET B CA 1
ATOM 3025 C C . MET B 1 127 ? 87.549 16.297 35.208 1.00 15.04 107 MET B C 1
ATOM 3026 O O . MET B 1 127 ? 87.609 17.393 34.630 1.00 13.69 107 MET B O 1
ATOM 3031 N N . HIS B 1 128 ? 87.406 16.182 36.527 1.00 14.73 108 HIS B N 1
ATOM 3032 C CA . HIS B 1 128 ? 87.266 17.353 37.389 1.00 15.05 108 HIS B CA 1
ATOM 3033 C C . HIS B 1 128 ? 88.421 18.353 37.324 1.00 15.02 108 HIS B C 1
ATOM 3034 O O . HIS B 1 128 ? 88.188 19.559 37.230 1.00 15.10 108 HIS B O 1
ATOM 3041 N N . TRP B 1 129 ? 89.653 17.857 37.394 1.00 15.59 109 TRP B N 1
ATOM 3042 C CA . TRP B 1 129 ? 90.855 18.704 37.311 1.00 15.93 109 TRP B CA 1
ATOM 3043 C C . TRP B 1 129 ? 91.984 17.952 36.599 1.00 14.36 109 TRP B C 1
ATOM 3044 O O . TRP B 1 129 ? 92.054 16.731 36.644 1.00 13.98 109 TRP B O 1
ATOM 3055 N N . PRO B 1 130 ? 92.867 18.680 35.907 1.00 14.68 110 PRO B N 1
ATOM 3056 C CA . PRO B 1 130 ? 93.966 17.996 35.228 1.00 15.50 110 PRO B CA 1
ATOM 3057 C C . PRO B 1 130 ? 95.033 17.504 36.217 1.00 15.07 110 PRO B C 1
ATOM 3058 O O . PRO B 1 130 ? 95.610 16.439 36.029 1.00 15.43 110 PRO B O 1
ATOM 3062 N N . VAL B 1 131 ? 95.267 18.269 37.281 1.00 17.07 111 VAL B N 1
ATOM 3063 C CA . VAL B 1 131 ? 96.291 17.936 38.282 1.00 16.18 111 VAL B CA 1
ATOM 3064 C C . VAL B 1 131 ? 97.627 17.603 37.610 1.00 16.85 111 VAL B C 1
ATOM 3065 O O . VAL B 1 131 ? 98.154 16.494 37.732 1.00 16.34 111 VAL B O 1
ATOM 3069 N N . PRO B 1 132 ? 98.199 18.578 36.891 1.00 17.25 112 PRO B N 1
ATOM 3070 C CA . PRO B 1 132 ? 99.476 18.373 36.201 1.00 17.14 112 PRO B CA 1
ATOM 3071 C C . PRO B 1 132 ? 100.641 18.008 37.117 1.00 18.94 112 PRO B C 1
ATOM 3072 O O . PRO B 1 132 ? 101.644 17.464 36.655 1.00 19.72 112 PRO B O 1
ATOM 3076 N N . ALA B 1 133 ? 100.511 18.291 38.410 1.00 19.43 113 ALA B N 1
ATOM 3077 C CA . ALA B 1 133 ? 101.580 17.973 39.355 1.00 20.95 113 ALA B CA 1
ATOM 3078 C C . ALA B 1 133 ? 101.713 16.463 39.499 1.00 21.87 113 ALA B C 1
ATOM 3079 O O . ALA B 1 133 ? 102.797 15.961 39.777 1.00 20.13 113 ALA B O 1
ATOM 3081 N N . ILE B 1 134 ? 100.603 15.744 39.324 1.00 21.93 114 ILE B N 1
ATOM 3082 C CA . ILE B 1 134 ? 100.620 14.288 39.416 1.00 22.52 114 ILE B CA 1
ATOM 3083 C C . ILE B 1 134 ? 100.883 13.720 38.023 1.00 21.49 114 ILE B C 1
ATOM 3084 O O . ILE B 1 134 ? 101.575 12.709 37.869 1.00 19.72 114 ILE B O 1
ATOM 3089 N N . ASP B 1 135 ? 100.307 14.389 37.023 1.00 20.87 115 ASP B N 1
ATOM 3090 C CA . ASP B 1 135 ? 100.443 14.037 35.618 1.00 20.24 115 ASP B CA 1
ATOM 3091 C C . ASP B 1 135 ? 99.922 12.657 35.224 1.00 19.42 115 ASP B C 1
ATOM 3092 O O . ASP B 1 135 ? 100.620 11.872 34.574 1.00 18.19 115 ASP B O 1
ATOM 3097 N N . HIS B 1 136 ? 98.682 12.381 35.609 1.00 17.23 116 HIS B N 1
ATOM 3098 C CA . HIS B 1 136 ? 98.025 11.134 35.275 1.00 17.15 116 HIS B CA 1
ATOM 3099 C C . HIS B 1 136 ? 96.756 11.452 34.486 1.00 17.69 116 HIS B C 1
ATOM 3100 O O . HIS B 1 136 ? 95.915 10.583 34.278 1.00 18.34 116 HIS B O 1
ATOM 3107 N N . TYR B 1 137 ? 96.618 12.693 34.030 1.00 17.98 117 TYR B N 1
ATOM 3108 C CA . TYR B 1 137 ? 95.406 13.059 33.312 1.00 17.38 117 TYR B CA 1
ATOM 3109 C C . TYR B 1 137 ? 95.296 12.445 31.927 1.00 17.11 117 TYR B C 1
ATOM 3110 O O . TYR B 1 137 ? 94.185 12.215 31.437 1.00 16.30 117 TYR B O 1
ATOM 3119 N N . VAL B 1 138 ? 96.432 12.153 31.300 1.00 17.17 118 VAL B N 1
ATOM 3120 C CA . VAL B 1 138 ? 96.404 11.500 29.992 1.00 17.69 118 VAL B CA 1
ATOM 3121 C C . VAL B 1 138 ? 95.878 10.078 30.193 1.00 18.01 118 VAL B C 1
ATOM 3122 O O . VAL B 1 138 ? 95.058 9.587 29.409 1.00 18.40 118 VAL B O 1
ATOM 3126 N N . GLU B 1 139 ? 96.341 9.426 31.256 1.00 18.98 119 GLU B N 1
ATOM 3127 C CA . GLU B 1 139 ? 95.898 8.075 31.581 1.00 20.39 119 GLU B CA 1
ATOM 3128 C C . GLU B 1 139 ? 94.403 8.116 31.860 1.00 18.06 119 GLU B C 1
ATOM 3129 O O . GLU B 1 139 ? 93.654 7.246 31.424 1.00 16.20 119 GLU B O 1
ATOM 3135 N N . ALA B 1 140 ? 93.976 9.129 32.604 1.00 16.95 120 ALA B N 1
ATOM 3136 C CA . ALA B 1 140 ? 92.563 9.283 32.920 1.00 16.41 120 ALA B CA 1
ATOM 3137 C C . ALA B 1 140 ? 91.744 9.423 31.629 1.00 15.85 120 ALA B C 1
ATOM 3138 O O . ALA B 1 140 ? 90.696 8.794 31.480 1.00 16.56 120 ALA B O 1
ATOM 3140 N N . TRP B 1 141 ? 92.229 10.233 30.693 1.00 15.25 121 TRP B N 1
ATOM 3141 C CA . TRP B 1 141 ? 91.513 10.443 29.439 1.00 14.20 121 TRP B CA 1
ATOM 3142 C C . TRP B 1 141 ? 91.416 9.155 28.613 1.00 16.13 121 TRP B C 1
ATOM 3143 O O . TRP B 1 141 ? 90.353 8.827 28.077 1.00 17.17 121 TRP B O 1
ATOM 3154 N N . LYS B 1 142 ? 92.517 8.419 28.516 1.00 16.53 122 LYS B N 1
ATOM 3155 C CA . LYS B 1 142 ? 92.507 7.168 27.767 1.00 17.34 122 LYS B CA 1
ATOM 3156 C C . LYS B 1 142 ? 91.470 6.224 28.360 1.00 18.24 122 LYS B C 1
ATOM 3157 O O . LYS B 1 142 ? 90.775 5.515 27.629 1.00 17.07 122 LYS B O 1
ATOM 3163 N N . GLY B 1 143 ? 91.376 6.223 29.690 1.00 16.20 123 GLY B N 1
ATOM 3164 C CA . GLY B 1 143 ? 90.400 5.384 30.364 1.00 15.69 123 GLY B CA 1
ATOM 3165 C C . GLY B 1 143 ? 88.974 5.818 30.060 1.00 15.35 123 GLY B C 1
ATOM 3166 O O . GLY B 1 143 ? 88.094 4.986 29.857 1.00 17.17 123 GLY B O 1
ATOM 3167 N N . MET B 1 144 ? 88.738 7.124 30.024 1.00 15.26 124 MET B N 1
ATOM 3168 C CA . MET B 1 144 ? 87.404 7.643 29.732 1.00 14.88 124 MET B CA 1
ATOM 3169 C C . MET B 1 144 ? 87.015 7.322 28.288 1.00 15.72 124 MET B C 1
ATOM 3170 O O . MET B 1 144 ? 85.842 7.058 28.003 1.00 13.98 124 MET B O 1
ATOM 3175 N N . ILE B 1 145 ? 88.002 7.333 27.387 1.00 15.44 125 ILE B N 1
ATOM 3176 C CA . ILE B 1 145 ? 87.777 7.001 25.977 1.00 15.60 125 ILE B CA 1
ATOM 3177 C C . ILE B 1 145 ? 87.250 5.560 25.872 1.00 16.48 125 ILE B C 1
ATOM 3178 O O . ILE B 1 145 ? 86.297 5.281 25.140 1.00 15.92 125 ILE B O 1
ATOM 3183 N N . GLU B 1 146 ? 87.861 4.649 26.624 1.00 17.50 126 GLU B N 1
ATOM 3184 C CA . GLU B 1 146 ? 87.433 3.256 26.613 1.00 18.68 126 GLU B CA 1
ATOM 3185 C C . GLU B 1 146 ? 86.046 3.081 27.224 1.00 18.15 126 GLU B C 1
ATOM 3186 O O . GLU B 1 146 ? 85.243 2.289 26.732 1.00 19.46 126 GLU B O 1
ATOM 3192 N N . LEU B 1 147 ? 85.756 3.823 28.287 1.00 17.55 127 LEU B N 1
ATOM 3193 C CA . LEU B 1 147 ? 84.462 3.716 28.958 1.00 15.51 127 LEU B CA 1
ATOM 3194 C C . LEU B 1 147 ? 83.343 4.210 28.052 1.00 15.97 127 LEU B C 1
ATOM 3195 O O . LEU B 1 147 ? 82.199 3.761 28.145 1.00 14.27 127 LEU B O 1
ATOM 3200 N N . GLN B 1 148 ? 83.679 5.152 27.179 1.00 16.70 128 GLN B N 1
ATOM 3201 C CA . GLN B 1 148 ? 82.719 5.681 26.233 1.00 15.33 128 GLN B CA 1
ATOM 3202 C C . GLN B 1 148 ? 82.477 4.617 25.150 1.00 17.51 128 GLN B C 1
ATOM 3203 O O . GLN B 1 148 ? 81.342 4.377 24.745 1.00 17.40 128 GLN B O 1
ATOM 3209 N N . LYS B 1 149 ? 83.543 3.964 24.694 1.00 17.70 129 LYS B N 1
ATOM 3210 C CA . LYS B 1 149 ? 83.400 2.931 23.673 1.00 20.37 129 LYS B CA 1
ATOM 3211 C C . LYS B 1 149 ? 82.493 1.832 24.190 1.00 21.15 129 LYS B C 1
ATOM 3212 O O . LYS B 1 149 ? 81.738 1.236 23.433 1.00 21.45 129 LYS B O 1
ATOM 3218 N N . GLU B 1 150 ? 82.573 1.581 25.492 1.00 22.21 130 GLU B N 1
ATOM 3219 C CA . GLU B 1 150 ? 81.796 0.540 26.142 1.00 21.88 130 GLU B CA 1
ATOM 3220 C C . GLU B 1 150 ? 80.316 0.931 26.333 1.00 21.60 130 GLU B C 1
ATOM 3221 O O . GLU B 1 150 ? 79.475 0.094 26.676 1.00 20.20 130 GLU B O 1
ATOM 3227 N N . GLY B 1 151 ? 79.997 2.202 26.116 1.00 19.97 131 GLY B N 1
ATOM 3228 C CA . GLY B 1 151 ? 78.619 2.640 26.272 1.00 18.82 131 GLY B CA 1
ATOM 3229 C C . GLY B 1 151 ? 78.265 3.172 27.656 1.00 18.82 131 GLY B C 1
ATOM 3230 O O . GLY B 1 151 ? 77.138 3.599 27.882 1.00 19.22 131 GLY B O 1
ATOM 3231 N N . LEU B 1 152 ? 79.206 3.146 28.595 1.00 17.21 132 LEU B N 1
ATOM 3232 C CA . LEU B 1 152 ? 78.918 3.654 29.931 1.00 16.88 132 LEU B CA 1
ATOM 3233 C C . LEU B 1 152 ? 78.826 5.179 29.953 1.00 17.23 132 LEU B C 1
ATOM 3234 O O . LEU B 1 152 ? 78.287 5.755 30.890 1.00 16.79 132 LEU B O 1
ATOM 3239 N N . ILE B 1 153 ? 79.349 5.826 28.913 1.00 16.14 133 ILE B N 1
ATOM 3240 C CA . ILE B 1 153 ? 79.326 7.283 28.818 1.00 16.46 133 ILE B CA 1
ATOM 3241 C C . ILE B 1 153 ? 78.899 7.690 27.404 1.00 17.17 133 ILE B C 1
ATOM 3242 O O . ILE B 1 153 ? 79.329 7.067 26.439 1.00 16.91 133 ILE B O 1
ATOM 3247 N N . LYS B 1 154 ? 78.073 8.727 27.278 1.00 15.81 134 LYS B N 1
ATOM 3248 C CA . LYS B 1 154 ? 77.670 9.206 25.950 1.00 17.98 134 LYS B CA 1
ATOM 3249 C C . LYS B 1 154 ? 78.732 10.171 25.417 1.00 17.20 134 LYS B C 1
ATOM 3250 O O . LYS B 1 154 ? 79.314 9.936 24.357 1.00 14.23 134 LYS B O 1
ATOM 3256 N N . SER B 1 155 ? 78.988 11.243 26.172 1.00 15.86 135 SER B N 1
ATOM 3257 C CA . SER B 1 155 ? 79.982 12.245 25.797 1.00 15.87 135 SER B CA 1
ATOM 3258 C C . SER B 1 155 ? 81.066 12.367 26.865 1.00 16.34 135 SER B C 1
ATOM 3259 O O . SER B 1 155 ? 80.788 12.199 28.047 1.00 14.79 135 SER B O 1
ATOM 3262 N N . ILE B 1 156 ? 82.298 12.660 26.450 1.00 15.68 136 ILE B N 1
ATOM 3263 C CA . ILE B 1 156 ? 83.394 12.843 27.398 1.00 15.69 136 ILE B CA 1
ATOM 3264 C C . ILE B 1 156 ? 83.983 14.227 27.253 1.00 16.25 136 ILE B C 1
ATOM 3265 O O . ILE B 1 156 ? 84.132 14.740 26.137 1.00 15.73 136 ILE B O 1
ATOM 3270 N N . GLY B 1 157 ? 84.331 14.823 28.393 1.00 15.90 137 GLY B N 1
ATOM 3271 C CA . GLY B 1 157 ? 84.907 16.152 28.385 1.00 15.91 137 GLY B CA 1
ATOM 3272 C C . GLY B 1 157 ? 85.765 16.370 29.619 1.00 15.71 137 GLY B C 1
ATOM 3273 O O . GLY B 1 157 ? 86.100 15.426 30.335 1.00 13.66 137 GLY B O 1
ATOM 3274 N N . VAL B 1 158 ? 86.123 17.622 29.863 1.00 14.70 138 VAL B N 1
ATOM 3275 C CA . VAL B 1 158 ? 86.951 17.958 30.999 1.00 14.14 138 VAL B CA 1
ATOM 3276 C C . VAL B 1 158 ? 86.492 19.255 31.649 1.00 15.93 138 VAL B C 1
ATOM 3277 O O . VAL B 1 158 ? 85.636 19.977 31.112 1.00 15.69 138 VAL B O 1
ATOM 3281 N N . CYS B 1 159 ? 87.076 19.525 32.817 1.00 15.17 139 CYS B N 1
ATOM 3282 C CA . CYS B 1 159 ? 86.839 20.743 33.577 1.00 15.74 139 CYS B CA 1
ATOM 3283 C C . CYS B 1 159 ? 88.222 21.324 33.884 1.00 14.88 139 CYS B C 1
ATOM 3284 O O . CYS B 1 159 ? 89.188 20.582 34.092 1.00 13.39 139 CYS B O 1
ATOM 3287 N N . ASN B 1 160 ? 88.301 22.649 33.899 1.00 14.55 140 ASN B N 1
ATOM 3288 C CA . ASN B 1 160 ? 89.515 23.358 34.246 1.00 13.40 140 ASN B CA 1
ATOM 3289 C C . ASN B 1 160 ? 90.774 22.976 33.486 1.00 14.93 140 ASN B C 1
ATOM 3290 O O . ASN B 1 160 ? 91.848 22.922 34.081 1.00 12.70 140 ASN B O 1
ATOM 3295 N N . PHE B 1 161 ? 90.642 22.698 32.190 1.00 13.78 141 PHE B N 1
ATOM 3296 C CA . PHE B 1 161 ? 91.794 22.358 31.364 1.00 13.92 141 PHE B CA 1
ATOM 3297 C C . PHE B 1 161 ? 92.233 23.614 30.624 1.00 15.54 141 PHE B C 1
ATOM 3298 O O . PHE B 1 161 ? 91.407 24.332 30.055 1.00 15.30 141 PHE B O 1
ATOM 3306 N N . GLN B 1 162 ? 93.530 23.891 30.658 1.00 14.64 142 GLN B N 1
ATOM 3307 C CA . GLN B 1 162 ? 94.090 25.041 29.968 1.00 14.63 142 GLN B CA 1
ATOM 3308 C C . GLN B 1 162 ? 94.469 24.539 28.582 1.00 15.84 142 GLN B C 1
ATOM 3309 O O . GLN B 1 162 ? 94.512 23.333 28.351 1.00 13.76 142 GLN B O 1
ATOM 3315 N N . ILE B 1 163 ? 94.748 25.462 27.671 1.00 16.21 143 ILE B N 1
ATOM 3316 C CA . ILE B 1 163 ? 95.152 25.102 26.322 1.00 18.01 143 ILE B CA 1
ATOM 3317 C C . ILE B 1 163 ? 96.256 24.039 26.254 1.00 18.10 143 ILE B C 1
ATOM 3318 O O . ILE B 1 163 ? 96.135 23.090 25.490 1.00 18.24 143 ILE B O 1
ATOM 3323 N N . HIS B 1 164 ? 97.323 24.161 27.047 1.00 18.43 144 HIS B N 1
ATOM 3324 C CA . HIS B 1 164 ? 98.386 23.149 26.960 1.00 17.54 144 HIS B CA 1
ATOM 3325 C C . HIS B 1 164 ? 97.960 21.759 27.463 1.00 17.36 144 HIS B C 1
ATOM 3326 O O . HIS B 1 164 ? 98.510 20.748 27.035 1.00 15.90 144 HIS B O 1
ATOM 3333 N N . HIS B 1 165 ? 96.987 21.695 28.370 1.00 16.43 145 HIS B N 1
ATOM 3334 C CA . HIS B 1 165 ? 96.515 20.388 28.835 1.00 15.26 145 HIS B CA 1
ATOM 3335 C C . HIS B 1 165 ? 95.724 19.754 27.681 1.00 15.63 145 HIS B C 1
ATOM 3336 O O . HIS B 1 165 ? 95.852 18.571 27.394 1.00 17.05 145 HIS B O 1
ATOM 3343 N N . LEU B 1 166 ? 94.907 20.557 27.011 1.00 16.64 146 LEU B N 1
ATOM 3344 C CA . LEU B 1 166 ? 94.100 20.051 25.902 1.00 16.06 146 LEU B CA 1
ATOM 3345 C C . LEU B 1 166 ? 94.983 19.569 24.762 1.00 16.56 146 LEU B C 1
ATOM 3346 O O . LEU B 1 166 ? 94.745 18.499 24.196 1.00 16.55 146 LEU B O 1
ATOM 3351 N N . GLN B 1 167 ? 96.005 20.358 24.428 1.00 16.52 147 GLN B N 1
ATOM 3352 C CA . GLN B 1 167 ? 96.939 19.988 23.369 1.00 18.64 147 GLN B CA 1
ATOM 3353 C C . GLN B 1 167 ? 97.581 18.640 23.673 1.00 19.27 147 GLN B C 1
ATOM 3354 O O . GLN B 1 167 ? 97.813 17.841 22.765 1.00 20.00 147 GLN B O 1
ATOM 3360 N N . ARG B 1 168 ? 97.890 18.416 24.950 1.00 19.45 148 ARG B N 1
ATOM 3361 C CA . ARG B 1 168 ? 98.497 17.173 25.416 1.00 19.81 148 ARG B CA 1
ATOM 3362 C C . ARG B 1 168 ? 97.522 16.012 25.152 1.00 20.09 148 ARG B C 1
ATOM 3363 O O . ARG B 1 168 ? 97.907 14.982 24.598 1.00 19.09 148 ARG B O 1
ATOM 3371 N N . LEU B 1 169 ? 96.257 16.180 25.536 1.00 18.47 149 LEU B N 1
ATOM 3372 C CA . LEU B 1 169 ? 95.262 15.129 25.307 1.00 17.83 149 LEU B CA 1
ATOM 3373 C C . LEU B 1 169 ? 95.098 14.824 23.818 1.00 18.89 149 LEU B C 1
ATOM 3374 O O . LEU B 1 169 ? 95.019 13.661 23.408 1.00 19.17 149 LEU B O 1
ATOM 3379 N N . ILE B 1 170 ? 95.032 15.875 23.011 1.00 18.64 150 ILE B N 1
ATOM 3380 C CA . ILE B 1 170 ? 94.834 15.705 21.581 1.00 21.25 150 ILE B CA 1
ATOM 3381 C C . ILE B 1 170 ? 96.042 15.027 20.944 1.00 22.90 150 ILE B C 1
ATOM 3382 O O . ILE B 1 170 ? 95.894 14.074 20.175 1.00 21.33 150 ILE B O 1
ATOM 3387 N N . ASP B 1 171 ? 97.234 15.516 21.270 1.00 23.78 151 ASP B N 1
ATOM 3388 C CA . ASP B 1 171 ? 98.455 14.935 20.730 1.00 24.40 151 ASP B CA 1
ATOM 3389 C C . ASP B 1 171 ? 98.640 13.471 21.139 1.00 24.93 151 ASP B C 1
ATOM 3390 O O . ASP B 1 171 ? 99.030 12.635 20.324 1.00 23.34 151 ASP B O 1
ATOM 3395 N N . GLU B 1 172 ? 98.337 13.140 22.389 1.00 22.41 152 GLU B N 1
ATOM 3396 C CA . GLU B 1 172 ? 98.534 11.768 22.825 1.00 22.57 152 GLU B CA 1
ATOM 3397 C C . GLU B 1 172 ? 97.425 10.744 22.577 1.00 21.81 152 GLU B C 1
ATOM 3398 O O . GLU B 1 172 ? 97.697 9.540 22.582 1.00 23.22 152 GLU B O 1
ATOM 3404 N N . THR B 1 173 ? 96.193 11.192 22.341 1.00 19.50 153 THR B N 1
ATOM 3405 C CA . THR B 1 173 ? 95.102 10.244 22.133 1.00 18.00 153 THR B CA 1
ATOM 3406 C C . THR B 1 173 ? 94.304 10.473 20.856 1.00 19.14 153 THR B C 1
ATOM 3407 O O . THR B 1 173 ? 93.580 9.589 20.412 1.00 20.42 153 THR B O 1
ATOM 3411 N N . GLY B 1 174 ? 94.426 11.658 20.270 1.00 17.88 154 GLY B N 1
ATOM 3412 C CA . GLY B 1 174 ? 93.677 11.945 19.059 1.00 18.11 154 GLY B CA 1
ATOM 3413 C C . GLY B 1 174 ? 92.204 12.218 19.329 1.00 18.46 154 GLY B C 1
ATOM 3414 O O . GLY B 1 174 ? 91.431 12.450 18.405 1.00 17.79 154 GLY B O 1
ATOM 3415 N N . VAL B 1 175 ? 91.805 12.181 20.597 1.00 18.28 155 VAL B N 1
ATOM 3416 C CA . VAL B 1 175 ? 90.414 12.444 20.949 1.00 17.44 155 VAL B CA 1
ATOM 3417 C C . VAL B 1 175 ? 90.301 13.779 21.692 1.00 18.95 155 VAL B C 1
ATOM 3418 O O . VAL B 1 175 ? 90.959 14.002 22.711 1.00 17.88 155 VAL B O 1
ATOM 3422 N N . THR B 1 176 ? 89.474 14.666 21.151 1.00 18.41 156 THR B N 1
ATOM 3423 C CA . THR B 1 176 ? 89.263 15.982 21.727 1.00 17.41 156 THR B CA 1
ATOM 3424 C C . THR B 1 176 ? 88.018 16.007 22.617 1.00 17.39 156 THR B C 1
ATOM 3425 O O . THR B 1 176 ? 86.992 15.415 22.275 1.00 16.45 156 THR B O 1
ATOM 3429 N N . PRO B 1 177 ? 88.100 16.681 23.782 1.00 17.37 157 PRO B N 1
ATOM 3430 C CA . PRO B 1 177 ? 86.945 16.768 24.692 1.00 15.83 157 PRO B CA 1
ATOM 3431 C C . PRO B 1 177 ? 85.822 17.500 23.951 1.00 15.82 157 PRO B C 1
ATOM 3432 O O . PRO B 1 177 ? 86.106 18.366 23.121 1.00 15.00 157 PRO B O 1
ATOM 3436 N N . VAL B 1 178 ? 84.562 17.167 24.215 1.00 14.17 158 VAL B N 1
ATOM 3437 C CA . VAL B 1 178 ? 83.494 17.917 23.559 1.00 13.63 158 VAL B CA 1
ATOM 3438 C C . VAL B 1 178 ? 83.059 19.066 24.469 1.00 13.24 158 VAL B C 1
ATOM 3439 O O . VAL B 1 178 ? 82.381 19.995 24.038 1.00 13.52 158 VAL B O 1
ATOM 3443 N N . ILE B 1 179 ? 83.489 19.004 25.724 1.00 12.89 159 ILE B N 1
ATOM 3444 C CA . ILE B 1 179 ? 83.144 20.017 26.723 1.00 12.34 159 ILE B CA 1
ATOM 3445 C C . ILE B 1 179 ? 84.368 20.387 27.558 1.00 12.59 159 ILE B C 1
ATOM 3446 O O . ILE B 1 179 ? 85.166 19.520 27.895 1.00 12.85 159 ILE B O 1
ATOM 3451 N N . ASN B 1 180 ? 84.520 21.674 27.868 1.00 13.01 160 ASN B N 1
ATOM 3452 C CA . ASN B 1 180 ? 85.583 22.134 28.769 1.00 13.67 160 ASN B CA 1
ATOM 3453 C C . ASN B 1 180 ? 84.845 23.061 29.740 1.00 13.99 160 ASN B C 1
ATOM 3454 O O . ASN B 1 180 ? 84.509 24.191 29.388 1.00 14.06 160 ASN B O 1
ATOM 3459 N N . GLN B 1 181 ? 84.572 22.571 30.946 1.00 13.65 161 GLN B N 1
ATOM 3460 C CA . GLN B 1 181 ? 83.833 23.336 31.947 1.00 14.58 161 GLN B CA 1
ATOM 3461 C C . GLN B 1 181 ? 84.820 24.132 32.770 1.00 15.36 161 GLN B C 1
ATOM 3462 O O . GLN B 1 181 ? 85.616 23.564 33.527 1.00 14.56 161 GLN B O 1
ATOM 3468 N N . ILE B 1 182 ? 84.758 25.451 32.629 1.00 15.03 162 ILE B N 1
ATOM 3469 C CA . ILE B 1 182 ? 85.697 26.326 33.319 1.00 15.54 162 ILE B CA 1
ATOM 3470 C C . ILE B 1 182 ? 85.053 27.482 34.070 1.00 14.92 162 ILE B C 1
ATOM 3471 O O . ILE B 1 182 ? 83.917 27.855 33.790 1.00 13.54 162 ILE B O 1
ATOM 3476 N N . GLU B 1 183 ? 85.796 28.050 35.018 1.00 15.27 163 GLU B N 1
ATOM 3477 C CA . GLU B 1 183 ? 85.299 29.199 35.758 1.00 16.29 163 GLU B CA 1
ATOM 3478 C C . GLU B 1 183 ? 85.185 30.310 34.731 1.00 14.53 163 GLU B C 1
ATOM 3479 O O . GLU B 1 183 ? 86.177 30.677 34.079 1.00 12.58 163 GLU B O 1
ATOM 3485 N N . LEU B 1 184 ? 83.983 30.846 34.584 1.00 14.46 164 LEU B N 1
ATOM 3486 C CA . LEU B 1 184 ? 83.766 31.924 33.633 1.00 14.71 164 LEU B CA 1
ATOM 3487 C C . LEU B 1 184 ? 82.568 32.750 34.090 1.00 14.92 164 LEU B C 1
ATOM 3488 O O . LEU B 1 184 ? 81.476 32.232 34.336 1.00 17.03 164 LEU B O 1
ATOM 3493 N N . HIS B 1 185 ? 82.800 34.045 34.239 1.00 15.12 165 HIS B N 1
ATOM 3494 C CA . HIS B 1 185 ? 81.782 34.983 34.668 1.00 14.00 165 HIS B CA 1
ATOM 3495 C C . HIS B 1 185 ? 82.233 36.345 34.148 1.00 15.09 165 HIS B C 1
ATOM 3496 O O . HIS B 1 185 ? 83.287 36.452 33.521 1.00 15.54 165 HIS B O 1
ATOM 3503 N N . PRO B 1 186 ? 81.448 37.405 34.387 1.00 16.24 166 PRO B N 1
ATOM 3504 C CA . PRO B 1 186 ? 81.835 38.730 33.894 1.00 15.93 166 PRO B CA 1
ATOM 3505 C C . PRO B 1 186 ? 83.191 39.304 34.330 1.00 16.34 166 PRO B C 1
ATOM 3506 O O . PRO B 1 186 ? 83.707 40.191 33.662 1.00 16.90 166 PRO B O 1
ATOM 3510 N N . LEU B 1 187 ? 83.767 38.825 35.434 1.00 17.25 167 LEU B N 1
ATOM 3511 C CA . LEU B 1 187 ? 85.067 39.350 35.884 1.00 17.03 167 LEU B CA 1
ATOM 3512 C C . LEU B 1 187 ? 86.254 38.558 35.299 1.00 16.66 167 LEU B C 1
ATOM 3513 O O . LEU B 1 187 ? 87.418 38.935 35.4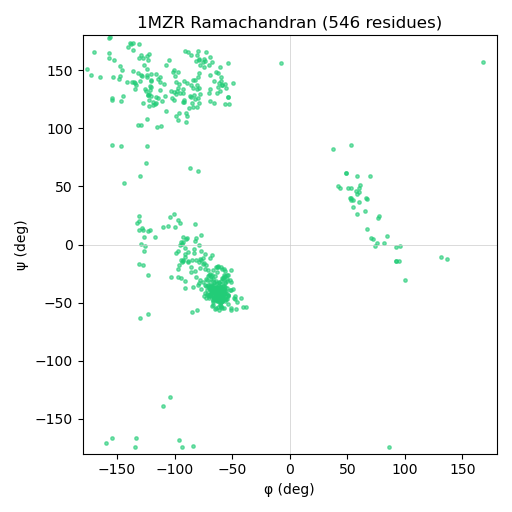49 1.00 15.80 167 LEU B O 1
ATOM 3518 N N . MET B 1 188 ? 85.944 37.449 34.633 1.00 17.59 168 MET B N 1
ATOM 3519 C CA . MET B 1 188 ? 86.960 36.633 33.968 1.00 17.92 168 MET B CA 1
ATOM 3520 C C . MET B 1 188 ? 86.211 35.914 32.848 1.00 18.47 168 MET B C 1
ATOM 3521 O O . MET B 1 188 ? 85.736 34.776 32.998 1.00 17.27 168 MET B O 1
ATOM 3526 N N . GLN B 1 189 ? 86.106 36.615 31.728 1.00 16.56 169 GLN B N 1
ATOM 3527 C CA . GLN B 1 189 ? 85.382 36.142 30.573 1.00 16.48 169 GLN B CA 1
ATOM 3528 C C . GLN B 1 189 ? 86.103 35.112 29.697 1.00 16.96 169 GLN B C 1
ATOM 3529 O O . GLN B 1 189 ? 85.546 34.631 28.723 1.00 17.71 169 GLN B O 1
ATOM 3535 N N . GLN B 1 190 ? 87.331 34.759 30.068 1.00 17.56 170 GLN B N 1
ATOM 3536 C CA . GLN B 1 190 ? 88.109 33.748 29.347 1.00 18.37 170 GLN B CA 1
ATOM 3537 C C . GLN B 1 190 ? 88.005 33.874 27.815 1.00 17.53 170 GLN B C 1
ATOM 3538 O O . GLN B 1 190 ? 87.739 32.883 27.142 1.00 15.02 170 GLN B O 1
ATOM 3544 N N . ARG B 1 191 ? 88.218 35.070 27.267 1.00 16.74 171 ARG B N 1
ATOM 3545 C CA . ARG B 1 191 ? 88.113 35.255 25.819 1.00 16.56 171 ARG B CA 1
ATOM 3546 C C . ARG B 1 191 ? 89.081 34.340 25.066 1.00 16.77 171 ARG B C 1
ATOM 3547 O O . ARG B 1 191 ? 88.722 33.768 24.042 1.00 16.06 171 ARG B O 1
ATOM 3555 N N . GLN B 1 192 ? 90.299 34.187 25.579 1.00 16.07 172 GLN B N 1
ATOM 3556 C CA . GLN B 1 192 ? 91.287 33.341 24.912 1.00 17.47 172 GLN B CA 1
ATOM 3557 C C . GLN B 1 192 ? 90.949 31.842 24.893 1.00 16.53 172 GLN B C 1
ATOM 3558 O O . GLN B 1 192 ? 90.965 31.215 23.825 1.00 14.73 172 GLN B O 1
ATOM 3564 N N . LEU B 1 193 ? 90.642 31.275 26.064 1.00 15.39 173 LEU B N 1
ATOM 3565 C CA . LEU B 1 193 ? 90.325 29.859 26.157 1.00 14.75 173 LEU B CA 1
ATOM 3566 C C . LEU B 1 193 ? 89.001 29.567 25.469 1.00 16.11 173 LEU B C 1
ATOM 3567 O O . LEU B 1 193 ? 88.829 28.517 24.848 1.00 15.73 173 LEU B O 1
ATOM 3572 N N . HIS B 1 194 ? 88.061 30.497 25.573 1.00 15.84 174 HIS B N 1
ATOM 3573 C CA . HIS B 1 194 ? 86.771 30.310 24.916 1.00 17.70 174 HIS B CA 1
ATOM 3574 C C . HIS B 1 194 ? 87.025 30.183 23.398 1.00 16.72 174 HIS B C 1
ATOM 3575 O O . HIS B 1 19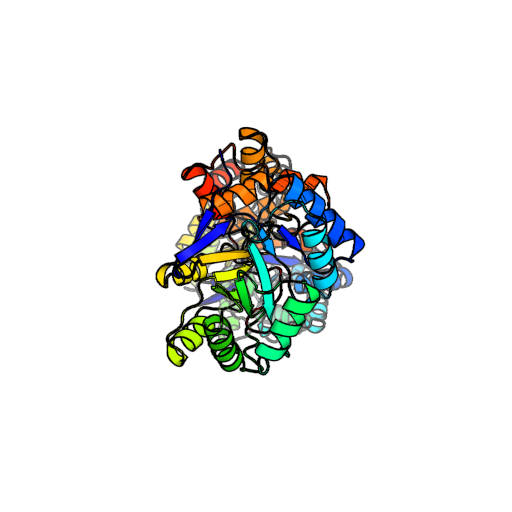4 ? 86.541 29.253 22.739 1.00 15.88 174 HIS B O 1
ATOM 3582 N N . ALA B 1 195 ? 87.812 31.107 22.853 1.00 17.68 175 ALA B N 1
ATOM 3583 C CA . ALA B 1 195 ? 88.117 31.091 21.423 1.00 16.84 175 ALA B CA 1
ATOM 3584 C C . ALA B 1 195 ? 88.894 29.847 21.026 1.00 14.54 175 ALA B C 1
ATOM 3585 O O . ALA B 1 195 ? 88.662 29.279 19.966 1.00 15.19 175 ALA B O 1
ATOM 3587 N N . TRP B 1 196 ? 89.821 29.415 21.873 1.00 16.03 176 TRP B N 1
ATOM 3588 C CA . TRP B 1 196 ? 90.615 28.235 21.557 1.00 15.47 176 TRP B CA 1
ATOM 3589 C C . TRP B 1 196 ? 89.705 27.015 21.545 1.00 15.92 176 TRP B C 1
ATOM 3590 O O . TRP B 1 196 ? 89.750 26.208 20.608 1.00 17.46 176 TRP B O 1
ATOM 3601 N N . ASN B 1 197 ? 88.884 26.887 22.587 1.00 15.84 177 ASN B N 1
ATOM 3602 C CA . ASN B 1 197 ? 87.931 25.774 22.709 1.00 16.54 177 ASN B CA 1
ATOM 3603 C C . ASN B 1 197 ? 87.105 25.664 21.425 1.00 15.84 177 ASN B C 1
ATOM 3604 O O . ASN B 1 197 ? 87.083 24.625 20.771 1.00 16.85 177 ASN B O 1
ATOM 3609 N N . ALA B 1 198 ? 86.438 26.760 21.073 1.00 16.37 178 ALA B N 1
ATOM 3610 C CA . ALA B 1 198 ? 85.576 26.827 19.904 1.00 17.18 178 ALA B CA 1
ATOM 3611 C C . ALA B 1 198 ? 86.295 26.449 18.608 1.00 18.56 178 ALA B C 1
ATOM 3612 O O . ALA B 1 198 ? 85.772 25.673 17.799 1.00 18.70 178 ALA B O 1
ATOM 3614 N N . THR B 1 199 ? 87.484 27.012 18.419 1.00 17.25 179 THR B N 1
ATOM 3615 C CA . THR B 1 199 ? 88.292 26.747 17.237 1.00 16.95 179 THR B CA 1
ATOM 3616 C C . THR B 1 199 ? 88.580 25.266 17.121 1.00 17.89 179 THR B C 1
ATOM 3617 O O . THR B 1 199 ? 88.627 24.740 16.019 1.00 20.98 179 THR B O 1
ATOM 3621 N N . HIS B 1 200 ? 88.766 24.593 18.258 1.00 18.44 180 HIS B N 1
ATOM 3622 C CA . HIS B 1 200 ? 89.042 23.159 18.252 1.00 19.13 180 HIS B CA 1
ATOM 3623 C C . HIS B 1 200 ? 87.799 22.305 18.493 1.00 18.44 180 HIS B C 1
ATOM 3624 O O . HIS B 1 200 ? 87.894 21.148 18.900 1.00 19.28 180 HIS B O 1
ATOM 3631 N N . LYS B 1 201 ? 86.637 22.894 18.235 1.00 19.46 181 LYS B N 1
ATOM 3632 C CA . LYS B 1 201 ? 85.352 22.202 18.362 1.00 19.47 181 LYS B CA 1
ATOM 3633 C C . LYS B 1 201 ? 85.075 21.654 19.745 1.00 18.63 181 LYS B C 1
ATOM 3634 O O . LYS B 1 201 ? 84.580 20.535 19.903 1.00 17.27 181 LYS B O 1
ATOM 3640 N N . ILE B 1 202 ? 85.382 22.468 20.745 1.00 17.37 182 ILE B N 1
ATOM 3641 C CA . ILE B 1 202 ? 85.155 22.110 22.131 1.00 15.21 182 ILE B CA 1
ATOM 3642 C C . ILE B 1 202 ? 84.140 23.117 22.633 1.00 15.77 182 ILE B C 1
ATOM 3643 O O . ILE B 1 202 ? 84.341 24.325 22.484 1.00 16.56 182 ILE B O 1
ATOM 3648 N N . GLN B 1 203 ? 83.041 22.639 23.206 1.00 14.51 183 GLN B N 1
ATOM 3649 C CA . GLN B 1 203 ? 82.031 23.562 23.729 1.00 15.94 183 GLN B CA 1
ATOM 3650 C C . GLN B 1 203 ? 82.440 24.039 25.121 1.00 15.76 183 GLN B C 1
ATOM 3651 O O . GLN B 1 203 ? 82.687 23.232 26.025 1.00 15.94 183 GLN B O 1
ATOM 3657 N N . THR B 1 204 ? 82.511 25.350 25.293 1.00 15.75 184 THR B N 1
ATOM 3658 C CA . THR B 1 204 ? 82.880 25.932 26.583 1.00 14.94 184 THR B CA 1
ATOM 3659 C C . THR B 1 204 ? 81.651 25.940 27.503 1.00 15.42 184 THR B C 1
ATOM 3660 O O . THR B 1 204 ? 80.560 26.314 27.081 1.00 15.72 184 THR B O 1
ATOM 3664 N N . GLU B 1 205 ? 81.827 25.504 28.747 1.00 15.56 185 GLU B N 1
ATOM 3665 C CA . GLU B 1 205 ? 80.740 25.486 29.728 1.00 16.31 185 GLU B CA 1
ATOM 3666 C C . GLU B 1 205 ? 81.194 26.270 30.971 1.00 16.72 185 GLU B C 1
ATOM 3667 O O . GLU B 1 205 ? 82.289 26.056 31.476 1.00 16.61 185 GLU B O 1
ATOM 3673 N N . SER B 1 206 ? 80.347 27.175 31.457 1.00 17.49 186 SER B N 1
ATOM 3674 C CA . SER B 1 206 ? 80.688 28.023 32.602 1.00 16.37 186 SER B CA 1
ATOM 3675 C C . SER B 1 206 ? 80.327 27.563 34.015 1.00 18.01 186 SER B C 1
ATOM 3676 O O . SER B 1 206 ? 79.148 27.303 34.281 1.00 15.91 186 SER B O 1
ATOM 3679 N N . TRP B 1 207 ? 81.312 27.442 34.917 1.00 17.09 187 TRP B N 1
ATOM 3680 C CA . TRP B 1 207 ? 80.950 27.167 36.316 1.00 19.80 187 TRP B CA 1
ATOM 3681 C C . TRP B 1 207 ? 81.157 28.504 37.046 1.00 19.15 187 TRP B C 1
ATOM 3682 O O . TRP B 1 207 ? 81.869 29.378 36.546 1.00 19.95 187 TRP B O 1
ATOM 3693 N N . SER B 1 208 ? 80.515 28.680 38.194 1.00 18.66 188 SER B N 1
ATOM 3694 C CA . SER B 1 208 ? 80.555 29.959 38.897 1.00 19.97 188 SER B CA 1
ATOM 3695 C C . SER B 1 208 ? 80.125 31.067 37.929 1.00 18.47 188 SER B C 1
ATOM 3696 O O . SER B 1 208 ? 80.691 32.160 37.940 1.00 18.23 188 SER B O 1
ATOM 3699 N N . PRO B 1 209 ? 79.104 30.810 37.092 1.00 18.67 189 PRO B N 1
ATOM 3700 C CA . PRO B 1 209 ? 78.674 31.844 36.141 1.00 18.49 189 PRO B CA 1
ATOM 3701 C C . PRO B 1 209 ? 78.291 33.180 36.762 1.00 19.24 189 PRO B C 1
ATOM 3702 O O . PRO B 1 209 ? 78.330 34.212 36.087 1.00 20.66 189 PRO B O 1
ATOM 3706 N N . LEU B 1 210 ? 77.931 33.162 38.042 1.00 18.18 190 LEU B N 1
ATOM 3707 C CA . LEU B 1 210 ? 77.534 34.381 38.733 1.00 19.80 190 LEU B CA 1
ATOM 3708 C C . LEU B 1 210 ? 78.660 34.941 39.581 1.00 21.58 190 LEU B C 1
ATOM 3709 O O . LEU B 1 210 ? 78.430 35.796 40.435 1.00 21.22 190 LEU B O 1
ATOM 3714 N N . ALA B 1 211 ? 79.880 34.463 39.336 1.00 23.22 191 ALA B N 1
ATOM 3715 C CA . ALA B 1 211 ? 81.058 34.933 40.065 1.00 25.14 191 ALA B CA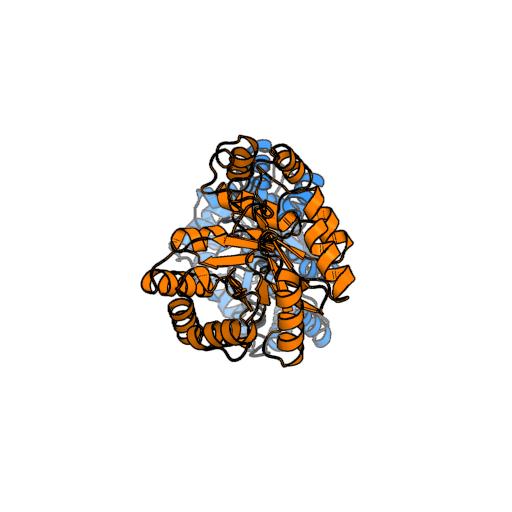 1
ATOM 3716 C C . ALA B 1 211 ? 80.880 34.920 41.585 1.00 28.58 191 ALA B C 1
ATOM 3717 O O . ALA B 1 211 ? 81.179 35.903 42.271 1.00 29.05 191 ALA B O 1
ATOM 3719 N N . GLN B 1 212 ? 80.396 33.808 42.120 1.00 32.12 192 GLN B N 1
ATOM 3720 C CA . GLN B 1 212 ? 80.206 33.715 43.563 1.00 37.58 192 GLN B CA 1
ATOM 3721 C C . GLN B 1 212 ? 79.381 34.871 44.136 1.00 37.97 192 GLN B C 1
ATOM 3722 O O . GLN B 1 212 ? 79.934 35.879 44.592 1.00 40.32 192 GLN B O 1
ATOM 3728 N N . GLY B 1 213 ? 78.061 34.729 44.097 1.00 36.96 193 GLY B N 1
ATOM 3729 C CA . GLY B 1 213 ? 77.189 35.750 44.648 1.00 35.05 193 GLY B CA 1
ATOM 3730 C C . GLY B 1 213 ? 77.111 37.118 43.995 1.00 34.59 193 GLY B C 1
ATOM 3731 O O . GLY B 1 213 ? 76.591 38.045 44.612 1.00 34.42 193 GLY B O 1
ATOM 3732 N N . GLY B 1 214 ? 77.634 37.267 42.781 1.00 32.86 194 GLY B N 1
ATOM 3733 C CA . GLY B 1 214 ? 77.545 38.546 42.089 1.00 31.35 194 GLY B CA 1
ATOM 3734 C C . GLY B 1 214 ? 78.415 39.683 42.598 1.00 31.78 194 GLY B C 1
ATOM 3735 O O . GLY B 1 214 ? 78.326 40.818 42.114 1.00 31.07 194 GLY B O 1
ATOM 3736 N N . LYS B 1 215 ? 79.261 39.382 43.572 1.00 31.79 195 LYS B N 1
ATOM 3737 C CA . LYS B 1 215 ? 80.153 40.373 44.141 1.00 32.26 195 LYS B CA 1
ATOM 3738 C C . LYS B 1 215 ? 80.960 41.063 43.024 1.00 31.58 195 LYS B C 1
ATOM 3739 O O . LYS B 1 215 ? 81.683 40.407 42.267 1.00 31.64 195 LYS B O 1
ATOM 3745 N N . GLY B 1 216 ? 80.822 42.381 42.914 1.00 28.35 196 GLY B N 1
ATOM 3746 C CA . GLY B 1 216 ? 81.548 43.117 41.891 1.00 27.90 196 GLY B CA 1
ATOM 3747 C C . GLY B 1 216 ? 80.888 43.083 40.521 1.00 27.99 196 GLY B C 1
ATOM 3748 O O . GLY B 1 216 ? 81.406 43.645 39.554 1.00 28.32 196 GLY B O 1
ATOM 3749 N N . VAL B 1 217 ? 79.735 42.427 40.440 1.00 25.99 197 VAL B N 1
ATOM 3750 C CA . VAL B 1 217 ? 79.007 42.304 39.189 1.00 25.10 197 VAL B CA 1
ATOM 3751 C C . VAL B 1 217 ? 77.580 42.855 39.300 1.00 25.79 197 VAL B C 1
ATOM 3752 O O . VAL B 1 217 ? 77.213 43.776 38.580 1.00 23.93 197 VAL B O 1
ATOM 3756 N N . PHE B 1 218 ? 76.786 42.289 40.204 1.00 26.35 198 PHE B N 1
ATOM 3757 C CA . PHE B 1 218 ? 75.401 42.722 40.381 1.00 28.93 198 PHE B CA 1
ATOM 3758 C C . PHE B 1 218 ? 75.261 44.214 40.638 1.00 28.61 198 PHE B C 1
ATOM 3759 O O . PHE B 1 218 ? 74.263 44.821 40.255 1.00 28.07 198 PHE B O 1
ATOM 3767 N N . ASP B 1 219 ? 76.258 44.799 41.289 1.00 29.81 199 ASP B N 1
ATOM 3768 C CA . ASP B 1 219 ? 76.214 46.216 41.607 1.00 32.82 199 ASP B CA 1
ATOM 3769 C C . ASP B 1 219 ? 76.811 47.128 40.534 1.00 33.70 199 ASP B C 1
ATOM 3770 O O . ASP B 1 219 ? 76.904 48.342 40.737 1.00 34.32 199 ASP B O 1
ATOM 3775 N N . GLN B 1 220 ? 77.217 46.558 39.402 1.00 32.78 200 GLN B N 1
ATOM 3776 C CA . GLN B 1 220 ? 77.784 47.364 38.321 1.00 33.66 200 GLN B CA 1
ATOM 3777 C C . GLN B 1 220 ? 76.642 48.000 37.550 1.00 33.33 200 GLN B C 1
ATOM 3778 O O . GLN B 1 220 ? 75.638 47.339 37.265 1.00 31.41 200 GLN B O 1
ATOM 3784 N N . LYS B 1 221 ? 76.794 49.280 37.209 1.00 32.78 201 LYS B N 1
ATOM 3785 C CA . LYS B 1 221 ? 75.745 50.000 36.495 1.00 32.38 201 LYS B CA 1
ATOM 3786 C C . LYS B 1 221 ? 75.225 49.313 35.250 1.00 31.94 201 LYS B C 1
ATOM 3787 O O . LYS B 1 221 ? 74.021 49.349 34.971 1.00 31.40 201 LYS B O 1
ATOM 3793 N N . VAL B 1 222 ? 76.115 48.692 34.484 1.00 30.47 202 VAL B N 1
ATOM 3794 C CA . VAL B 1 222 ? 75.660 48.028 33.274 1.00 29.71 202 VAL B CA 1
ATOM 3795 C C . VAL B 1 222 ? 74.631 46.942 33.596 1.00 27.27 202 VAL B C 1
ATOM 3796 O O . VAL B 1 222 ? 73.596 46.847 32.942 1.00 26.51 202 VAL B O 1
ATOM 3800 N N . ILE B 1 223 ? 74.903 46.151 34.625 1.00 25.28 203 ILE B N 1
ATOM 3801 C CA . ILE B 1 223 ? 74.008 45.076 35.018 1.00 23.49 203 ILE B CA 1
ATOM 3802 C C . ILE B 1 223 ? 72.724 45.616 35.649 1.00 25.84 203 ILE B C 1
ATOM 3803 O O . ILE B 1 223 ? 71.626 45.149 35.334 1.00 24.55 203 ILE B O 1
ATOM 3808 N N . ARG B 1 224 ? 72.858 46.608 36.528 1.00 27.57 204 ARG B N 1
ATOM 3809 C CA . ARG B 1 224 ? 71.695 47.195 37.184 1.00 29.17 204 ARG B CA 1
ATOM 3810 C C . ARG B 1 224 ? 70.766 47.849 36.165 1.00 28.65 204 ARG B C 1
ATOM 3811 O O . ARG B 1 224 ? 69.554 47.764 36.291 1.00 30.08 204 ARG B O 1
ATOM 3819 N N . ASP B 1 225 ? 71.328 48.499 35.153 1.00 28.04 205 ASP B N 1
ATOM 3820 C CA . ASP B 1 225 ? 70.501 49.141 34.135 1.00 29.09 205 ASP B CA 1
ATOM 3821 C C . ASP B 1 225 ? 69.806 48.112 33.244 1.00 28.33 205 ASP B C 1
ATOM 3822 O O . ASP B 1 225 ? 68.669 48.320 32.811 1.00 26.96 205 ASP B O 1
ATOM 3827 N N . LEU B 1 226 ? 70.484 47.002 32.967 1.00 26.80 206 LEU B N 1
ATOM 3828 C CA . LEU B 1 226 ? 69.885 45.960 32.143 1.00 25.78 206 LEU B CA 1
ATOM 3829 C C . LEU B 1 226 ? 68.758 45.283 32.931 1.00 25.97 206 LEU B C 1
ATOM 3830 O O . LEU B 1 226 ? 67.727 44.928 32.361 1.00 25.54 206 LEU B O 1
ATOM 3835 N N . ALA B 1 227 ? 68.954 45.115 34.238 1.00 25.69 207 ALA B N 1
ATOM 3836 C CA . ALA B 1 227 ? 67.935 44.491 35.087 1.00 28.30 207 ALA B CA 1
ATOM 3837 C C . ALA B 1 227 ? 66.658 45.340 35.069 1.00 30.22 207 ALA B C 1
ATOM 3838 O O . ALA B 1 227 ? 65.561 44.824 34.861 1.00 30.54 207 ALA B O 1
ATOM 3840 N N . ASP B 1 228 ? 66.815 46.646 35.285 1.00 30.76 208 ASP B N 1
ATOM 3841 C CA . ASP B 1 228 ? 65.684 47.561 35.282 1.00 30.29 208 ASP B CA 1
ATOM 3842 C C . ASP B 1 228 ? 64.991 47.571 33.920 1.00 30.10 208 ASP B C 1
ATOM 3843 O O . ASP B 1 228 ? 63.771 47.534 33.850 1.00 30.65 208 ASP B O 1
ATOM 3848 N N . LYS B 1 229 ? 65.763 47.603 32.837 1.00 29.09 209 LYS B N 1
ATOM 3849 C CA . LYS B 1 229 ? 65.182 47.620 31.499 1.00 26.97 209 LYS B CA 1
ATOM 3850 C C . LYS B 1 229 ? 64.302 46.425 31.205 1.00 26.98 209 LYS B C 1
ATOM 3851 O O . LYS B 1 229 ? 63.190 46.570 30.719 1.00 27.02 209 LYS B O 1
ATOM 3857 N N . TYR B 1 230 ? 64.809 45.236 31.494 1.00 26.21 210 TYR B N 1
ATOM 3858 C CA . TYR B 1 230 ? 64.070 44.021 31.200 1.00 24.74 210 TYR B CA 1
ATOM 3859 C C . TYR B 1 230 ? 63.175 43.514 32.309 1.00 24.99 210 TYR B C 1
ATOM 3860 O O . TYR B 1 230 ? 62.475 42.528 32.124 1.00 24.15 210 TYR B O 1
ATOM 3869 N N . GLY B 1 231 ? 63.187 44.181 33.457 1.00 25.70 211 GLY B N 1
ATOM 3870 C CA . GLY B 1 231 ? 62.364 43.722 34.562 1.00 26.59 211 GLY B CA 1
ATOM 3871 C C . GLY B 1 231 ? 62.880 42.378 35.056 1.00 28.01 211 GLY B C 1
ATOM 3872 O O . GLY B 1 231 ? 62.097 41.492 35.393 1.00 28.04 211 GLY B O 1
ATOM 3873 N N . LYS B 1 232 ? 64.206 42.238 35.116 1.00 26.44 212 LYS B N 1
ATOM 3874 C CA . LYS B 1 232 ? 64.842 40.991 35.533 1.00 25.90 212 LYS B CA 1
ATOM 3875 C C . LYS B 1 232 ? 65.843 41.237 36.643 1.00 26.32 212 LYS B C 1
ATOM 3876 O O . LYS B 1 232 ? 66.319 42.356 36.819 1.00 29.35 212 LYS B O 1
ATOM 3882 N N . THR B 1 233 ? 66.184 40.191 37.381 1.00 24.32 213 THR B N 1
ATOM 3883 C CA . THR B 1 233 ? 67.163 40.340 38.445 1.00 23.90 213 THR B CA 1
ATOM 3884 C C . THR B 1 233 ? 68.567 40.360 37.827 1.00 23.97 213 THR B C 1
ATOM 3885 O O . THR B 1 233 ? 68.765 39.924 36.695 1.00 24.15 213 THR B O 1
ATOM 3889 N N . PRO B 1 234 ? 69.554 40.893 38.560 1.00 23.82 214 PRO B N 1
ATOM 3890 C CA . PRO B 1 234 ? 70.926 40.941 38.049 1.00 23.30 214 PRO B CA 1
ATOM 3891 C C . PRO B 1 234 ? 71.389 39.545 37.606 1.00 23.93 214 PRO B C 1
ATOM 3892 O O . PRO B 1 234 ? 71.986 39.387 36.542 1.00 23.51 214 PRO B O 1
ATOM 3896 N N . ALA B 1 235 ? 71.102 38.540 38.430 1.00 21.48 215 ALA B N 1
ATOM 3897 C CA . ALA B 1 235 ? 71.487 37.162 38.137 1.00 21.43 215 ALA B CA 1
ATOM 3898 C C . ALA B 1 235 ? 70.931 36.664 36.804 1.00 21.05 215 ALA B C 1
ATOM 3899 O O . ALA B 1 235 ? 71.631 35.979 36.055 1.00 21.34 215 ALA B O 1
ATOM 3901 N N . GLN B 1 236 ? 69.676 36.995 36.503 1.00 20.86 216 GLN B N 1
ATOM 3902 C CA . GLN B 1 236 ? 69.070 36.545 35.248 1.00 19.36 216 GLN B CA 1
ATOM 3903 C C . GLN B 1 236 ? 69.736 37.259 34.067 1.00 19.14 216 GLN B C 1
ATOM 3904 O O . GLN B 1 236 ? 69.862 36.699 32.970 1.00 19.74 216 GLN B O 1
ATOM 3910 N N . ILE B 1 237 ? 70.167 38.497 34.293 1.00 18.04 217 ILE B N 1
ATOM 3911 C CA . ILE B 1 237 ? 70.845 39.256 33.250 1.00 17.06 217 ILE B CA 1
ATOM 3912 C C . ILE B 1 237 ? 72.177 38.588 32.928 1.00 18.11 217 ILE B C 1
ATOM 3913 O O . ILE B 1 237 ? 72.517 38.405 31.757 1.00 17.91 217 ILE B O 1
ATOM 3918 N N . VAL B 1 238 ? 72.927 38.230 33.972 1.00 16.93 218 VAL B N 1
ATOM 3919 C CA . VAL B 1 238 ? 74.232 37.588 33.810 1.00 17.99 218 VAL B CA 1
ATOM 3920 C C . VAL B 1 238 ? 74.084 36.242 33.106 1.00 17.76 218 VAL B C 1
ATOM 3921 O O . VAL B 1 238 ? 74.812 35.936 32.167 1.00 18.11 218 VAL B O 1
ATOM 3925 N N . ILE B 1 239 ? 73.122 35.446 33.548 1.00 19.05 219 ILE B N 1
ATOM 3926 C CA . ILE B 1 239 ? 72.878 34.159 32.929 1.00 17.18 219 ILE B CA 1
ATOM 3927 C C . ILE B 1 239 ? 72.538 34.372 31.450 1.00 17.72 219 ILE B C 1
ATOM 3928 O O . ILE B 1 239 ? 73.054 33.663 30.582 1.00 17.52 219 ILE B O 1
ATOM 3933 N N . ARG B 1 240 ? 71.700 35.361 31.149 1.00 17.35 220 ARG B N 1
ATOM 3934 C CA . ARG B 1 240 ? 71.342 35.624 29.747 1.00 17.33 220 ARG B CA 1
ATOM 3935 C C . ARG B 1 240 ? 72.610 35.997 28.985 1.00 16.16 220 ARG B C 1
ATOM 3936 O O . ARG B 1 240 ? 72.759 35.680 27.805 1.00 17.46 220 ARG B O 1
ATOM 3944 N N . TRP B 1 241 ? 73.540 36.663 29.657 1.00 16.87 221 TRP B N 1
ATOM 3945 C CA . TRP B 1 241 ? 74.788 37.035 28.990 1.00 15.99 221 TRP B CA 1
ATOM 3946 C C . TRP B 1 241 ? 75.546 35.755 28.569 1.00 16.33 221 TRP B C 1
ATOM 3947 O O . TRP B 1 241 ? 76.081 35.673 27.454 1.00 15.16 221 TRP B O 1
ATOM 3958 N N . HIS B 1 242 ? 75.590 34.760 29.458 1.00 16.73 222 HIS B N 1
ATOM 3959 C CA . HIS B 1 242 ? 76.265 33.495 29.146 1.00 17.29 222 HIS B CA 1
ATOM 3960 C C . HIS B 1 242 ? 75.595 32.849 27.932 1.00 17.72 222 HIS B C 1
ATOM 3961 O O . HIS B 1 242 ? 76.257 32.439 26.975 1.00 18.13 222 HIS B O 1
ATOM 3968 N N . LEU B 1 243 ? 74.276 32.750 27.991 1.00 15.88 223 LEU B N 1
ATOM 3969 C CA . LEU B 1 243 ? 73.490 32.149 26.928 1.00 17.35 223 LEU B CA 1
ATOM 3970 C C . LEU B 1 243 ? 73.734 32.823 25.582 1.00 18.79 223 LEU B C 1
ATOM 3971 O O . LEU B 1 243 ? 73.985 32.146 24.583 1.00 18.75 223 LEU B O 1
ATOM 3976 N N . ASP B 1 244 ? 73.685 34.152 25.559 1.00 20.66 224 ASP B N 1
ATOM 3977 C CA . ASP B 1 244 ? 73.893 34.894 24.319 1.00 21.01 224 ASP B CA 1
ATOM 3978 C C . ASP B 1 244 ? 75.363 34.894 23.886 1.00 21.15 224 ASP B C 1
ATOM 3979 O O . ASP B 1 244 ? 75.681 35.340 22.795 1.00 22.94 224 ASP B O 1
ATOM 3984 N N . SER B 1 245 ? 76.258 34.395 24.738 1.00 18.82 225 SER B N 1
ATOM 3985 C CA . SER B 1 245 ? 77.674 34.313 24.380 1.00 17.81 225 SER B CA 1
ATOM 3986 C C . SER B 1 245 ? 77.963 32.934 23.779 1.00 18.89 225 SER B C 1
ATOM 3987 O O . SER B 1 245 ? 79.101 32.618 23.447 1.00 19.47 225 SER B O 1
ATOM 3990 N N . GLY B 1 246 ? 76.924 32.117 23.649 1.00 18.81 226 GLY B N 1
ATOM 3991 C CA . GLY B 1 246 ? 77.094 30.785 23.097 1.00 20.23 226 GLY B CA 1
ATOM 3992 C C . GLY B 1 246 ? 77.700 29.813 24.087 1.00 20.38 226 GLY B C 1
ATOM 3993 O O . GLY B 1 246 ? 78.285 28.805 23.697 1.00 22.39 226 GLY B O 1
ATOM 3994 N N . LEU B 1 247 ? 77.557 30.106 25.376 1.00 17.58 227 LEU B N 1
ATOM 3995 C CA . LEU B 1 247 ? 78.109 29.249 26.415 1.00 16.14 227 LEU B CA 1
ATOM 3996 C C . LEU B 1 247 ? 77.074 28.335 27.050 1.00 17.18 227 LEU B C 1
ATOM 3997 O O . LEU B 1 247 ? 75.883 28.661 27.120 1.00 15.75 227 LEU B O 1
ATOM 4002 N N . VAL B 1 248 ? 77.527 27.172 27.496 1.00 17.39 228 VAL B N 1
ATOM 4003 C CA . VAL B 1 248 ? 76.642 26.280 28.224 1.00 16.38 228 VAL B CA 1
ATOM 4004 C C . VAL B 1 248 ? 76.895 26.819 29.629 1.00 16.85 228 VAL B C 1
ATOM 4005 O O . VAL B 1 248 ? 78.043 27.156 29.974 1.00 15.83 228 VAL B O 1
ATOM 4009 N N . VAL B 1 249 ? 75.845 26.937 30.433 1.00 16.23 229 VAL B N 1
ATOM 4010 C CA . VAL B 1 249 ? 76.012 27.508 31.757 1.00 17.00 229 VAL B CA 1
ATOM 4011 C C . VAL B 1 249 ? 75.316 26.712 32.848 1.00 17.34 229 VAL B C 1
ATOM 4012 O O . VAL B 1 249 ? 74.198 26.230 32.679 1.00 16.94 229 VAL B O 1
ATOM 4016 N N . ILE B 1 250 ? 76.013 26.579 33.970 1.00 20.12 230 ILE B N 1
ATOM 4017 C CA . ILE B 1 250 ? 75.545 25.814 35.113 1.00 20.40 230 ILE B CA 1
ATOM 4018 C C . ILE B 1 250 ? 75.490 26.616 36.410 1.00 20.54 230 ILE B C 1
ATOM 4019 O O . ILE B 1 250 ? 76.423 26.575 37.198 1.00 21.35 230 ILE B O 1
ATOM 4024 N N . PRO B 1 251 ? 74.398 27.351 36.651 1.00 20.90 231 PRO B N 1
ATOM 4025 C CA . PRO B 1 251 ? 74.315 28.124 37.898 1.00 20.56 231 PRO B CA 1
ATOM 4026 C C . PRO B 1 251 ? 74.170 27.109 39.023 1.00 22.50 231 PRO B C 1
ATOM 4027 O O . PRO B 1 251 ? 73.368 26.176 38.915 1.00 21.52 231 PRO B O 1
ATOM 4031 N N . LYS B 1 252 ? 74.943 27.279 40.089 1.00 22.28 232 LYS B N 1
ATOM 4032 C CA . LYS B 1 252 ? 74.889 26.359 41.220 1.00 25.40 232 LYS B CA 1
ATOM 4033 C C . LYS B 1 252 ? 73.953 26.869 42.310 1.00 24.48 232 LYS B C 1
ATOM 4034 O O . LYS B 1 252 ? 74.039 28.025 42.713 1.00 26.10 232 LYS B O 1
ATOM 4040 N N . SER B 1 253 ? 73.055 26.010 42.774 1.00 25.23 233 SER B N 1
ATOM 4041 C CA . SER B 1 253 ? 72.120 26.375 43.831 1.00 25.96 233 SER B CA 1
ATOM 4042 C C . SER B 1 253 ? 71.234 25.228 44.303 1.00 26.49 233 SER B C 1
ATOM 4043 O O . SER B 1 253 ? 70.929 24.308 43.547 1.00 26.36 233 SER B O 1
ATOM 4046 N N . VAL B 1 254 ? 70.835 25.290 45.568 1.00 26.98 234 VAL B N 1
ATOM 4047 C CA . VAL B 1 254 ? 69.935 24.293 46.130 1.00 28.15 234 VAL B CA 1
ATOM 4048 C C . VAL B 1 254 ? 68.763 24.998 46.804 1.00 28.15 234 VAL B C 1
ATOM 4049 O O . VAL B 1 254 ? 68.027 24.382 47.564 1.00 30.86 234 VAL B O 1
ATOM 4053 N N . THR B 1 255 ? 68.604 26.295 46.530 1.00 27.31 235 THR B N 1
ATOM 4054 C CA . THR B 1 255 ? 67.511 27.101 47.092 1.00 25.56 235 THR B CA 1
ATOM 4055 C C . THR B 1 255 ? 66.421 27.184 46.029 1.00 24.39 235 THR B C 1
ATOM 4056 O O . THR B 1 255 ? 66.598 27.853 45.006 1.00 23.48 235 THR B O 1
ATOM 4060 N N . PRO B 1 256 ? 65.273 26.523 46.258 1.00 23.92 236 PRO B N 1
ATOM 4061 C CA . PRO B 1 256 ? 64.191 26.555 45.269 1.00 23.40 236 PRO B CA 1
ATOM 4062 C C . PRO B 1 256 ? 63.879 27.898 44.606 1.00 23.87 236 PRO B C 1
ATOM 4063 O O . PRO B 1 256 ? 63.734 27.958 43.382 1.00 23.63 236 PRO B O 1
ATOM 4067 N N . SER B 1 257 ? 63.794 28.974 45.382 1.00 22.46 237 SER B N 1
ATOM 4068 C CA . SER B 1 257 ? 63.473 30.261 44.777 1.00 23.07 237 SER B CA 1
ATOM 4069 C C . SER B 1 257 ? 64.560 30.744 43.819 1.00 21.84 237 SER B C 1
ATOM 4070 O O . SER B 1 257 ? 64.258 31.329 42.782 1.00 23.19 237 SER B O 1
ATOM 4073 N N . ARG B 1 258 ? 65.821 30.496 44.147 1.00 22.00 238 ARG B N 1
ATOM 4074 C CA . ARG B 1 258 ? 66.905 30.922 43.258 1.00 21.44 238 ARG B CA 1
ATOM 4075 C C . ARG B 1 258 ? 66.942 30.031 42.020 1.00 19.64 238 ARG B C 1
ATOM 4076 O O . ARG B 1 258 ? 67.204 30.502 40.919 1.00 19.41 238 ARG B O 1
ATOM 4084 N N . ILE B 1 259 ? 66.643 28.749 42.207 1.00 19.37 239 ILE B N 1
ATOM 4085 C CA . ILE B 1 259 ? 66.621 27.798 41.108 1.00 17.61 239 ILE B CA 1
ATOM 4086 C C . ILE B 1 259 ? 65.601 28.224 40.055 1.00 19.13 239 ILE B C 1
ATOM 4087 O O . ILE B 1 259 ? 65.846 28.079 38.857 1.00 18.18 239 ILE B O 1
ATOM 4092 N N . ALA B 1 260 ? 64.469 28.769 40.500 1.00 18.33 240 ALA B N 1
ATOM 4093 C CA . ALA B 1 260 ? 63.421 29.221 39.586 1.00 18.00 240 ALA B CA 1
ATOM 4094 C C . ALA B 1 260 ? 63.848 30.525 38.912 1.00 18.33 240 ALA B C 1
ATOM 4095 O O . ALA B 1 260 ? 63.692 30.701 37.707 1.00 17.67 240 ALA B O 1
ATOM 4097 N N . GLU B 1 261 ? 64.400 31.437 39.703 1.00 19.76 241 GLU B N 1
ATOM 4098 C CA . GLU B 1 261 ? 64.857 32.718 39.183 1.00 21.33 241 GLU B CA 1
ATOM 4099 C C . GLU B 1 261 ? 65.885 32.531 38.066 1.00 20.84 241 GLU B C 1
ATOM 4100 O O . GLU B 1 261 ? 65.832 33.223 37.042 1.00 20.77 241 GLU B O 1
ATOM 4106 N N . ASN B 1 262 ? 66.805 31.587 38.262 1.00 19.61 242 ASN B N 1
ATOM 4107 C CA . ASN B 1 262 ? 67.862 31.318 37.286 1.00 19.31 242 ASN B CA 1
ATOM 4108 C C . ASN B 1 262 ? 67.387 30.747 35.955 1.00 19.59 242 ASN B C 1
ATOM 4109 O O . ASN B 1 262 ? 68.095 30.843 34.958 1.00 18.76 242 ASN B O 1
ATOM 4114 N N . PHE B 1 263 ? 66.204 30.141 35.935 1.00 19.41 243 PHE B N 1
ATOM 4115 C CA . PHE B 1 263 ? 65.678 29.556 34.702 1.00 20.94 243 PHE B CA 1
ATOM 4116 C C . PHE B 1 263 ? 64.767 30.512 33.932 1.00 21.01 243 PHE B C 1
ATOM 4117 O O . PHE B 1 263 ? 64.478 30.284 32.761 1.00 21.20 243 PHE B O 1
ATOM 4125 N N . ASP B 1 264 ? 64.319 31.576 34.592 1.00 20.98 244 ASP B N 1
ATOM 4126 C CA . ASP B 1 264 ? 63.420 32.559 33.975 1.00 21.93 244 ASP B CA 1
ATOM 4127 C C . ASP B 1 264 ? 64.216 33.522 33.104 1.00 22.03 244 ASP B C 1
ATOM 4128 O O . ASP B 1 264 ? 64.263 34.726 33.370 1.00 19.25 244 ASP B O 1
ATOM 4133 N N . VAL B 1 265 ? 64.838 32.984 32.058 1.00 21.27 245 VAL B N 1
ATOM 4134 C CA . VAL B 1 265 ? 65.663 33.790 31.179 1.00 20.64 245 VAL B CA 1
ATOM 4135 C C . VAL B 1 265 ? 65.344 33.569 29.702 1.00 22.54 245 VAL B C 1
ATOM 4136 O O . VAL B 1 265 ? 66.093 34.012 28.827 1.00 24.82 245 VAL B O 1
ATOM 4140 N N . TRP B 1 266 ? 64.226 32.906 29.423 1.00 22.87 246 TRP B N 1
ATOM 4141 C CA . TRP B 1 266 ? 63.853 32.586 28.047 1.00 23.77 246 TRP B CA 1
ATOM 4142 C C . TRP B 1 266 ? 62.895 33.556 27.336 1.00 26.08 246 TRP B C 1
ATOM 4143 O O . TRP B 1 266 ? 62.538 33.340 26.177 1.00 26.86 246 TRP B O 1
ATOM 4154 N N . ASP B 1 267 ? 62.468 34.614 28.012 1.00 25.82 247 ASP B N 1
ATOM 4155 C CA . ASP B 1 267 ? 61.555 35.541 27.370 1.00 25.96 247 ASP B CA 1
ATOM 4156 C C . ASP B 1 267 ? 62.224 36.845 26.963 1.00 25.44 247 ASP B C 1
ATOM 4157 O O . ASP B 1 267 ? 61.552 37.829 26.687 1.00 24.61 247 ASP B O 1
ATOM 4162 N N . PHE B 1 268 ? 63.554 36.854 26.926 1.00 24.72 248 PHE B N 1
ATOM 4163 C CA . PHE B 1 268 ? 64.275 38.044 26.507 1.00 24.01 248 PHE B CA 1
ATOM 4164 C C . PHE B 1 268 ? 65.654 37.668 26.010 1.00 24.53 248 PHE B C 1
ATOM 4165 O O . PHE B 1 268 ? 66.119 36.552 26.227 1.00 24.97 248 PHE B O 1
ATOM 4173 N N . ARG B 1 269 ? 66.294 38.596 25.317 1.00 23.74 249 ARG B N 1
ATOM 4174 C CA . ARG B 1 269 ? 67.625 38.368 24.786 1.00 25.34 249 ARG B CA 1
ATOM 4175 C C . ARG B 1 269 ? 68.342 39.702 24.777 1.00 24.32 249 ARG B C 1
ATOM 4176 O O . ARG B 1 269 ? 67.735 40.740 24.515 1.00 24.34 249 ARG B O 1
ATOM 4184 N N . LEU B 1 270 ? 69.629 39.677 25.091 1.00 22.37 250 LEU B N 1
ATOM 4185 C CA . LEU B 1 270 ? 70.422 40.894 25.105 1.00 23.04 250 LEU B CA 1
ATOM 4186 C C . LEU B 1 270 ? 70.831 41.301 23.690 1.00 22.93 250 LEU B C 1
ATOM 4187 O O . LEU B 1 270 ? 71.257 40.471 22.889 1.00 22.38 250 LEU B O 1
ATOM 4192 N N . ASP B 1 271 ? 70.682 42.584 23.381 1.00 24.34 251 ASP B N 1
ATOM 4193 C CA . ASP B 1 271 ? 71.061 43.094 22.070 1.00 24.42 251 ASP B CA 1
ATOM 4194 C C . ASP B 1 271 ? 72.576 43.132 21.987 1.00 24.23 251 ASP B C 1
ATOM 4195 O O . ASP B 1 271 ? 73.272 43.039 23.004 1.00 23.13 251 ASP B O 1
ATOM 4200 N N . LYS B 1 272 ? 73.074 43.297 20.768 1.00 24.73 252 LYS B N 1
ATOM 4201 C CA . LYS B 1 272 ? 74.504 43.343 20.500 1.00 24.62 252 LYS B CA 1
ATOM 4202 C C . LYS B 1 272 ? 75.263 44.323 21.380 1.00 23.68 252 LYS B C 1
ATOM 4203 O O . LYS B 1 272 ? 76.236 43.949 22.025 1.00 24.10 252 LYS B O 1
ATOM 4209 N N . ASP B 1 273 ? 74.826 45.578 21.392 1.00 23.04 253 ASP B N 1
ATOM 4210 C CA . ASP B 1 273 ? 75.497 46.600 22.181 1.00 24.47 253 ASP B CA 1
ATOM 4211 C C . ASP B 1 273 ? 75.501 46.320 23.678 1.00 24.58 253 ASP B C 1
ATOM 4212 O O . ASP B 1 273 ? 76.453 46.685 24.372 1.00 24.69 253 ASP B O 1
ATOM 4217 N N . GLU B 1 274 ? 74.449 45.676 24.180 1.00 23.06 254 GLU B N 1
ATOM 4218 C CA . GLU B 1 274 ? 74.372 45.362 25.601 1.00 22.09 254 GLU B CA 1
ATOM 4219 C C . GLU B 1 274 ? 75.428 44.296 25.947 1.00 23.10 254 GLU B C 1
ATOM 4220 O O . GLU B 1 274 ? 76.090 44.372 26.987 1.00 22.43 254 GLU B O 1
ATOM 4226 N N . LEU B 1 275 ? 75.605 43.313 25.070 1.00 22.46 255 LEU B N 1
ATOM 4227 C CA . LEU B 1 275 ? 76.614 42.285 25.315 1.00 23.56 255 LEU B CA 1
ATOM 4228 C C . LEU B 1 275 ? 77.977 42.990 25.339 1.00 23.75 255 LEU B C 1
ATOM 4229 O O . LEU B 1 275 ? 78.851 42.655 26.143 1.00 22.55 255 LEU B O 1
ATOM 4234 N N . GLY B 1 276 ? 78.130 43.992 24.472 1.00 22.30 256 GLY B N 1
ATOM 4235 C CA . GLY B 1 276 ? 79.373 44.742 24.405 1.00 22.31 256 GLY B CA 1
ATOM 4236 C C . GLY B 1 276 ? 79.709 45.438 25.711 1.00 21.94 256 GLY B C 1
ATOM 4237 O O . GLY B 1 276 ? 80.865 45.465 26.135 1.00 19.99 256 GLY B O 1
ATOM 4238 N N . GLU B 1 277 ? 78.691 46.007 26.343 1.00 21.68 257 GLU B N 1
ATOM 4239 C CA . GLU B 1 277 ? 78.854 46.709 27.608 1.00 23.51 257 GLU B CA 1
ATOM 4240 C C . GLU B 1 277 ? 79.295 45.757 28.716 1.00 22.33 257 GLU B C 1
ATOM 4241 O O . GLU B 1 277 ? 80.081 46.128 29.581 1.00 21.78 257 GLU B O 1
ATOM 4247 N N . ILE B 1 278 ? 78.765 44.540 28.704 1.00 20.57 258 ILE B N 1
ATOM 4248 C CA . ILE B 1 278 ? 79.138 43.555 29.711 1.00 20.16 258 ILE B CA 1
ATOM 4249 C C . ILE B 1 278 ? 80.575 43.112 29.448 1.00 19.34 258 ILE B C 1
ATOM 4250 O O . ILE B 1 278 ? 81.340 42.852 30.378 1.00 19.72 258 ILE B O 1
ATOM 4255 N N . ALA B 1 279 ? 80.955 43.050 28.177 1.00 18.74 259 ALA B N 1
ATOM 4256 C CA . ALA B 1 279 ? 82.315 42.621 27.843 1.00 21.89 259 ALA B CA 1
ATOM 4257 C C . ALA B 1 279 ? 83.361 43.461 28.574 1.00 21.92 259 ALA B C 1
ATOM 4258 O O . ALA B 1 279 ? 84.447 42.975 28.887 1.00 23.77 259 ALA B O 1
ATOM 4260 N N . LYS B 1 280 ? 83.013 44.713 28.855 1.00 22.95 260 LYS B N 1
ATOM 4261 C CA . LYS B 1 280 ? 83.895 45.657 29.539 1.00 24.29 260 LYS B CA 1
ATOM 4262 C C . LYS B 1 280 ? 84.273 45.291 30.962 1.00 23.95 260 LYS B C 1
ATOM 4263 O O . LYS B 1 280 ? 85.246 45.823 31.501 1.00 24.22 260 LYS B O 1
ATOM 4269 N N . LEU B 1 281 ? 83.490 44.411 31.576 1.00 22.82 261 LEU B N 1
ATOM 4270 C CA . LEU B 1 281 ? 83.735 43.992 32.951 1.00 20.61 261 LEU B CA 1
ATOM 4271 C C . LEU B 1 281 ? 84.904 43.019 33.123 1.00 20.13 261 LEU B C 1
ATOM 4272 O O . LEU B 1 281 ? 85.390 42.835 34.239 1.00 18.17 261 LEU B O 1
ATOM 4277 N N . ASP B 1 282 ? 85.358 42.395 32.033 1.00 19.42 262 ASP B N 1
ATOM 4278 C CA . ASP B 1 282 ? 86.446 41.422 32.141 1.00 19.77 262 ASP B CA 1
ATOM 4279 C C . ASP B 1 282 ? 87.670 41.998 32.850 1.00 20.64 262 ASP B C 1
ATOM 4280 O O . ASP B 1 282 ? 88.180 43.052 32.478 1.00 22.04 262 ASP B O 1
ATOM 4285 N N . GLN B 1 283 ? 88.120 41.294 33.885 1.00 22.28 263 GLN B N 1
ATOM 4286 C CA . GLN B 1 283 ? 89.280 41.692 34.690 1.00 24.00 263 GLN B CA 1
ATOM 4287 C C . GLN B 1 283 ? 90.298 40.565 34.771 1.00 22.46 263 GLN B C 1
ATOM 4288 O O . GLN B 1 283 ? 91.375 40.740 35.332 1.00 22.93 263 GLN B O 1
ATOM 4294 N N . GLY B 1 284 ? 89.950 39.406 34.232 1.00 23.13 264 GLY B N 1
ATOM 4295 C CA . GLY B 1 284 ? 90.847 38.268 34.319 1.00 22.22 264 GLY B CA 1
ATOM 4296 C C . GLY B 1 284 ? 90.961 37.876 35.785 1.00 22.01 264 GLY B C 1
ATOM 4297 O O . GLY B 1 284 ? 91.979 37.336 36.216 1.00 23.62 264 GLY B O 1
ATOM 4298 N N . LYS B 1 285 ? 89.912 38.138 36.561 1.00 21.37 265 LYS B N 1
ATOM 4299 C CA . LYS B 1 285 ? 89.930 37.828 37.994 1.00 21.83 265 LYS B CA 1
ATOM 4300 C C . LYS B 1 285 ? 89.413 36.434 38.327 1.00 21.52 265 LYS B C 1
ATOM 4301 O O . LYS B 1 285 ? 88.208 36.188 38.300 1.00 21.77 265 LYS B O 1
ATOM 4307 N N . ARG B 1 286 ? 90.321 35.524 38.656 1.00 21.81 266 ARG B N 1
ATOM 4308 C CA . ARG B 1 286 ? 89.938 34.154 38.983 1.00 21.61 266 ARG B CA 1
ATOM 4309 C C . ARG B 1 286 ? 89.593 34.029 40.461 1.00 23.04 266 ARG B C 1
ATOM 4310 O O . ARG B 1 286 ? 90.387 34.423 41.320 1.00 22.81 266 ARG B O 1
ATOM 4318 N N . LEU B 1 287 ? 88.417 33.475 40.756 1.00 22.58 267 LEU B N 1
ATOM 4319 C CA . LEU B 1 287 ? 87.981 33.300 42.141 1.00 22.78 267 LEU B CA 1
ATOM 4320 C C . LEU B 1 287 ? 88.288 31.890 42.623 1.00 21.38 267 LEU B C 1
ATOM 4321 O O . LEU B 1 287 ? 88.488 31.663 43.808 1.00 20.56 267 LEU B O 1
ATOM 4326 N N . GLY B 1 288 ? 88.319 30.936 41.701 1.00 20.67 268 GLY B N 1
ATOM 4327 C CA . GLY B 1 288 ? 88.593 29.569 42.096 1.00 20.85 268 GLY B CA 1
ATOM 4328 C C . GLY B 1 288 ? 90.061 29.207 41.998 1.00 20.89 268 GLY B C 1
ATOM 4329 O O . GLY B 1 288 ? 90.910 30.063 41.740 1.00 19.92 268 GLY B O 1
ATOM 4330 N N . PRO B 1 289 ? 90.395 27.932 42.222 1.00 21.13 269 PRO B N 1
ATOM 4331 C CA . PRO B 1 289 ? 91.795 27.503 42.139 1.00 23.07 269 PRO B CA 1
ATOM 4332 C C . PRO B 1 289 ? 92.336 27.587 40.710 1.00 23.72 269 PRO B C 1
ATOM 4333 O O . PRO B 1 289 ? 91.560 27.605 39.743 1.00 22.10 269 PRO B O 1
ATOM 4337 N N . ASP B 1 290 ? 93.660 27.681 40.579 1.00 22.99 270 ASP B N 1
ATOM 4338 C CA . ASP B 1 290 ? 94.279 27.738 39.262 1.00 24.00 270 ASP B CA 1
ATOM 4339 C C . ASP B 1 290 ? 94.423 26.298 38.803 1.00 23.23 270 ASP B C 1
ATOM 4340 O O . ASP B 1 290 ? 94.854 25.432 39.564 1.00 23.77 270 ASP B O 1
ATOM 4345 N N . PRO B 1 291 ? 94.062 26.025 37.547 1.00 22.85 271 PRO B N 1
ATOM 4346 C CA . PRO B 1 291 ? 94.133 24.691 36.947 1.00 22.46 271 PRO B CA 1
ATOM 4347 C C . PRO B 1 291 ? 95.485 23.983 37.077 1.00 23.61 271 PRO B C 1
ATOM 4348 O O . PRO B 1 291 ? 95.537 22.771 37.294 1.00 25.62 271 PRO B O 1
ATOM 4352 N N . ASP B 1 292 ? 96.579 24.727 36.940 1.00 23.57 272 ASP B N 1
ATOM 4353 C CA . ASP B 1 292 ? 97.906 24.122 37.025 1.00 23.79 272 ASP B CA 1
ATOM 4354 C C . ASP B 1 292 ? 98.424 23.928 38.447 1.00 23.50 272 ASP B C 1
ATOM 4355 O O . ASP B 1 292 ? 99.262 23.073 38.686 1.00 26.07 272 ASP B O 1
ATOM 4360 N N . GLN B 1 293 ? 97.908 24.694 39.395 1.00 23.08 273 GLN B N 1
ATOM 4361 C CA . GLN B 1 293 ? 98.341 24.570 40.785 1.00 25.10 273 GLN B CA 1
ATOM 4362 C C . GLN B 1 293 ? 97.521 23.592 41.630 1.00 25.12 273 GLN B C 1
ATOM 4363 O O . GLN B 1 293 ? 98.041 22.993 42.563 1.00 26.43 273 GLN B O 1
ATOM 4369 N N . PHE B 1 294 ? 96.234 23.451 41.320 1.00 22.80 274 PHE B N 1
ATOM 4370 C CA . PHE B 1 294 ? 95.360 22.607 42.115 1.00 20.69 274 PHE B CA 1
ATOM 4371 C C . PHE B 1 294 ? 95.693 21.120 42.152 1.00 20.26 274 PHE B C 1
ATOM 4372 O O . PHE B 1 294 ? 95.896 20.488 41.120 1.00 19.01 274 PHE B O 1
ATOM 4380 N N . GLY B 1 295 ? 95.739 20.577 43.370 1.00 20.67 275 GLY B N 1
ATOM 4381 C CA . GLY B 1 295 ? 96.037 19.169 43.569 1.00 22.31 275 GLY B CA 1
ATOM 4382 C C . GLY B 1 295 ? 97.523 18.892 43.642 1.00 22.16 275 GLY B C 1
ATOM 4383 O O . GLY B 1 295 ? 98.330 19.828 43.644 1.00 23.18 275 GLY B O 1
ATOM 4384 N N . GLY B 1 296 ? 97.888 17.614 43.710 1.00 22.64 276 GLY B N 1
ATOM 4385 C CA . GLY B 1 296 ? 99.296 17.246 43.757 1.00 24.04 276 GLY B CA 1
ATOM 4386 C C . GLY B 1 296 ? 99.724 16.426 44.966 1.00 26.11 276 GLY B C 1
ATOM 4387 O O . GLY B 1 296 ? 98.878 16.135 45.836 1.00 23.84 276 GLY B O 1
#

GO terms:
  GO:0008106 alcohol dehydrogenase (NADP+) activity (F, EXP)
  GO:1990002 methylglyoxal reductase (NADPH) (acetol producing) activity (F, EXP)
  GO:0008106 alcohol dehydrogenase (NADP+) activity (F, IDA)
  GO:0005829 cytosol (C, IDA)
  GO:0016616 oxidoreductase activity, acting on the CH-OH group of donors, NAD or NADP as acceptor (F, IDA)
  GO:0051596 methylglyoxal catabolic process (P, IMP)

InterPro domains:
  IPR018170 Aldo/keto reductase, conserved site [PS00062] (123-140)
  IPR018170 Aldo/keto reductase, conserved site [PS00063] (229-244)
  IPR018170 Aldo/keto reductase, conserved site [PS00798] (41-58)
  IPR020471 Aldo-keto reductase [PIRSF000097] (3-265)
  IPR020471 Aldo-keto reductase [PR00069] (37-61)
  IPR020471 Aldo-keto reductase [PR00069] (91-109)
  IPR020471 Aldo-keto reductase [PR00069] (123-140)
  IPR020471 Aldo-keto reductase [PR00069] (157-186)
  IPR020471 Aldo-keto reductase [PR00069] (196-220)
  IPR020471 Aldo-keto reductase [PTHR43827] (5-267)
  IPR023210 NADP-dependent oxidoreductase domain [PF00248] (18-261)
  IPR036812 NAD(P)-dependent oxidoreductase domain superfamily [G3DSA:3.20.20.100] (1-275)
  IPR036812 NAD(P)-dependent oxidoreductase domain superfamily [SSF51430] (5-268)
  IPR044504 Aldo-keto reductase family 5C2 [cd19131] (6-261)

Solvent-accessible surface area: 23933 Å² total; per-residue (Å²): 111,121,67,61,86,33,173,7,112,62,58,47,78,0,22,10,4,0,1,0,0,58,121,28,54,58,126,78,0,54,68,0,0,90,55,0,10,122,51,21,0,79,1,0,2,0,0,24,22,18,164,3,5,90,0,0,0,106,4,14,119,119,27,110,29,96,59,162,99,7,13,0,1,0,4,0,60,25,96,26,5,134,113,11,108,116,13,0,87,64,1,9,165,79,0,79,24,127,48,0,15,0,1,0,0,13,13,0,3,37,71,94,54,52,8,9,72,0,0,101,18,0,18,77,2,47,151,95,41,37,2,99,0,4,0,0,1,6,0,35,48,106,1,0,65,79,0,38,110,82,35,63,48,44,1,10,0,0,6,4,2,1,0,0,6,11,3,27,125,139,8,38,58,41,0,59,98,54,120,4,34,3,0,0,12,17,2,28,1,96,63,2,168,20,0,52,77,63,136,29,0,111,65,13,8,114,127,54,67,24,49,40,9,12,0,0,0,22,4,0,11,16,34,38,2,0,0,5,1,105,14,50,42,62,81,135,0,28,46,5,17,75,0,28,99,26,140,2,73,179,108,18,36,37,82,0,38,149,22,59,123,56,102,82,61,18,56,59,5,52,128,72,41,92,122,162,56,116,63,57,91,29,138,1,94,68,44,43,74,1,22,9,3,0,1,0,0,59,134,28,56,52,121,82,0,41,60,0,0,113,53,0,12,125,47,21,1,74,1,0,2,0,0,21,28,21,157,0,2,66,0,0,0,99,4,15,131,110,29,110,25,98,62,145,100,6,10,0,1,0,3,0,69,24,96,25,5,145,118,13,120,106,8,0,75,65,1,9,169,60,0,74,23,125,43,0,12,0,1,0,0,13,14,0,2,35,73,74,56,54,6,9,75,0,0,102,18,0,18,98,4,50,154,92,43,27,3,108,0,4,0,0,2,6,0,40,39,93,1,0,79,80,0,45,121,84,33,62,47,42,1,10,0,0,5,5,2,1,0,0,6,11,3,24,125,135,8,41,58,39,0,62,106,68,128,4,40,2,0,0,19,22,2,32,1,106,70,2,154,22,0,55,86,62,135,29,0,113,73,13,12,127,122,52,67,25,51,40,8,11,0,0,0,22,4,0,10,36,36,43,1,0,0,4,1,122,9,36,44,48,81,133,0,32,50,6,15,76,0,34,104,25,158,7,86,162,115,22,28,37,78,0,38,150,25,58,122,55,93,76,59,17,53,51,3,54,152,66,43,88

B-factor: mean 26.76, std 10.36, range [6.1, 103.39]

Organism: Escherichia coli (strain K12) (NCBI:txid83333)